Protein 4U6U (pdb70)

B-factor: mean 111.6, std 39.57, range [43.51, 270.12]

Solvent-accessible surface area: 36401 Å² total; per-residue (Å²): 116,12,14,92,19,0,48,62,2,20,71,105,122,20,77,15,57,45,26,0,40,125,49,28,49,70,113,18,57,98,68,26,91,118,32,17,89,98,5,55,69,38,6,72,56,0,59,63,0,39,27,2,2,72,108,12,24,111,31,19,90,117,58,75,144,185,124,158,118,108,71,113,25,101,102,52,7,86,58,0,100,52,0,27,58,31,1,120,92,0,16,52,10,1,91,12,5,28,101,0,31,89,28,4,25,92,0,108,128,38,106,36,93,74,71,39,59,88,95,62,7,18,53,37,0,55,142,4,15,52,29,2,34,83,7,71,104,20,61,72,76,33,88,70,0,40,89,0,136,30,11,106,39,8,67,88,82,22,4,40,60,30,70,121,55,1,14,126,2,0,24,43,0,0,28,95,3,0,79,58,42,114,70,5,115,104,66,49,176,44,0,34,53,1,0,104,15,0,43,88,9,12,60,90,48,0,6,64,6,1,44,148,1,12,62,42,9,28,118,78,1,8,83,40,0,22,128,15,10,100,32,8,146,60,3,63,101,6,0,71,69,0,30,103,13,19,70,7,1,70,26,6,26,83,22,0,37,65,1,78,41,164,86,103,54,26,2,24,127,38,0,28,79,110,57,198,36,78,34,0,6,51,34,0,1,32,95,0,8,75,35,1,70,150,42,2,35,129,7,48,115,129,52,18,118,44,3,135,32,0,74,90,37,19,105,58,0,88,72,7,2,44,156,27,4,46,108,56,99,128,96,54,153,50,50,28,41,2,54,50,0,44,118,0,0,52,35,22,172,37,12,17,104,24,0,70,42,0,19,71,120,122,19,81,16,56,48,46,0,33,131,50,11,56,46,131,36,58,83,58,24,94,101,35,15,91,82,3,54,75,33,5,75,72,0,62,66,2,39,27,4,2,72,116,7,25,104,25,11,94,112,77,69,147,88,156,125,146,132,97,97,32,103,100,32,6,85,55,0,96,59,0,32,55,24,2,123,91,0,18,50,10,1,92,21,5,31,103,1,14,88,41,2,18,93,2,84,132,51,102,35,96,125,111,43,25,79,101,67,19,14,60,30,0,67,137,2,0,43,19,4,27,100,6,85,112,31,42,76,82,34,88,81,2,36,91,1,114,19,6,106,40,7,65,101,71,23,3,41,66,34,57,113,76,1,32,141,23,2,20,78,8,0,29,125,0,1,79,61,34,122,71,2,108,112,50,39,169,37,0,29,37,2,0,93,3,0,51,51,5,9,51,92,36,0,2,66,7,0,44,146,1,6,67,41,7,23,112,76,3,13,86,42,1,26,148,8,12,104,50,9,174,66,4,69,103,9,1,77,74,0,30,95,15,26,60,4,1,56,28,2,26,75,23,0,44,64,2,79,32,170,62,140,31,23,1,28,132,36,0,28,83,106,60,200,33,87,27,0,10,51,35,0,0,32,112,0,6,85,34,1,72,145,37,0,40,96,19,56,108,166,51,28,109,57,3,131,34,0,76,83,22,19,93,71,1,61,79,14,3,40,164,28,4,26,125,66,99,127,87,57,166,37,50,52,22,4,68,51,1,40,126,0,0,47,37,10,117,163

Secondary structure (DSSP, 8-state):
---HHHHHHT-TT--HHHHHHHHH-S--TTTTTHHHHHHHHHHHHHHHHHHHHHHHHHHHHHHHS--/-TTHHHHHHHHHHHHHHHHHHHHHHHHHHHHHHHHHHHHHTT----TT---SSHHHHHHHHHHHHHHHHHHHHH-GGGTT-TTTHHHIIIIIHHHHHHHHHHHHHHHHHHHTTSHHHHH-HHHHHHHHHHHHHH-HHHHHHHHHHHHHHHHHHHHHHHHHTGGGGGGHHHHHHHHHHHHHHHHHHSTTTTTSB-SSS-BHHHHHHHSSS-S-HHHHHHHHHHHHHHHHHHHHHHS-SHHHHHHHHTHHHHHHHHHHHH--SSSS-S-TTHHHHHHHHS-TT-/---HHHHHHT-TT--HHHHHHHHH-S-STTTTTHHHHHHHHHHHHHHHHHHHHHHHHHHHHHHHS--/-TTHHHHHHHHHHHHHHHHHHHHHHHHHHHHHHHHHHHHHHTS---SS--SSTTHHHHHHHHHHHHHHHHHHHH-HHHHTSTTTHHHIIIIIHHHHHHHHHHHHHHHHHHHHSHHHHHH-HHHHHHHHHHHHHH-HHHHHHHHHHHHHHHHHHHHHHHHHTGGGGGGHHHHHHHHHHHHHHHHHHHHHHHTSEETTTEEHHHHHHHSSS-S-HHHHHHHHHHHHHHHHHHHHHHS-SHHHHHHHHTHHHHHHHHHHHH--SSS-SSTHHHHHHHHHHTGGG--

CATH classification: 6.10.250.2790

Radius of gyration: 58.88 Å; Cα contacts (8 Å, |Δi|>4): 651; chains: 4; bounding box: 89×188×69 Å

Organism: Kluyveromyces lactis (strain ATCC 8585 / CBS 2359 / DSM 70799 / NBRC 1267 / NRRL Y-1140 / WM37) (NCBI:txid284590)

Foldseek 3Di:
DDDCLLVLVVDPPNDPVVVVVVLCPVDDDPCNVVSVVVVVVVVVVVVVSVVVVVVVVVVVVVPVPDD/DVVVVVVVVVVVVVVVVVVVVVVVVLVVLVVVLVVLLVVLVVQDADAPDPPPVSVVSLLVSLVSLLVNVVSCVVPVVNPPDPVSVVCCVVRVVVSLVSSLNRLLVVLLVCLLVLCNLPVVLVVNLVSLLSNCSSPVVSSLVSVVVSLVVLLVVLLVLQLVCLLPCVCNLVSLVVNVSVLVSQVSVLVSQQVAADPPGGGRNVVSCVVDVDDGSLVVSLLSSLVSNLVSLVVLLVPVDPSVVVLLVCVVVNVVSLCVNQVDDDDDGPSHVSSVSNCVSSPVND/DDDPVLVLVVDPPDDPVVVVVVLLPPDDDPPVVVSPVVVVVVVVVVVVSVVVVVVVVVVVVVPVVPD/DVPPVVVVVVVVVVVVVVVVVVVVVLVVLLVVLVVLLVVLVVQDADQDDCDCVSLVSLLVNLLSVLCNVVSCVVPVVNVPDPPVVVSCPPRVVVVLVVSLCSLLVVLLVCLLPLVSLPPPLVSNLSSLLSNCSNPVVSSLVSVVVSLVVLLVVLLVLLLVCLQPVVCNLVSLVVNVSSLVSQVSVLVSQQVAPDPDGG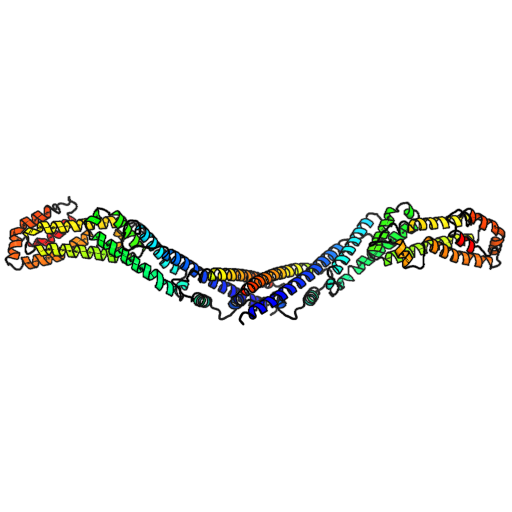TSNVVSCVPDVDDGSSVVSLQRSLVSLLVSNVVQLVPVDPSNVVLLVCVVVNVVSLCVRQNDDDPPGPSNVSSVSNCVSSVVNPD

Structure (mmCIF, N/CA/C/O backbone):
data_4U6U
#
_entry.id   4U6U
#
_cell.length_a   335.838
_cell.length_b   335.838
_cell.length_c   335.838
_cell.angle_alpha   90.000
_cell.angle_beta   90.000
_cell.angle_gamma   90.000
#
_symmetry.space_group_name_H-M   'F 4 3 2'
#
loop_
_entity.id
_entity.type
_entity.pdbx_description
1 polymer Cog7
2 polymer Cog5
#
loop_
_atom_site.group_PDB
_atom_site.id
_atom_site.type_symbol
_atom_site.label_atom_id
_atom_site.label_alt_id
_atom_site.label_comp_id
_atom_site.label_asym_id
_atom_site.label_entity_id
_atom_site.label_seq_id
_atom_site.pdbx_PDB_ins_code
_atom_site.Cartn_x
_atom_site.Cartn_y
_atom_site.Cartn_z
_atom_site.occupancy
_atom_site.B_iso_or_equiv
_atom_site.auth_seq_id
_atom_site.auth_comp_id
_atom_site.auth_asym_id
_atom_site.auth_atom_id
_atom_site.pdbx_PDB_model_num
ATOM 1 N N . ALA A 1 5 ? 39.668 35.355 68.070 1.00 152.49 8 ALA A N 1
ATOM 2 C CA . ALA A 1 5 ? 39.021 36.486 68.712 1.00 163.15 8 ALA A CA 1
ATOM 3 C C . ALA A 1 5 ? 38.859 37.683 67.751 1.00 195.17 8 ALA A C 1
ATOM 4 O O . ALA A 1 5 ? 37.902 38.447 67.891 1.00 205.25 8 ALA A O 1
ATOM 6 N N . ASN A 1 6 ? 39.790 37.842 66.798 1.00 194.27 9 ASN A N 1
ATOM 7 C CA . ASN A 1 6 ? 39.833 38.977 65.834 1.00 176.86 9 ASN A CA 1
ATOM 8 C C . ASN A 1 6 ? 40.197 40.327 66.449 1.00 177.89 9 ASN A C 1
ATOM 9 O O . ASN A 1 6 ? 40.263 40.460 67.672 1.00 198.23 9 ASN A O 1
ATOM 14 N N . ASP A 1 7 ? 40.430 41.333 65.604 1.00 138.50 10 ASP A N 1
ATOM 15 C CA . ASP A 1 7 ? 40.925 42.617 66.107 1.00 115.72 10 ASP A CA 1
ATOM 16 C C . ASP A 1 7 ? 39.764 43.412 66.651 1.00 103.30 10 ASP A C 1
ATOM 17 O O . ASP A 1 7 ? 38.720 43.494 66.003 1.00 111.28 10 ASP A O 1
ATOM 22 N N . PRO A 1 8 ? 39.944 44.002 67.846 1.00 90.02 11 PRO A N 1
ATOM 23 C CA . PRO A 1 8 ? 38.940 44.832 68.506 1.00 97.36 11 PRO A CA 1
ATOM 24 C C . PRO A 1 8 ? 38.311 45.804 67.531 1.00 94.75 11 PRO A C 1
ATOM 25 O O . PRO A 1 8 ? 37.090 45.864 67.431 1.00 94.37 11 PRO A O 1
ATOM 29 N N . LEU A 1 9 ? 39.156 46.500 66.776 1.00 91.86 12 LEU A N 1
ATOM 30 C CA . LEU A 1 9 ? 38.709 47.541 65.856 1.00 80.62 12 LEU A CA 1
ATOM 31 C C . LEU A 1 9 ? 37.669 47.006 64.911 1.00 72.96 12 LEU A C 1
ATOM 32 O O . LEU A 1 9 ? 36.629 47.625 64.740 1.00 79.27 12 LEU A O 1
ATOM 37 N N . LEU A 1 10 ? 37.912 45.837 64.333 1.00 66.83 13 LEU A N 1
ATOM 38 C CA . LEU A 1 10 ? 36.919 45.270 63.443 1.00 61.44 13 LEU A CA 1
ATOM 39 C C . LEU A 1 10 ? 35.727 44.744 64.238 1.00 69.38 13 LEU A C 1
ATOM 40 O O . LEU A 1 10 ? 34.584 44.926 63.819 1.00 67.56 13 LEU A O 1
ATOM 45 N N . ASP A 1 11 ? 35.975 44.078 65.360 1.00 63.17 14 ASP A N 1
ATOM 46 C CA . ASP A 1 11 ? 34.868 43.506 66.134 1.00 79.16 14 ASP A CA 1
ATOM 47 C C . ASP A 1 11 ? 33.930 44.558 66.687 1.00 78.04 14 ASP A C 1
ATOM 48 O O . ASP A 1 11 ? 32.735 44.328 66.850 1.00 76.72 14 ASP A O 1
ATOM 53 N N . MET A 1 12 ? 34.508 45.696 67.022 1.00 67.52 15 MET A N 1
ATOM 54 C CA . MET A 1 12 ? 33.762 46.823 67.511 1.00 69.72 15 MET A CA 1
ATOM 55 C C . MET A 1 12 ? 32.632 47.140 66.573 1.00 68.07 15 MET A C 1
ATOM 56 O O . MET A 1 12 ? 31.508 47.363 66.988 1.00 78.43 15 MET A O 1
ATOM 61 N N . PHE A 1 13 ? 32.933 47.115 65.287 1.00 76.21 16 PHE A N 1
ATOM 62 C CA . PHE A 1 13 ? 31.947 47.417 64.271 1.00 63.89 16 PHE A CA 1
ATOM 63 C C . PHE A 1 13 ? 30.840 46.377 64.152 1.00 62.29 16 PHE A C 1
ATOM 64 O O . PHE A 1 13 ? 29.775 46.664 63.631 1.00 69.42 16 PHE A O 1
ATOM 72 N N . PHE A 1 14 ? 31.095 45.158 64.604 1.00 67.53 17 PHE A N 1
ATOM 73 C CA . PHE A 1 14 ? 30.091 44.108 64.490 1.00 66.17 17 PHE A CA 1
ATOM 74 C C . PHE A 1 14 ? 29.075 44.168 65.605 1.00 70.65 17 PHE A C 1
ATOM 75 O O . PHE A 1 14 ? 28.136 43.395 65.619 1.00 80.20 17 PHE A O 1
ATOM 83 N N . ASP A 1 15 ? 29.288 45.091 66.535 1.00 67.76 18 ASP A N 1
ATOM 84 C CA . ASP A 1 15 ? 28.454 45.285 67.720 1.00 70.45 18 ASP A CA 1
ATOM 85 C C . ASP A 1 15 ? 27.221 46.104 67.345 1.00 71.56 18 ASP A C 1
ATOM 86 O O . ASP A 1 15 ? 27.329 47.154 66.713 1.00 78.99 18 ASP A O 1
ATOM 91 N N . ASP A 1 16 ? 26.049 45.574 67.682 1.00 75.78 19 ASP A N 1
ATOM 92 C CA . ASP A 1 16 ? 24.773 46.180 67.322 1.00 74.53 19 ASP A CA 1
ATOM 93 C C . ASP A 1 16 ? 24.641 47.557 67.914 1.00 81.70 19 ASP A C 1
ATOM 94 O O . ASP A 1 16 ? 24.198 48.494 67.246 1.00 97.00 19 ASP A O 1
ATOM 99 N N . ASP A 1 17 ? 25.045 47.676 69.171 1.00 81.70 20 ASP A N 1
ATOM 100 C CA . ASP A 1 17 ? 24.900 48.924 69.883 1.00 95.57 20 ASP A CA 1
ATOM 101 C C . ASP A 1 17 ? 26.044 49.885 69.551 1.00 98.98 20 ASP A C 1
ATOM 102 O O . ASP A 1 17 ? 26.101 50.991 70.078 1.00 115.24 20 ASP A O 1
ATOM 107 N N . PHE A 1 18 ? 26.942 49.478 68.658 1.00 80.63 21 PHE A N 1
ATOM 108 C CA . PHE A 1 18 ? 28.008 50.376 68.258 1.00 90.20 21 PHE A CA 1
ATOM 109 C C . PHE A 1 18 ? 27.385 51.555 67.556 1.00 89.63 21 PHE A C 1
ATOM 110 O O . PHE A 1 18 ? 26.698 51.403 66.548 1.00 92.15 21 PHE A O 1
ATOM 118 N N . VAL A 1 19 ? 27.625 52.743 68.077 1.00 88.44 22 VAL A N 1
ATOM 119 C CA . VAL A 1 19 ? 27.105 53.915 67.406 1.00 95.47 22 VAL A CA 1
ATOM 120 C C . VAL A 1 19 ? 28.261 54.825 66.960 1.00 90.32 22 VAL A C 1
ATOM 121 O O . VAL A 1 19 ? 29.077 55.243 67.779 1.00 92.22 22 VAL A O 1
ATOM 125 N N . PRO A 1 20 ? 28.367 55.085 65.643 1.00 84.99 23 PRO A N 1
ATOM 126 C CA . PRO A 1 20 ? 29.468 55.883 65.085 1.00 85.14 23 PRO A CA 1
ATOM 127 C C . PRO A 1 20 ? 29.609 57.267 65.711 1.00 89.95 23 PRO A C 1
ATOM 128 O O . PRO A 1 20 ? 30.731 57.620 66.077 1.00 91.05 23 PRO A O 1
ATOM 132 N N . GLN A 1 21 ? 28.520 58.019 65.859 1.00 93.73 24 GLN A N 1
ATOM 133 C CA . GLN A 1 21 ? 28.612 59.341 66.481 1.00 106.39 24 GLN A CA 1
ATOM 134 C C . GLN A 1 21 ? 29.287 59.268 67.858 1.00 104.64 24 GLN A C 1
ATOM 135 O O . GLN A 1 21 ? 30.021 60.167 68.259 1.00 102.36 24 GLN A O 1
ATOM 141 N N . ALA A 1 22 ? 29.029 58.182 68.577 1.00 112.62 25 ALA A N 1
ATOM 142 C CA . ALA A 1 22 ? 29.556 58.015 69.923 1.00 108.09 25 ALA A CA 1
ATOM 143 C C . ALA A 1 22 ? 31.038 57.739 69.910 1.00 106.11 25 ALA A C 1
ATOM 144 O O . ALA A 1 22 ? 31.781 58.324 70.694 1.00 110.44 25 ALA A O 1
ATOM 146 N N . PHE A 1 23 ? 31.463 56.857 69.008 1.00 103.76 26 PHE A N 1
ATOM 147 C CA . PHE A 1 23 ? 32.843 56.396 68.996 1.00 101.87 26 PHE A CA 1
ATOM 148 C C . PHE A 1 23 ? 33.847 57.502 68.742 1.00 100.69 26 PHE A C 1
ATOM 149 O O . PHE A 1 23 ? 34.863 57.606 69.438 1.00 101.00 26 PHE A O 1
ATOM 157 N N . VAL A 1 24 ? 33.568 58.300 67.718 1.00 97.23 27 VAL A N 1
ATOM 158 C CA . VAL A 1 24 ? 34.444 59.395 67.315 1.00 105.26 27 VAL A CA 1
ATOM 159 C C . VAL A 1 24 ? 34.512 60.417 68.450 1.00 115.70 27 VAL A C 1
ATOM 160 O O . VAL A 1 24 ? 35.553 61.038 68.695 1.00 114.55 27 VAL A O 1
ATOM 164 N N . ASP A 1 25 ? 33.381 60.596 69.125 1.00 101.57 28 ASP A N 1
ATOM 165 C CA . ASP A 1 25 ? 33.275 61.571 70.189 1.00 118.39 28 ASP A CA 1
ATOM 166 C C . ASP A 1 25 ? 34.242 61.240 71.327 1.00 115.64 28 ASP A C 1
ATOM 167 O O . ASP A 1 25 ? 34.953 62.121 71.815 1.00 131.27 28 ASP A O 1
ATOM 172 N N . ILE A 1 26 ? 34.278 59.976 71.742 1.00 105.94 29 ILE A N 1
ATOM 173 C CA . ILE A 1 26 ? 35.125 59.576 72.866 1.00 109.67 29 ILE A CA 1
ATOM 174 C C . ILE A 1 26 ? 36.581 59.662 72.406 1.00 113.87 29 ILE A C 1
ATOM 175 O O . ILE A 1 26 ? 37.472 60.002 73.176 1.00 122.06 29 ILE A O 1
ATOM 180 N N . LEU A 1 27 ? 36.811 59.370 71.133 1.00 106.39 30 LEU A N 1
ATOM 181 C CA . LEU A 1 27 ? 38.161 59.288 70.601 1.00 112.83 30 LEU A CA 1
ATOM 182 C C . LEU A 1 27 ? 38.882 60.628 70.606 1.00 124.65 30 LEU A C 1
ATOM 183 O O . LEU A 1 27 ? 39.913 60.792 71.267 1.00 138.02 30 LEU A O 1
ATOM 188 N N . LEU A 1 28 ? 38.299 61.593 69.905 1.00 122.07 31 LEU A N 1
ATOM 189 C CA . LEU A 1 28 ? 38.886 62.914 69.746 1.00 115.43 31 LEU A CA 1
ATOM 190 C C . LEU A 1 28 ? 39.194 63.589 71.085 1.00 128.78 31 LEU A C 1
ATOM 191 O O . LEU A 1 28 ? 40.127 64.394 71.183 1.00 136.83 31 LEU A O 1
ATOM 196 N N . SER A 1 29 ? 38.400 63.268 72.104 1.00 111.28 32 SER A N 1
ATOM 197 C CA . SER A 1 29 ? 38.644 63.735 73.460 1.00 126.04 32 SER A CA 1
ATOM 198 C C . SER A 1 29 ? 39.898 63.104 74.053 1.00 140.32 32 SER A C 1
ATOM 199 O O . SER A 1 29 ? 39.813 62.087 74.735 1.00 139.03 32 SER A O 1
ATOM 202 N N . SER A 1 30 ? 41.055 63.714 73.801 1.00 159.71 33 SER A N 1
ATOM 203 C CA . SER A 1 30 ? 42.313 63.242 74.386 1.00 167.83 33 SER A CA 1
ATOM 204 C C . SER A 1 30 ? 43.578 64.147 74.352 1.00 205.99 33 SER A C 1
ATOM 205 O O . SER A 1 30 ? 44.679 63.589 74.265 1.00 202.60 33 SER A O 1
ATOM 208 N N . PHE A 1 31 ? 43.508 65.487 74.399 1.00 213.35 34 PHE A N 1
ATOM 209 C CA . PHE A 1 31 ? 42.356 66.366 74.170 1.00 218.65 34 PHE A CA 1
ATOM 210 C C . PHE A 1 31 ? 42.893 67.395 73.181 1.00 223.78 34 PHE A C 1
ATOM 211 O O . PHE A 1 31 ? 43.854 67.106 72.470 1.00 220.94 34 PHE A O 1
ATOM 219 N N . GLN A 1 32 ? 42.293 68.583 73.117 1.00 232.96 35 GLN A N 1
ATOM 220 C CA . GLN A 1 32 ? 42.608 69.523 72.036 1.00 240.52 35 GLN A CA 1
ATOM 221 C C . GLN A 1 32 ? 43.806 70.403 72.384 1.00 231.13 35 GLN A C 1
ATOM 222 O O . GLN A 1 32 ? 44.672 69.966 73.138 1.00 239.28 35 GLN A O 1
ATOM 228 N N . THR A 1 33 ? 43.809 71.649 71.902 1.00 188.05 36 THR A N 1
ATOM 229 C CA . THR A 1 33 ? 44.899 72.606 72.132 1.00 178.84 36 THR A CA 1
ATOM 230 C C . THR A 1 33 ? 46.316 72.082 71.861 1.00 180.78 36 THR A C 1
ATOM 231 O O . THR A 1 33 ? 46.765 71.111 72.463 1.00 155.80 36 THR A O 1
ATOM 235 N N . SER A 1 34 ? 47.030 72.769 70.971 1.00 231.70 37 SER A N 1
ATOM 236 C CA . SER A 1 34 ? 48.424 72.452 70.622 1.00 244.86 37 SER A CA 1
ATOM 237 C C . SER A 1 34 ? 48.633 70.975 70.276 1.00 240.56 37 SER A C 1
ATOM 238 O O . SER 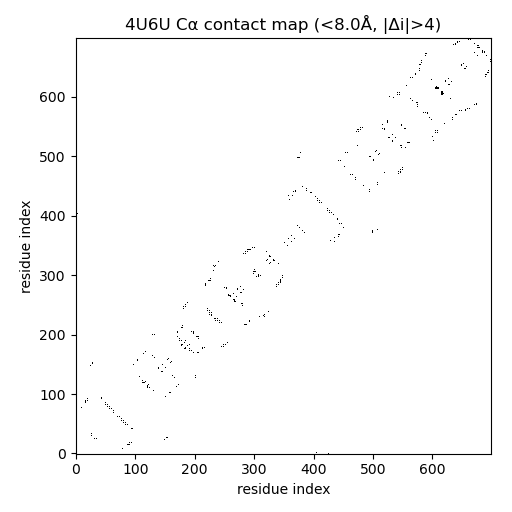A 1 34 ? 49.117 70.655 69.187 1.00 245.46 37 SER A O 1
ATOM 241 N N . GLN A 1 35 ? 48.267 70.082 71.198 1.00 230.55 38 GLN A N 1
ATOM 242 C CA . GLN A 1 35 ? 48.464 68.647 71.012 1.00 206.08 38 GLN A CA 1
ATOM 243 C C . GLN A 1 35 ? 47.340 68.070 70.145 1.00 177.90 38 GLN A C 1
ATOM 244 O O . GLN A 1 35 ? 46.999 66.897 70.248 1.00 167.97 38 GLN A O 1
ATOM 250 N N . LEU A 1 36 ? 46.774 68.926 69.294 1.00 162.91 39 LEU A N 1
ATOM 251 C CA . LEU A 1 36 ? 45.819 68.530 68.267 1.00 136.51 39 LEU A CA 1
ATOM 252 C C . LEU A 1 36 ? 46.534 68.179 66.948 1.00 137.98 39 LEU A C 1
ATOM 253 O O . LEU A 1 36 ? 45.890 67.875 65.949 1.00 137.44 39 LEU A O 1
ATOM 258 N N . GLU A 1 37 ? 47.861 68.270 66.943 1.00 146.40 40 GLU A N 1
ATOM 259 C CA . GLU A 1 37 ? 48.682 67.801 65.825 1.00 146.35 40 GLU A CA 1
ATOM 260 C C . GLU A 1 37 ? 49.007 66.342 66.102 1.00 148.36 40 GLU A C 1
ATOM 261 O O . GLU A 1 37 ? 49.099 65.508 65.198 1.00 127.36 40 GLU A O 1
ATOM 267 N N . GLU A 1 38 ? 49.157 66.070 67.395 1.00 167.31 41 GLU A N 1
ATOM 268 C CA . GLU A 1 38 ? 49.407 64.747 67.940 1.00 167.68 41 GLU A CA 1
ATOM 269 C C . GLU A 1 38 ? 48.255 63.834 67.550 1.00 151.22 41 GLU A C 1
ATOM 270 O O . GLU A 1 38 ? 48.442 62.839 66.849 1.00 149.20 41 GLU A O 1
ATOM 276 N N . LEU A 1 39 ? 47.061 64.187 68.020 1.00 134.28 42 LEU A N 1
ATOM 277 C CA . LEU A 1 39 ? 45.858 63.432 67.707 1.00 127.92 42 LEU A CA 1
ATOM 278 C C . LEU A 1 39 ? 45.500 63.535 66.219 1.00 133.66 42 LEU A C 1
ATOM 279 O O . LEU A 1 39 ? 44.686 62.764 65.724 1.00 136.69 42 LEU A O 1
ATOM 284 N N . LYS A 1 40 ? 46.101 64.470 65.492 1.00 135.76 43 LYS A N 1
ATOM 285 C CA . LYS A 1 40 ? 45.786 64.585 64.069 1.00 129.05 43 LYS A CA 1
ATOM 286 C C . LYS A 1 40 ? 46.485 63.480 63.282 1.00 117.57 43 LYS A C 1
ATOM 287 O O . LYS A 1 40 ? 45.921 62.940 62.338 1.00 110.41 43 LYS A O 1
ATOM 293 N N . THR A 1 41 ? 47.699 63.121 63.689 1.00 117.94 44 THR A N 1
ATOM 294 C CA . THR A 1 41 ? 48.411 62.023 63.041 1.00 111.04 44 THR A CA 1
ATOM 295 C C . THR A 1 41 ? 47.907 60.667 63.519 1.00 110.69 44 THR A C 1
ATOM 296 O O . THR A 1 41 ? 48.096 59.655 62.846 1.00 98.96 44 THR A O 1
ATOM 300 N N . ASN A 1 42 ? 47.299 60.635 64.697 1.00 124.61 45 ASN A N 1
ATOM 301 C CA . ASN A 1 42 ? 46.768 59.380 65.201 1.00 128.87 45 ASN A CA 1
ATOM 302 C C . ASN A 1 42 ? 45.539 58.993 64.403 1.00 113.22 45 ASN A C 1
ATOM 303 O O . ASN A 1 42 ? 45.383 57.841 64.004 1.00 117.26 45 ASN A O 1
ATOM 308 N N . CYS A 1 43 ? 44.667 59.962 64.170 1.00 103.20 46 CYS A N 1
ATOM 309 C CA . CYS A 1 43 ? 43.470 59.718 63.375 1.00 99.06 46 CYS A CA 1
ATOM 310 C C . CYS A 1 43 ? 43.742 59.365 61.920 1.00 101.40 46 CYS A C 1
ATOM 311 O O . CYS A 1 43 ? 42.962 58.636 61.312 1.00 100.04 46 CYS A O 1
ATOM 314 N N . SER A 1 44 ? 44.819 59.891 61.349 1.00 97.95 47 SER A N 1
ATOM 315 C CA . SER A 1 44 ? 45.161 59.525 59.983 1.00 95.82 47 SER A CA 1
ATOM 316 C C . SER A 1 44 ? 45.335 58.022 59.841 1.00 94.71 47 SER A C 1
ATOM 317 O O . SER A 1 44 ? 44.753 57.417 58.946 1.00 92.12 47 SER A O 1
ATOM 320 N N . SER A 1 45 ? 46.150 57.437 60.714 1.00 94.76 48 SER A N 1
ATOM 321 C CA . SER A 1 45 ? 46.451 56.008 60.672 1.00 91.90 48 SER A CA 1
ATOM 322 C C . SER A 1 45 ? 45.218 55.168 60.987 1.00 81.66 48 SER A C 1
ATOM 323 O O . SER A 1 45 ? 44.913 54.179 60.306 1.00 73.91 48 SER A O 1
ATOM 326 N N . LEU A 1 46 ? 44.534 55.552 62.052 1.00 80.72 49 LEU A N 1
ATOM 327 C CA . LEU A 1 46 ? 43.308 54.900 62.455 1.00 71.36 49 LEU A CA 1
ATOM 328 C C . LEU A 1 46 ? 42.334 54.873 61.265 1.00 67.17 49 LEU A C 1
ATOM 329 O O . LEU A 1 46 ? 41.686 53.873 61.011 1.00 70.84 49 LEU A O 1
ATOM 334 N N . LEU A 1 47 ? 42.235 55.978 60.535 1.00 74.89 50 LEU A N 1
ATOM 335 C CA . LEU A 1 47 ? 41.459 56.027 59.289 1.00 68.89 50 LEU A CA 1
ATOM 336 C C . LEU A 1 47 ? 41.919 54.986 58.226 1.00 75.08 50 LEU A C 1
ATOM 337 O O . LEU A 1 47 ? 41.113 54.400 57.521 1.00 67.22 50 LEU A O 1
ATOM 342 N N . SER A 1 48 ? 43.218 54.758 58.112 1.00 64.62 51 SER A N 1
ATOM 343 C CA . SER A 1 48 ? 43.714 53.871 57.088 1.00 57.67 51 SER A CA 1
ATOM 344 C C . SER A 1 48 ? 43.264 52.444 57.335 1.00 66.24 51 SER A C 1
ATOM 345 O O . SER A 1 48 ? 43.123 51.641 56.420 1.00 78.35 51 SER A O 1
ATOM 348 N N . LYS A 1 49 ? 42.945 52.159 58.576 1.00 53.55 52 LYS A N 1
ATOM 349 C CA . LYS A 1 49 ? 42.857 50.796 59.026 1.00 57.41 52 LYS A CA 1
ATOM 350 C C . LYS A 1 49 ? 41.379 50.544 58.867 1.00 62.23 52 LYS A C 1
ATOM 351 O O . LYS A 1 49 ? 40.948 49.515 58.356 1.00 69.84 52 LYS A O 1
ATOM 357 N N . MET A 1 50 ? 40.601 51.534 59.273 1.00 53.71 53 MET A N 1
ATOM 358 C CA . MET A 1 50 ? 39.189 51.539 58.990 1.00 58.85 53 MET A CA 1
ATOM 359 C C . MET A 1 50 ? 38.963 51.426 57.497 1.00 61.85 53 MET A C 1
ATOM 360 O O . MET A 1 50 ? 38.066 50.708 57.039 1.00 58.28 53 MET A O 1
ATOM 365 N N . ASP A 1 51 ? 39.786 52.118 56.730 1.00 52.64 54 ASP A N 1
ATOM 366 C CA . ASP A 1 51 ? 39.657 51.989 55.298 1.00 61.35 54 ASP A CA 1
ATOM 367 C C . ASP A 1 51 ? 39.867 50.551 54.831 1.00 61.21 54 ASP A C 1
ATOM 368 O O . ASP A 1 51 ? 39.059 50.050 54.051 1.00 57.60 54 ASP A O 1
ATOM 373 N N . TYR A 1 52 ? 40.908 49.883 55.331 1.00 61.88 55 TYR A N 1
ATOM 374 C CA . TYR A 1 52 ? 41.163 48.491 54.965 1.00 52.43 55 TYR A CA 1
ATOM 375 C C . TYR A 1 52 ? 39.937 47.626 55.297 1.00 47.94 55 TYR A C 1
ATOM 376 O O . TYR A 1 52 ? 39.455 46.855 54.477 1.00 57.60 55 TYR A O 1
ATOM 385 N N . TYR A 1 53 ? 39.448 47.772 56.517 1.00 44.63 56 TYR A N 1
ATOM 386 C CA . TYR A 1 53 ? 38.302 47.029 56.989 1.00 53.17 56 TYR A CA 1
ATOM 387 C C . TYR A 1 53 ? 37.086 47.294 56.122 1.00 54.14 56 TYR A C 1
ATOM 388 O O . TYR A 1 53 ? 36.324 46.385 55.783 1.00 54.08 56 TYR A O 1
ATOM 397 N N . SER A 1 54 ? 36.911 48.541 55.735 1.00 49.72 57 SER A N 1
ATOM 398 C CA . SER A 1 54 ? 35.792 48.854 54.877 1.00 57.51 57 SER A CA 1
ATOM 399 C C . SER A 1 54 ? 35.754 47.991 53.591 1.00 65.63 57 SER A C 1
ATOM 400 O O . SER A 1 54 ? 34.703 47.441 53.212 1.00 71.16 57 SER A O 1
ATOM 403 N N . GLY A 1 55 ? 36.913 47.831 52.963 1.00 48.17 58 GLY A N 1
ATOM 404 C CA . GLY A 1 55 ? 37.019 47.080 51.730 1.00 50.75 58 GLY A CA 1
ATOM 405 C C . GLY A 1 55 ? 36.975 45.588 51.930 1.00 65.47 58 GLY A C 1
ATOM 406 O O . GLY A 1 55 ? 36.562 44.835 51.040 1.00 55.05 58 GLY A O 1
ATOM 407 N N . HIS A 1 56 ? 37.459 45.169 53.092 1.00 70.10 59 HIS A N 1
ATOM 408 C CA . HIS A 1 56 ? 37.411 43.790 53.508 1.00 50.82 59 HIS A CA 1
ATOM 409 C C . HIS A 1 56 ? 35.954 43.433 53.657 1.00 53.55 59 HIS A C 1
ATOM 410 O O . HIS A 1 56 ? 35.500 42.406 53.142 1.00 55.62 59 HIS A O 1
ATOM 417 N N . ILE A 1 57 ? 35.212 44.261 54.380 1.00 50.12 60 ILE A N 1
ATOM 418 C CA . ILE A 1 57 ? 33.829 43.931 54.638 1.00 46.66 60 ILE A CA 1
ATOM 419 C C . ILE A 1 57 ? 33.075 43.900 53.303 1.00 53.48 60 ILE A C 1
ATOM 420 O O . ILE A 1 57 ? 32.244 43.011 53.073 1.00 47.64 60 ILE A O 1
ATOM 425 N N . THR A 1 58 ? 33.382 44.843 52.413 1.00 56.18 61 THR A N 1
ATOM 426 C CA . THR A 1 58 ? 32.733 44.883 51.103 1.00 48.79 61 THR A CA 1
ATOM 427 C C . THR A 1 58 ? 33.024 43.612 50.340 1.00 53.02 61 THR A C 1
ATOM 428 O O . THR A 1 58 ? 32.126 43.000 49.771 1.00 54.26 61 THR A O 1
ATOM 432 N N . LYS A 1 59 ? 34.268 43.168 50.363 1.00 72.08 62 LYS A N 1
ATOM 433 C CA . LYS A 1 59 ? 34.584 41.910 49.724 1.00 60.34 62 LYS A CA 1
ATOM 434 C C . LYS A 1 59 ? 33.811 40.752 50.356 1.00 59.04 62 LYS A C 1
ATOM 435 O O . LYS A 1 59 ? 33.297 39.888 49.644 1.00 61.97 62 LYS A O 1
ATOM 441 N N . GLU A 1 60 ? 33.705 40.734 51.687 1.00 55.08 63 GLU A N 1
ATOM 442 C CA . GLU A 1 60 ? 32.991 39.637 52.360 1.00 54.49 63 GLU A CA 1
ATOM 443 C C . GLU A 1 60 ? 31.533 39.670 51.951 1.00 64.02 63 GLU A C 1
ATOM 444 O O . GLU A 1 60 ? 30.939 38.618 51.652 1.00 62.40 63 GLU A O 1
ATOM 450 N N . LEU A 1 61 ? 30.987 40.889 51.874 1.00 51.15 64 LEU A N 1
ATOM 451 C CA . LEU A 1 61 ? 29.606 41.114 51.434 1.00 57.27 64 LEU A CA 1
ATOM 452 C C . LEU A 1 61 ? 29.360 40.548 50.039 1.00 61.95 64 LEU A C 1
ATOM 453 O O . LEU A 1 61 ? 28.457 39.744 49.832 1.00 69.02 64 LEU A O 1
ATOM 458 N N . GLU A 1 62 ? 30.173 40.977 49.085 1.00 56.36 65 GLU A N 1
ATOM 459 C CA . GLU A 1 62 ? 30.071 40.480 47.724 1.00 61.22 65 GLU A CA 1
ATOM 460 C C . GLU A 1 62 ? 30.031 38.958 47.707 1.00 63.77 65 GLU A C 1
ATOM 461 O O . GLU A 1 62 ? 29.161 38.373 47.077 1.00 74.49 65 GLU A O 1
ATOM 467 N N . SER A 1 63 ? 30.966 38.332 48.424 1.00 80.52 66 SER A N 1
ATOM 468 C CA . SER A 1 63 ? 31.125 36.879 48.428 1.00 78.16 66 SER A CA 1
ATOM 469 C C . SER A 1 63 ? 29.889 36.220 49.043 1.00 72.39 66 SER A C 1
ATOM 470 O O . SER A 1 63 ? 29.439 35.176 48.588 1.00 68.58 66 SER A O 1
ATOM 473 N N . THR A 1 64 ? 29.331 36.852 50.071 1.00 60.37 67 THR A N 1
ATOM 474 C CA . THR A 1 64 ? 28.166 36.301 50.754 1.00 72.93 67 THR A CA 1
ATOM 475 C C . THR A 1 64 ? 26.905 36.303 49.877 1.00 75.42 67 THR A C 1
ATOM 476 O O . THR A 1 64 ? 26.206 35.298 49.738 1.00 78.70 67 THR A O 1
ATOM 480 N N . ILE A 1 65 ? 26.644 37.442 49.262 1.00 64.68 68 ILE A N 1
ATOM 481 C CA . ILE A 1 65 ? 25.511 37.595 48.382 1.00 57.78 68 ILE A CA 1
ATOM 482 C C . ILE A 1 65 ? 25.558 36.594 47.213 1.00 75.66 68 ILE A C 1
ATOM 483 O O . ILE A 1 65 ? 24.515 36.115 46.792 1.00 79.84 68 ILE A O 1
ATOM 488 N N . GLN A 1 66 ? 26.748 36.243 46.710 1.00 66.61 69 GLN A N 1
ATOM 489 C CA . GLN A 1 66 ? 26.846 35.233 45.646 1.00 82.30 69 GLN A CA 1
ATOM 490 C C . GLN A 1 66 ? 26.285 33.872 46.049 1.00 92.25 69 GLN A C 1
ATOM 491 O O . GLN A 1 66 ? 25.771 33.144 45.212 1.00 100.48 69 GLN A O 1
ATOM 497 N N . VAL A 1 67 ? 26.397 33.518 47.323 1.00 98.14 70 VAL A N 1
ATOM 498 C CA . VAL A 1 67 ? 25.943 32.207 47.772 1.00 104.40 70 VAL A CA 1
ATOM 499 C C . VAL A 1 67 ? 24.418 32.163 47.864 1.00 104.55 70 VAL A C 1
ATOM 500 O O . VAL A 1 67 ? 23.800 31.089 47.824 1.00 106.55 70 VAL A O 1
ATOM 504 N N . LEU A 1 68 ? 23.815 33.339 47.981 1.00 87.69 71 LEU A N 1
ATOM 505 C CA . LEU A 1 68 ? 22.371 33.446 47.953 1.00 76.26 71 LEU A CA 1
ATOM 506 C C . LEU A 1 68 ? 21.808 32.921 46.636 1.00 91.74 71 LEU A C 1
ATOM 507 O O . LEU A 1 68 ? 20.686 32.411 46.583 1.00 103.10 71 LEU A O 1
ATOM 512 N N . GLN A 1 69 ? 22.615 33.024 45.582 1.00 96.79 72 GLN A N 1
ATOM 513 C CA . GLN A 1 69 ? 22.295 32.432 44.296 1.00 110.50 72 GLN A CA 1
ATOM 514 C C . GLN A 1 69 ? 22.365 30.904 44.367 1.00 133.44 72 GLN A C 1
ATOM 515 O O . GLN A 1 69 ? 23.449 30.332 44.504 1.00 127.47 72 GLN A O 1
ATOM 521 N N . LYS A 1 70 ? 21.182 30.283 44.275 1.00 163.07 73 LYS A N 1
ATOM 522 C CA . LYS A 1 70 ? 20.923 28.837 44.423 1.00 181.14 73 LYS A CA 1
ATOM 523 C C . LYS A 1 70 ? 22.116 27.938 44.781 1.00 204.44 73 LYS A C 1
ATOM 524 O O . LYS A 1 70 ? 22.907 27.571 43.906 1.00 205.21 73 LYS A O 1
ATOM 530 N N . PRO A 1 71 ? 22.241 27.582 46.078 1.00 214.22 74 PRO A N 1
ATOM 531 C CA . PRO A 1 71 ? 23.294 26.691 46.583 1.00 215.43 74 PRO A CA 1
ATOM 532 C C . PRO A 1 71 ? 22.850 25.224 46.650 1.00 209.04 74 PRO A C 1
ATOM 533 O O . PRO A 1 71 ? 23.456 24.426 47.368 1.00 201.44 74 PRO A O 1
ATOM 537 N N . GLN B 2 8 ? 16.709 25.528 56.593 1.00 138.42 105 GLN B N 1
ATOM 538 C CA . GLN B 2 8 ? 17.123 26.851 56.130 1.00 140.32 105 GLN B CA 1
ATOM 539 C C . GLN B 2 8 ? 18.591 27.115 56.385 1.00 151.66 105 GLN B C 1
ATOM 540 O O . GLN B 2 8 ? 18.958 27.780 57.361 1.00 146.01 105 GLN B O 1
ATOM 546 N N . ASP B 2 9 ? 19.431 26.554 55.529 1.00 165.65 106 ASP B N 1
ATOM 547 C CA . ASP B 2 9 ? 20.825 26.952 55.456 1.00 157.19 106 ASP B CA 1
ATOM 548 C C . ASP B 2 9 ? 20.890 27.953 54.322 1.00 147.46 106 ASP B C 1
ATOM 549 O O . ASP B 2 9 ? 21.900 28.079 53.637 1.00 141.29 106 ASP B O 1
ATOM 554 N N . ILE B 2 10 ? 19.744 28.600 54.107 1.00 157.62 107 ILE B N 1
ATOM 555 C CA . ILE B 2 10 ? 19.559 29.668 53.134 1.00 159.48 107 ILE B CA 1
ATOM 556 C C . ILE B 2 10 ? 19.175 30.950 53.883 1.00 154.08 107 ILE B C 1
ATOM 557 O O . ILE B 2 10 ? 19.282 32.047 53.335 1.00 159.97 107 ILE B O 1
ATOM 562 N N . LEU B 2 11 ? 18.730 30.809 55.135 1.00 145.30 108 LEU B N 1
ATOM 563 C CA . LEU B 2 11 ? 18.475 31.972 55.994 1.00 120.45 108 LEU B CA 1
ATOM 564 C C . LEU B 2 11 ? 19.772 32.511 56.576 1.00 99.87 108 LEU B C 1
ATOM 565 O O . LEU B 2 11 ? 19.937 33.724 56.676 1.00 98.09 108 LEU B O 1
ATOM 570 N N . GLU B 2 12 ? 20.676 31.632 57.000 1.00 84.65 109 GLU B N 1
ATOM 571 C CA . GLU B 2 12 ? 21.958 32.105 57.536 1.00 91.42 109 GLU B CA 1
ATOM 572 C C . GLU B 2 12 ? 22.706 33.036 56.557 1.00 100.68 109 GLU B C 1
ATOM 573 O O . GLU B 2 12 ? 23.125 34.129 56.946 1.00 100.03 109 GLU B O 1
ATOM 579 N N . PRO B 2 13 ? 22.822 32.652 55.273 1.00 94.85 110 PRO B N 1
ATOM 580 C CA . PRO B 2 13 ? 23.506 33.591 54.385 1.00 79.15 110 PRO B CA 1
ATOM 581 C C . PRO B 2 13 ? 22.715 34.873 54.220 1.00 82.39 110 PRO B C 1
ATOM 582 O O . PRO B 2 13 ? 23.300 35.951 54.126 1.00 84.08 110 PRO B O 1
ATOM 586 N N . PHE B 2 14 ? 21.396 34.763 54.168 1.00 81.88 111 PHE B N 1
ATOM 587 C CA . PHE B 2 14 ? 20.595 35.969 54.103 1.00 75.81 111 PHE B CA 1
ATOM 588 C C . PHE B 2 14 ? 20.839 36.810 55.377 1.00 73.41 111 PHE B C 1
ATOM 589 O O . PHE B 2 14 ? 21.024 38.021 55.282 1.00 67.75 111 PHE B O 1
ATOM 597 N N . GLU B 2 15 ? 20.876 36.188 56.557 1.00 77.92 112 GLU B N 1
ATOM 598 C CA . GLU B 2 15 ? 21.190 36.928 57.796 1.00 72.86 112 GLU B CA 1
ATOM 599 C C . GLU B 2 15 ? 22.616 37.522 57.774 1.00 71.97 112 GLU B C 1
ATOM 600 O O . GLU B 2 15 ? 22.805 38.697 58.096 1.00 66.62 112 GLU B O 1
ATOM 606 N N . ARG B 2 16 ? 23.609 36.730 57.359 1.00 73.48 113 ARG B N 1
ATOM 607 C CA . ARG B 2 16 ? 25.000 37.188 57.383 1.00 66.92 113 ARG B CA 1
ATOM 608 C C . ARG B 2 16 ? 25.159 38.410 56.495 1.00 70.04 113 ARG B C 1
ATOM 609 O O . ARG B 2 16 ? 25.847 39.379 56.846 1.00 72.76 113 ARG B O 1
ATOM 617 N N . ALA B 2 17 ? 24.466 38.379 55.368 1.00 67.13 114 ALA B N 1
ATOM 618 C CA . ALA B 2 17 ? 24.524 39.464 54.406 1.00 51.11 114 ALA B CA 1
ATOM 619 C C . ALA B 2 17 ? 23.956 40.750 54.970 1.00 57.01 114 ALA B C 1
ATOM 620 O O . ALA B 2 17 ? 24.505 41.842 54.784 1.00 65.87 114 ALA B O 1
ATOM 622 N N . LEU B 2 18 ? 22.832 40.615 55.655 1.00 61.39 115 LEU B N 1
ATOM 623 C CA . LEU B 2 18 ? 22.167 41.757 56.233 1.00 61.33 115 LEU B CA 1
ATOM 624 C C . LEU B 2 18 ? 23.066 42.430 57.238 1.00 64.86 115 LEU B C 1
ATOM 625 O O . LEU B 2 18 ? 23.115 43.657 57.337 1.00 58.98 115 LEU B O 1
ATOM 630 N N . LYS B 2 19 ? 23.750 41.587 58.003 1.00 68.21 116 LYS B N 1
ATOM 631 C CA . LYS B 2 19 ? 24.618 42.030 59.068 1.00 61.21 116 LYS B CA 1
ATOM 632 C C . LYS B 2 19 ? 25.776 42.812 58.499 1.00 63.92 116 LYS B C 1
ATOM 633 O O . LYS B 2 19 ? 26.100 43.909 58.966 1.00 61.39 116 LYS B O 1
ATOM 639 N N . LEU B 2 20 ? 26.384 42.229 57.470 1.00 63.53 117 LEU B N 1
ATOM 640 C CA . LEU B 2 20 ? 27.502 42.829 56.773 1.00 53.40 117 LEU B CA 1
ATOM 641 C C . LEU B 2 20 ? 27.120 44.214 56.229 1.00 61.19 117 LEU B C 1
ATOM 642 O O . LEU B 2 20 ? 27.912 45.159 56.328 1.00 61.67 117 LEU B O 1
ATOM 647 N N . GLN B 2 21 ? 25.910 44.348 55.676 1.00 50.34 118 GLN B N 1
ATOM 648 C CA . GLN B 2 21 ? 25.450 45.660 55.240 1.00 56.27 118 GLN B CA 1
ATOM 649 C C . GLN B 2 21 ? 25.521 46.706 56.375 1.00 53.42 118 GLN B C 1
ATOM 650 O O . GLN B 2 21 ? 25.920 47.859 56.169 1.00 60.47 118 GLN B O 1
ATOM 656 N N . THR B 2 22 ? 25.149 46.278 57.571 1.00 63.19 119 THR B N 1
ATOM 657 C CA . THR B 2 22 ? 25.133 47.129 58.746 1.00 67.22 119 THR B CA 1
ATOM 658 C C . THR B 2 22 ? 26.543 47.524 59.132 1.00 68.34 119 THR B C 1
ATOM 659 O O . THR B 2 22 ? 26.820 48.710 59.423 1.00 57.48 119 THR B O 1
ATOM 663 N N . VAL B 2 23 ? 27.425 46.524 59.151 1.00 53.56 120 VAL B N 1
ATOM 664 C CA . VAL B 2 23 ? 28.808 46.781 59.456 1.00 50.16 120 VAL B CA 1
ATOM 665 C C . VAL B 2 23 ? 29.384 47.753 58.412 1.00 59.08 120 VAL B C 1
ATOM 666 O O . VAL B 2 23 ? 30.042 48.737 58.750 1.00 58.70 120 VAL B O 1
ATOM 670 N N . SER B 2 24 ? 29.066 47.532 57.145 1.00 52.80 121 SER B N 1
ATOM 671 C CA . SER B 2 24 ? 29.580 48.421 56.127 1.00 51.77 121 SER B CA 1
ATOM 672 C C . SER B 2 24 ? 29.116 49.846 56.399 1.00 50.12 121 SER B C 1
ATOM 673 O O . SER B 2 24 ? 29.937 50.784 56.417 1.00 48.86 121 SER B O 1
ATOM 676 N N . SER B 2 25 ? 27.816 50.012 56.630 1.00 59.11 122 SER B N 1
ATOM 677 C CA . SER B 2 25 ? 27.281 51.345 56.904 1.00 61.14 122 SER B CA 1
ATOM 678 C C . SER B 2 25 ? 27.887 51.973 58.138 1.00 61.47 122 SER B C 1
ATOM 679 O O . SER B 2 25 ? 28.250 53.130 58.109 1.00 62.34 122 SER B O 1
ATOM 682 N N . LYS B 2 26 ? 28.043 51.211 59.210 1.00 65.21 123 LYS B N 1
ATOM 683 C CA . LYS B 2 26 ? 28.689 51.764 60.397 1.00 54.79 123 LYS B CA 1
ATOM 684 C C . LYS B 2 26 ? 30.138 52.194 60.096 1.00 57.36 123 LYS B C 1
ATOM 685 O O . LYS B 2 26 ? 30.542 53.282 60.521 1.00 60.07 123 LYS B O 1
ATOM 691 N N . ILE B 2 27 ? 30.902 51.411 59.320 1.00 48.94 124 ILE B N 1
ATOM 692 C CA . ILE B 2 27 ? 32.284 51.825 59.048 1.00 49.65 124 ILE B CA 1
ATOM 693 C C . ILE B 2 27 ? 32.290 53.119 58.237 1.00 60.22 124 ILE B C 1
ATOM 694 O O . ILE B 2 27 ? 33.053 54.049 58.526 1.00 58.12 124 ILE B O 1
ATOM 699 N N . HIS B 2 28 ? 31.412 53.188 57.243 1.00 65.95 125 HIS B N 1
ATOM 700 C CA . HIS B 2 28 ? 31.313 54.387 56.423 1.00 60.65 125 HIS B CA 1
ATOM 701 C C . HIS B 2 28 ? 30.968 55.655 57.210 1.00 62.49 125 HIS B C 1
ATOM 702 O O . HIS B 2 28 ? 31.458 56.743 56.900 1.00 65.48 125 HIS B O 1
ATOM 709 N N . GLN B 2 29 ? 30.095 55.520 58.200 1.00 63.20 126 GLN B N 1
ATOM 710 C CA . GLN B 2 29 ? 29.663 56.669 58.986 1.00 64.89 126 GLN B CA 1
ATOM 711 C C . GLN B 2 29 ? 30.811 57.108 59.863 1.00 71.71 126 GLN B C 1
ATOM 712 O O . GLN B 2 29 ? 31.077 58.311 60.004 1.00 74.28 126 GLN B O 1
ATOM 718 N N . THR B 2 30 ? 31.490 56.123 60.447 1.00 58.92 127 THR B N 1
ATOM 719 C CA . THR B 2 30 ? 32.615 56.402 61.317 1.00 55.98 127 THR B CA 1
ATOM 720 C C . THR B 2 30 ? 33.692 57.066 60.492 1.00 57.76 127 THR B C 1
ATOM 721 O O . THR B 2 30 ? 34.294 58.059 60.885 1.00 67.12 127 THR B O 1
ATOM 725 N N . THR B 2 31 ? 33.904 56.533 59.308 1.00 62.38 128 THR B N 1
ATOM 726 C CA . THR B 2 31 ? 34.925 57.082 58.458 1.00 56.83 128 THR B CA 1
ATOM 727 C C . THR B 2 31 ? 34.595 58.517 58.068 1.00 71.79 128 THR B C 1
ATOM 728 O O . THR B 2 31 ? 35.435 59.406 58.240 1.00 74.45 128 THR B O 1
ATOM 732 N N . THR B 2 32 ? 33.356 58.755 57.636 1.00 59.75 129 THR B N 1
ATOM 733 C CA . THR B 2 32 ? 32.996 60.057 57.128 1.00 55.92 129 THR B CA 1
ATOM 734 C C . THR B 2 32 ? 33.120 61.101 58.221 1.00 78.15 129 THR B C 1
ATOM 735 O O . THR B 2 32 ? 33.713 62.164 58.020 1.00 92.87 129 THR B O 1
ATOM 739 N N . LEU B 2 33 ? 32.533 60.794 59.371 1.00 79.27 130 LEU B N 1
ATOM 740 C CA . LEU B 2 33 ? 32.544 61.700 60.492 1.00 75.96 130 LEU B CA 1
ATOM 741 C C . LEU B 2 33 ? 33.986 62.036 60.887 1.00 73.68 130 LEU B C 1
ATOM 742 O O . LEU B 2 33 ? 34.367 63.214 61.029 1.00 77.94 130 LEU B O 1
ATOM 747 N N . LEU B 2 34 ? 34.796 61.000 61.015 1.00 70.04 131 LEU B N 1
ATOM 748 C CA . LEU B 2 34 ? 36.189 61.174 61.394 1.00 83.10 131 LEU B CA 1
ATOM 749 C C . LEU B 2 34 ? 36.941 62.071 60.395 1.00 84.38 131 LEU B C 1
ATOM 750 O O . LEU B 2 34 ? 37.750 62.913 60.781 1.00 87.44 131 LEU B O 1
ATOM 755 N N . ARG B 2 35 ? 36.660 61.906 59.112 1.00 74.11 132 ARG B N 1
ATOM 756 C CA . ARG B 2 35 ? 37.303 62.745 58.124 1.00 78.06 132 ARG B CA 1
ATOM 757 C C . ARG B 2 35 ? 36.778 64.179 58.179 1.00 88.41 132 ARG B C 1
ATOM 758 O O . ARG B 2 35 ? 37.571 65.108 58.033 1.00 94.37 132 ARG B O 1
ATOM 766 N N . SER B 2 36 ? 35.464 64.363 58.361 1.00 75.12 133 SER B N 1
ATOM 767 C CA . SER B 2 36 ? 34.913 65.709 58.571 1.00 91.30 133 SER B CA 1
ATOM 768 C C . SER B 2 36 ? 35.699 66.403 59.677 1.00 90.36 133 SER B C 1
ATOM 769 O O . SER B 2 36 ? 36.139 67.551 59.524 1.00 87.19 133 SER B O 1
ATOM 772 N N . SER B 2 37 ? 35.918 65.676 60.769 1.00 80.91 134 SER B N 1
ATOM 773 C CA . SER B 2 37 ? 36.673 66.208 61.898 1.00 87.85 134 SER B CA 1
ATOM 774 C C . SER B 2 37 ? 38.099 66.566 61.489 1.00 85.36 134 SER B C 1
ATOM 775 O O . SER B 2 37 ? 38.624 67.631 61.835 1.00 90.50 134 SER B O 1
ATOM 778 N N . LEU B 2 38 ? 38.709 65.660 60.737 1.00 81.07 135 LEU B N 1
ATOM 779 C CA . LEU B 2 38 ? 40.087 65.812 60.330 1.00 87.37 135 LEU B CA 1
ATOM 780 C C . LEU B 2 38 ? 40.261 67.094 59.518 1.00 91.94 135 LEU B C 1
ATOM 781 O O . LEU B 2 38 ? 41.047 67.967 59.881 1.00 86.27 135 LEU B O 1
ATOM 786 N N . ILE B 2 39 ? 39.478 67.218 58.452 1.00 87.37 136 ILE B N 1
ATOM 787 C CA . ILE B 2 39 ? 39.478 68.413 57.630 1.00 83.56 136 ILE B CA 1
ATOM 788 C C . ILE B 2 39 ? 39.264 69.674 58.483 1.00 101.32 136 ILE B C 1
ATOM 789 O O . ILE B 2 39 ? 39.953 70.679 58.294 1.00 116.42 136 ILE B O 1
ATOM 794 N N . TYR B 2 40 ? 38.331 69.613 59.434 1.00 107.26 137 TYR B N 1
ATOM 795 C CA . TYR B 2 40 ? 38.053 70.752 60.321 1.00 109.86 137 TYR B CA 1
ATOM 796 C C . TYR B 2 40 ? 39.321 71.193 61.041 1.00 104.49 137 TYR B C 1
ATOM 797 O O . TYR B 2 40 ? 39.729 72.350 60.945 1.00 113.73 137 TYR B O 1
ATOM 806 N N . VAL B 2 41 ? 39.944 70.254 61.746 1.00 89.66 138 VAL B N 1
ATOM 807 C CA . VAL B 2 41 ? 41.204 70.495 62.443 1.00 94.28 138 VAL B CA 1
ATOM 808 C C . VAL B 2 41 ? 42.322 71.082 61.559 1.00 92.66 138 VAL B C 1
ATOM 809 O O . VAL B 2 41 ? 43.011 72.033 61.954 1.00 99.86 138 VAL B O 1
ATOM 813 N N . HIS B 2 42 ? 42.506 70.518 60.372 1.00 76.58 139 HIS B N 1
ATOM 814 C CA . HIS B 2 42 ? 43.515 71.022 59.443 1.00 93.99 139 HIS B CA 1
ATOM 815 C C . HIS B 2 42 ? 43.270 72.485 59.155 1.00 111.33 139 HIS B C 1
ATOM 816 O O . HIS B 2 42 ? 44.200 73.247 58.883 1.00 126.16 139 HIS B O 1
ATOM 823 N N . MET B 2 43 ? 41.995 72.852 59.184 1.00 104.05 140 MET B N 1
ATOM 824 C CA . MET B 2 43 ? 41.582 74.219 58.939 1.00 103.85 140 MET B CA 1
ATOM 825 C C . MET B 2 43 ? 41.865 75.108 60.128 1.00 104.14 140 MET B C 1
ATOM 826 O O . MET B 2 43 ? 42.375 76.212 59.978 1.00 118.13 140 MET B O 1
ATOM 831 N N . ILE B 2 44 ? 41.552 74.616 61.312 1.00 115.46 141 ILE B N 1
ATOM 832 C CA . ILE B 2 44 ? 41.921 75.314 62.522 1.00 109.42 141 ILE B CA 1
ATOM 833 C C . ILE B 2 44 ? 43.432 75.495 62.621 1.00 114.36 141 ILE B C 1
ATOM 834 O O . ILE B 2 44 ? 43.924 76.545 63.028 1.00 110.40 141 ILE B O 1
ATOM 839 N N . SER B 2 45 ? 44.174 74.475 62.224 1.00 116.56 142 SER B N 1
ATOM 840 C CA . SER B 2 45 ? 45.614 74.617 62.159 1.00 118.03 142 SER B CA 1
ATOM 841 C C . SER B 2 45 ? 45.969 75.766 61.223 1.00 121.37 142 SER B C 1
ATOM 842 O O . SER B 2 45 ? 46.714 76.669 61.599 1.00 128.13 142 SER B O 1
ATOM 845 N N . GLN B 2 46 ? 45.387 75.742 60.024 1.00 121.28 143 GLN B N 1
ATOM 846 C CA . GLN B 2 46 ? 45.614 76.759 58.992 1.00 124.57 143 GLN B CA 1
ATOM 847 C C . GLN B 2 46 ? 45.136 78.139 59.432 1.00 133.48 143 GLN B C 1
ATOM 848 O O . GLN B 2 46 ? 45.628 79.160 58.953 1.00 129.53 143 GLN B O 1
ATOM 854 N N . LEU B 2 47 ? 44.166 78.153 60.342 1.00 141.60 144 LEU B N 1
ATOM 855 C CA . LEU B 2 47 ? 43.614 79.388 60.903 1.00 135.99 144 LEU B CA 1
ATOM 856 C C . LEU B 2 47 ? 44.632 80.053 61.807 1.00 134.36 144 LEU B C 1
ATOM 857 O O . LEU B 2 47 ? 44.945 81.228 61.642 1.00 137.51 144 LEU B O 1
ATOM 862 N N . GLN B 2 48 ? 45.123 79.296 62.783 1.00 131.79 145 GLN B N 1
ATOM 863 C CA . GLN B 2 48 ? 46.104 79.804 63.730 1.00 131.26 145 GLN B CA 1
ATOM 864 C C . GLN B 2 48 ? 47.440 80.129 63.078 1.00 132.34 145 GLN B C 1
ATOM 865 O O . GLN B 2 48 ? 48.334 80.671 63.729 1.00 126.69 145 GLN B O 1
ATOM 871 N N . MET B 2 49 ? 47.559 79.849 61.785 1.00 139.71 146 MET B N 1
ATOM 872 C CA . MET B 2 49 ? 48.801 80.095 61.065 1.00 137.50 146 MET B CA 1
ATOM 873 C C . MET B 2 49 ? 48.733 81.423 60.311 1.00 130.22 146 MET B C 1
ATOM 874 O O . MET B 2 49 ? 49.680 81.810 59.624 1.00 123.86 146 MET B O 1
ATOM 879 N N . MET B 2 50 ? 47.603 82.111 60.462 1.00 134.06 147 MET B N 1
ATOM 880 C CA . MET B 2 50 ? 47.395 83.439 59.889 1.00 140.24 147 MET B CA 1
ATOM 881 C C . MET B 2 50 ? 47.190 84.471 60.987 1.00 157.78 147 MET B C 1
ATOM 882 O O . MET B 2 50 ? 46.083 84.613 61.520 1.00 155.53 147 MET B O 1
ATOM 887 N N . PRO B 2 51 ? 48.264 85.201 61.325 1.00 164.72 148 PRO B N 1
ATOM 888 C CA . PRO B 2 51 ? 48.214 86.256 62.335 1.00 166.95 148 PRO B CA 1
ATOM 889 C C . PRO B 2 51 ? 47.653 87.494 61.671 1.00 160.81 148 PRO B C 1
ATOM 890 O O . PRO B 2 51 ? 47.399 87.472 60.463 1.00 155.68 148 PRO B O 1
ATOM 894 N N . LEU B 2 52 ? 47.448 88.564 62.417 1.00 159.27 149 LEU B N 1
ATOM 895 C CA . LEU B 2 52 ? 46.938 89.736 61.750 1.00 155.60 149 LEU B CA 1
ATOM 896 C C . LEU B 2 52 ? 47.876 90.936 61.905 1.00 163.54 149 LEU B C 1
ATOM 897 O O . LEU B 2 52 ? 49.093 90.814 62.068 1.00 163.79 149 LEU B O 1
ATOM 902 N N . GLU B 2 53 ? 47.269 92.100 61.816 1.00 170.33 150 GLU B N 1
ATOM 903 C CA . GLU B 2 53 ? 47.870 93.367 62.120 1.00 176.21 150 GLU B CA 1
ATOM 904 C C . GLU B 2 53 ? 46.603 94.133 62.490 1.00 179.46 150 GLU B C 1
ATOM 905 O O . GLU B 2 53 ? 45.798 94.461 61.619 1.00 182.17 150 GLU B O 1
ATOM 911 N N . THR B 2 54 ? 46.396 94.376 63.783 1.00 186.84 151 THR B N 1
ATOM 912 C CA . THR B 2 54 ? 45.133 94.958 64.248 1.00 191.68 151 THR B CA 1
ATOM 913 C C . THR B 2 54 ? 45.124 96.490 64.273 1.00 207.28 151 THR B C 1
ATOM 914 O O . THR B 2 54 ? 46.066 97.125 64.753 1.00 201.29 151 THR B O 1
ATOM 918 N N . ASP B 2 55 ? 44.034 97.056 63.752 1.00 232.75 152 ASP B N 1
ATOM 919 C CA . ASP B 2 55 ? 43.767 98.499 63.746 1.00 250.15 152 ASP B CA 1
ATOM 920 C C . ASP B 2 55 ? 44.932 99.303 63.179 1.00 249.21 152 ASP B C 1
ATOM 921 O O . ASP B 2 55 ? 45.299 100.365 63.685 1.00 256.21 152 ASP B O 1
ATOM 926 N N . SER B 2 56 ? 45.480 98.764 62.100 1.00 232.71 153 SER B N 1
ATOM 927 C CA . SER B 2 56 ? 46.630 99.302 61.400 1.00 216.97 153 SER B CA 1
ATOM 928 C C . SER B 2 56 ? 46.376 98.908 59.955 1.00 209.61 153 SER B C 1
ATOM 929 O O . SER B 2 56 ? 46.721 97.810 59.502 1.00 188.79 153 SER B O 1
ATOM 932 N N . THR B 2 57 ? 45.735 99.840 59.260 1.00 224.92 154 THR B N 1
ATOM 933 C CA . THR B 2 57 ? 45.219 99.676 57.910 1.00 225.87 154 THR B CA 1
ATOM 934 C C . THR B 2 57 ? 46.271 99.902 56.834 1.00 219.17 154 THR B C 1
ATOM 935 O O . THR B 2 57 ? 46.110 100.778 55.985 1.00 220.98 154 THR B O 1
ATOM 939 N N . ASP B 2 58 ? 47.347 99.116 56.863 1.00 203.19 155 ASP B N 1
ATOM 940 C CA . ASP B 2 58 ? 48.491 99.434 56.022 1.00 191.08 155 ASP B CA 1
ATOM 941 C C . ASP B 2 58 ? 48.407 98.671 54.701 1.00 179.33 155 ASP B C 1
ATOM 942 O O . ASP B 2 58 ? 49.385 98.664 53.948 1.00 177.22 155 ASP B O 1
ATOM 947 N N . ASP B 2 59 ? 47.266 97.987 54.494 1.00 173.48 156 ASP B N 1
ATOM 948 C CA . ASP B 2 59 ? 46.526 97.882 53.201 1.00 175.73 156 ASP B CA 1
ATOM 949 C C . ASP B 2 59 ? 46.068 96.532 52.547 1.00 175.73 156 ASP B C 1
ATOM 950 O O . ASP B 2 59 ? 44.875 96.449 52.271 1.00 187.29 156 ASP B O 1
ATOM 955 N N . ALA B 2 60 ? 46.863 95.489 52.245 1.00 156.61 157 ALA B N 1
ATOM 956 C CA . ALA B 2 60 ? 48.027 94.880 52.918 1.00 158.04 157 ALA B CA 1
ATOM 957 C C . ALA B 2 60 ? 47.555 94.180 54.190 1.00 152.75 157 ALA B C 1
ATOM 958 O O . ALA B 2 60 ? 47.272 92.984 54.157 1.00 151.31 157 ALA B O 1
ATOM 960 N N . ALA B 2 61 ? 47.453 94.897 55.303 1.00 158.07 158 ALA B N 1
ATOM 961 C CA . ALA B 2 61 ? 46.968 94.275 56.533 1.00 163.31 158 ALA B CA 1
ATOM 962 C C . ALA B 2 61 ? 45.507 93.844 56.377 1.00 143.15 158 ALA B C 1
ATOM 963 O O . ALA B 2 61 ? 45.023 92.966 57.095 1.00 121.88 158 ALA B O 1
ATOM 965 N N . LEU B 2 62 ? 44.830 94.465 55.412 1.00 145.36 159 LEU B N 1
ATOM 966 C CA . LEU B 2 62 ? 43.444 94.163 55.056 1.00 135.96 159 LEU B CA 1
ATOM 967 C C . LEU B 2 62 ? 43.381 92.943 54.162 1.00 132.57 159 LEU B C 1
ATOM 968 O O . LEU B 2 62 ? 42.467 92.128 54.277 1.00 128.01 159 LEU B O 1
ATOM 973 N N . ALA B 2 63 ? 44.321 92.840 53.232 1.00 139.54 160 ALA B N 1
ATOM 974 C CA . ALA B 2 63 ? 44.400 91.642 52.409 1.00 136.79 160 ALA B CA 1
ATOM 975 C C . ALA B 2 63 ? 44.537 90.391 53.281 1.00 136.20 160 ALA B C 1
ATOM 976 O O . ALA B 2 63 ? 43.967 89.348 52.965 1.00 130.33 160 ALA B O 1
ATOM 978 N N . CYS B 2 64 ? 45.260 90.500 54.395 1.00 141.59 161 CYS B N 1
ATOM 979 C CA . CYS B 2 64 ? 45.380 89.374 55.316 1.00 140.17 161 CYS B CA 1
ATOM 980 C C . CYS B 2 64 ? 44.050 89.088 55.991 1.00 134.71 161 CYS B C 1
ATOM 981 O O . CYS B 2 64 ? 43.689 87.940 56.220 1.00 135.52 161 CYS B O 1
ATOM 984 N N . GLY B 2 65 ? 43.331 90.146 56.332 1.00 137.56 162 GLY B N 1
ATOM 985 C CA . GLY B 2 65 ? 42.055 90.001 57.003 1.00 135.13 162 GLY B CA 1
ATOM 986 C C . GLY B 2 65 ? 41.009 89.302 56.158 1.00 120.71 162 GLY B C 1
ATOM 987 O O . GLY B 2 65 ? 40.193 88.545 56.671 1.00 119.58 162 GLY B O 1
ATOM 988 N N . LEU B 2 66 ? 41.042 89.534 54.854 1.00 117.75 163 LEU B N 1
ATOM 989 C CA . LEU B 2 66 ? 40.089 88.887 53.960 1.00 120.83 163 LEU B CA 1
ATOM 990 C C . LEU B 2 66 ? 40.303 87.370 53.896 1.00 126.81 163 LEU B C 1
ATOM 991 O O . LEU B 2 66 ? 39.345 86.598 53.784 1.00 119.79 163 LEU B O 1
ATOM 996 N N . LYS B 2 67 ? 41.563 86.952 53.955 1.00 128.48 164 LYS B N 1
ATOM 997 C CA . LYS B 2 67 ? 41.881 85.538 53.930 1.00 129.73 164 LYS B CA 1
ATOM 998 C C . LYS B 2 67 ? 41.356 84.879 55.211 1.00 131.31 164 LYS B C 1
ATOM 999 O O . LYS B 2 67 ? 40.763 83.801 55.147 1.00 142.57 164 LYS B O 1
ATOM 1005 N N . ILE B 2 68 ? 41.567 85.507 56.368 1.00 114.61 165 ILE B N 1
ATOM 1006 C CA . ILE B 2 68 ? 41.033 84.956 57.616 1.00 119.29 165 ILE B CA 1
ATOM 1007 C C . ILE B 2 68 ? 39.504 84.858 57.561 1.00 122.83 165 ILE B C 1
ATOM 1008 O O . ILE B 2 68 ? 38.915 83.897 58.065 1.00 119.46 165 ILE B O 1
ATOM 1013 N N . ALA B 2 69 ? 38.862 85.854 56.957 1.00 127.10 166 ALA B N 1
ATOM 1014 C CA . ALA B 2 69 ? 37.405 85.849 56.834 1.00 130.19 166 ALA B CA 1
ATOM 1015 C C . ALA B 2 69 ? 36.933 84.673 55.996 1.00 128.89 166 ALA B C 1
ATOM 1016 O O . ALA B 2 69 ? 35.995 83.974 56.378 1.00 127.57 166 ALA B O 1
ATOM 1018 N N . ALA B 2 70 ? 37.596 84.467 54.859 1.00 108.64 167 ALA B N 1
ATOM 1019 C CA . ALA B 2 70 ? 37.286 83.367 53.950 1.00 113.29 167 ALA B CA 1
ATOM 1020 C C . ALA B 2 70 ? 37.417 82.007 54.648 1.00 119.85 167 ALA B C 1
ATOM 1021 O O . ALA B 2 70 ? 36.621 81.089 54.412 1.00 118.06 167 ALA B O 1
ATOM 1023 N N . LEU B 2 71 ? 38.443 81.883 55.485 1.00 114.58 168 LEU B N 1
ATOM 1024 C CA . LEU B 2 71 ? 38.646 80.694 56.297 1.00 109.14 168 LEU B CA 1
ATOM 1025 C C . LEU B 2 71 ? 37.429 80.472 57.191 1.00 108.79 168 LEU B C 1
ATOM 1026 O O . LEU B 2 71 ? 36.984 79.353 57.383 1.00 112.19 168 LEU B O 1
ATOM 1031 N N . HIS B 2 72 ? 36.890 81.542 57.752 1.00 116.13 169 HIS B N 1
ATOM 1032 C CA . HIS B 2 72 ? 35.702 81.399 58.582 1.00 129.61 169 HIS B CA 1
ATOM 1033 C C . HIS B 2 72 ? 34.501 80.952 57.771 1.00 124.73 169 HIS B C 1
ATOM 1034 O O . HIS B 2 72 ? 33.624 80.262 58.282 1.00 125.33 169 HIS B O 1
ATOM 1041 N N . SER B 2 73 ? 34.472 81.334 56.503 1.00 109.93 170 SER B N 1
ATOM 1042 C CA . SER B 2 73 ? 33.396 80.909 55.635 1.00 114.48 170 SER B CA 1
ATOM 1043 C C . SER B 2 73 ? 33.466 79.409 55.464 1.00 127.07 170 SER B C 1
ATOM 1044 O O . SER B 2 73 ? 32.456 78.712 55.553 1.00 126.74 170 SER B O 1
ATOM 1047 N N . GLN B 2 74 ? 34.678 78.919 55.244 1.00 129.86 171 GLN B N 1
ATOM 1048 C CA . GLN B 2 74 ? 34.917 77.493 55.044 1.00 129.41 171 GLN B CA 1
ATOM 1049 C C . GLN B 2 74 ? 34.503 76.711 56.280 1.00 121.08 171 GLN B C 1
ATOM 1050 O O . GLN B 2 74 ? 33.848 75.678 56.182 1.00 125.84 171 GLN B O 1
ATOM 1056 N N . LEU B 2 75 ? 34.905 77.208 57.441 1.00 118.49 172 LEU B N 1
ATOM 1057 C CA . LEU B 2 75 ? 34.547 76.597 58.704 1.00 118.49 172 LEU B CA 1
ATOM 1058 C C . LEU B 2 75 ? 33.028 76.392 58.792 1.00 119.86 172 LEU B C 1
ATOM 1059 O O . LEU B 2 75 ? 32.563 75.288 59.073 1.00 111.47 172 LEU B O 1
ATOM 1064 N N . LYS B 2 76 ? 32.263 77.456 58.554 1.00 116.04 173 LYS B N 1
ATOM 1065 C CA . LYS B 2 76 ? 30.805 77.368 58.580 1.00 119.62 173 LYS B CA 1
ATOM 1066 C C . LYS B 2 76 ? 30.301 76.370 57.542 1.00 122.72 173 LYS B C 1
ATOM 1067 O O . LYS B 2 76 ? 29.301 75.699 57.765 1.00 139.13 173 LYS B O 1
ATOM 1073 N N . ILE B 2 77 ? 30.977 76.264 56.407 1.00 116.18 174 ILE B N 1
ATOM 1074 C CA . ILE B 2 77 ? 30.536 75.304 55.395 1.00 117.85 174 ILE B CA 1
ATOM 1075 C C . ILE B 2 77 ? 30.756 73.877 55.865 1.00 114.74 174 ILE B C 1
ATOM 1076 O O . ILE B 2 77 ? 29.854 73.047 55.792 1.00 132.43 174 ILE B O 1
ATOM 1081 N N . ASN B 2 78 ? 31.974 73.581 56.300 1.00 113.17 175 ASN B N 1
ATOM 1082 C CA . ASN B 2 78 ? 32.286 72.249 56.791 1.00 113.40 175 ASN B CA 1
ATOM 1083 C C . ASN B 2 78 ? 31.334 71.791 57.907 1.00 117.10 175 ASN B C 1
ATOM 1084 O O . ASN B 2 78 ? 30.914 70.637 57.898 1.00 123.14 175 ASN B O 1
ATOM 1089 N N . ILE B 2 79 ? 30.986 72.673 58.853 1.00 121.89 176 ILE B N 1
ATOM 1090 C CA . ILE B 2 79 ? 30.063 72.291 59.935 1.00 117.02 176 ILE B CA 1
ATOM 1091 C C . ILE B 2 79 ? 28.627 72.064 59.442 1.00 125.72 176 ILE B C 1
ATOM 1092 O O . ILE B 2 79 ? 27.864 71.300 60.047 1.00 120.44 176 ILE B O 1
ATOM 1097 N N . ALA B 2 80 ? 28.250 72.716 58.348 1.00 127.02 177 ALA B N 1
ATOM 1098 C CA . ALA B 2 80 ? 26.878 72.601 57.882 1.00 144.26 177 ALA B CA 1
ATOM 1099 C C . ALA B 2 80 ? 26.743 71.407 56.952 1.00 142.85 177 ALA B C 1
ATOM 1100 O O . ALA B 2 80 ? 25.687 70.782 56.883 1.00 139.02 177 ALA B O 1
ATOM 1102 N N . ALA B 2 81 ? 27.838 71.074 56.273 1.00 146.23 178 ALA B N 1
ATOM 1103 C CA . ALA B 2 81 ? 27.908 69.911 55.398 1.00 159.20 178 ALA B CA 1
ATOM 1104 C C . ALA B 2 81 ? 27.724 68.597 56.173 1.00 150.14 178 ALA B C 1
ATOM 1105 O O . ALA B 2 81 ? 26.980 67.713 55.748 1.00 155.59 178 ALA B O 1
ATOM 1107 N N . ASN B 2 82 ? 28.408 68.475 57.307 1.00 134.48 179 ASN B N 1
ATOM 1108 C CA . ASN B 2 82 ? 28.081 67.457 58.301 1.00 127.47 179 ASN B CA 1
ATOM 1109 C C . ASN B 2 82 ? 27.640 68.110 59.581 1.00 134.71 179 ASN B C 1
ATOM 1110 O O . ASN B 2 82 ? 28.468 68.449 60.409 1.00 137.44 179 ASN B O 1
ATOM 1115 N N . PRO B 2 83 ? 26.319 68.265 59.752 1.00 141.06 180 PRO B N 1
ATOM 1116 C CA . PRO B 2 83 ? 25.704 68.763 60.983 1.00 130.41 180 PRO B CA 1
ATOM 1117 C C . PRO B 2 83 ? 26.087 67.903 62.183 1.00 127.30 180 PRO B C 1
ATOM 1118 O O . PRO B 2 83 ? 26.141 68.381 63.315 1.00 123.19 180 PRO B O 1
ATOM 1122 N N . ASN B 2 84 ? 26.358 66.634 61.919 1.00 124.38 181 ASN B N 1
ATOM 1123 C CA . ASN B 2 84 ? 26.843 65.722 62.933 1.00 127.45 181 ASN B CA 1
ATOM 1124 C C . ASN B 2 84 ? 28.113 66.231 63.628 1.00 122.40 181 ASN B C 1
ATOM 1125 O O . ASN B 2 84 ? 28.374 65.908 64.790 1.00 122.67 181 ASN B O 1
ATOM 1130 N N . LEU B 2 85 ? 28.877 67.052 62.909 1.00 121.44 182 LEU B N 1
ATOM 1131 C CA . LEU B 2 85 ? 30.129 67.638 63.406 1.00 122.76 182 LEU B CA 1
ATOM 1132 C C . LEU B 2 85 ? 29.960 68.490 64.663 1.00 122.74 182 LEU B C 1
ATOM 1133 O O . LEU B 2 85 ? 30.853 68.542 65.507 1.00 121.30 182 LEU B O 1
ATOM 1138 N N . ALA B 2 86 ? 28.831 69.183 64.766 1.00 119.47 183 ALA B N 1
ATOM 1139 C CA . ALA B 2 86 ? 28.643 70.201 65.792 1.00 124.31 183 ALA B CA 1
ATOM 1140 C C . ALA B 2 86 ? 28.554 69.619 67.200 1.00 134.18 183 ALA B C 1
ATOM 1141 O O . ALA B 2 86 ? 29.076 70.194 68.148 1.00 133.83 183 ALA B O 1
ATOM 1143 N N . THR B 2 87 ? 27.917 68.462 67.321 1.00 133.43 184 THR B N 1
ATOM 1144 C CA . THR B 2 87 ? 27.649 67.855 68.617 1.00 128.78 184 THR B CA 1
ATOM 1145 C C . THR B 2 87 ? 28.818 67.000 69.139 1.00 131.67 184 THR B C 1
ATOM 1146 O O . THR B 2 87 ? 28.600 65.939 69.724 1.00 142.09 184 THR B O 1
ATOM 1150 N N . LEU B 2 88 ? 30.053 67.432 68.897 1.00 122.29 185 LEU B N 1
ATOM 1151 C CA . LEU B 2 88 ? 31.210 66.711 69.421 1.00 122.51 185 LEU B CA 1
ATOM 1152 C C . LEU B 2 88 ? 31.916 67.569 70.458 1.00 134.24 185 LEU B C 1
ATOM 1153 O O . LEU B 2 88 ? 32.465 68.606 70.109 1.00 121.32 185 LEU B O 1
ATOM 1158 N N . GLN B 2 89 ? 31.948 67.122 71.716 1.00 157.33 186 GLN B N 1
ATOM 1159 C CA . GLN B 2 89 ? 32.589 67.892 72.807 1.00 178.31 186 GLN B CA 1
ATOM 1160 C C . GLN B 2 89 ? 34.089 68.181 72.739 1.00 182.79 186 GLN B C 1
ATOM 1161 O O . GLN B 2 89 ? 34.696 68.510 73.760 1.00 188.29 186 GLN B O 1
ATOM 1167 N N . LEU B 2 90 ? 34.676 68.079 71.556 1.00 178.84 187 LEU B N 1
ATOM 1168 C CA . LEU B 2 90 ? 36.084 68.397 71.367 1.00 173.87 187 LEU B CA 1
ATOM 1169 C C . LEU B 2 90 ? 36.184 69.253 70.122 1.00 148.63 187 LEU B C 1
ATOM 1170 O O . LEU B 2 90 ? 37.222 69.823 69.821 1.00 149.04 187 LEU B O 1
ATOM 1175 N N . ILE B 2 91 ? 35.094 69.289 69.371 1.00 138.58 188 ILE B N 1
ATOM 1176 C CA . ILE B 2 91 ? 34.963 70.235 68.283 1.00 117.30 188 ILE B CA 1
ATOM 1177 C C . ILE B 2 91 ? 34.367 71.531 68.805 1.00 121.69 188 ILE B C 1
ATOM 1178 O O . ILE B 2 91 ? 34.740 72.616 68.370 1.00 123.15 188 ILE B O 1
ATOM 1183 N N . LYS B 2 92 ? 33.449 71.418 69.757 1.00 133.36 189 LYS B N 1
ATOM 1184 C CA . LYS B 2 92 ? 32.931 72.590 70.439 1.00 126.60 189 LYS B CA 1
ATOM 1185 C C . LYS B 2 92 ? 34.045 73.238 71.251 1.00 131.40 189 LYS B C 1
ATOM 1186 O O . LYS B 2 92 ? 34.204 74.455 71.221 1.00 139.27 189 LYS B O 1
ATOM 1192 N N . SER B 2 93 ? 34.845 72.425 71.936 1.00 136.40 190 SER B N 1
ATOM 1193 C CA . SER B 2 93 ? 35.898 72.952 72.799 1.00 150.93 190 SER B CA 1
ATOM 1194 C C . SER B 2 93 ? 36.962 73.755 72.061 1.00 152.02 190 SER B C 1
ATOM 1195 O O . SER B 2 93 ? 37.691 74.525 72.678 1.00 162.06 190 SER B O 1
ATOM 1198 N N . CYS B 2 94 ? 37.077 73.577 70.754 1.00 141.83 191 CYS B N 1
ATOM 1199 C CA . CYS B 2 94 ? 37.967 74.446 69.999 1.00 136.15 191 CYS B CA 1
ATOM 1200 C C . CYS B 2 94 ? 37.112 75.513 69.293 1.00 132.85 191 CYS B C 1
ATOM 1201 O O . CYS B 2 94 ? 37.626 76.556 68.890 1.00 134.44 191 CYS B O 1
ATOM 1204 N N . GLU B 2 95 ? 35.819 75.233 69.115 1.00 132.00 192 GLU B N 1
ATOM 1205 C CA . GLU B 2 95 ? 34.906 76.185 68.474 1.00 139.94 192 GLU B CA 1
ATOM 1206 C C . GLU B 2 95 ? 34.832 77.504 69.245 1.00 138.01 192 GLU B C 1
ATOM 1207 O O . GLU B 2 95 ? 34.631 78.569 68.650 1.00 141.24 192 GLU B O 1
ATOM 1213 N N . ASN B 2 96 ? 34.989 77.438 70.565 1.00 138.94 193 ASN B N 1
ATOM 1214 C CA . ASN B 2 96 ? 34.967 78.655 71.377 1.00 141.19 193 ASN B CA 1
ATOM 1215 C C . ASN B 2 96 ? 36.348 79.020 71.935 1.00 136.06 193 ASN B C 1
ATOM 1216 O O . ASN B 2 96 ? 36.532 80.112 72.463 1.00 145.28 193 ASN B O 1
ATOM 1221 N N . ASN B 2 97 ? 37.317 78.117 71.809 1.00 125.53 194 ASN B N 1
ATOM 1222 C CA . ASN B 2 97 ? 38.659 78.371 72.331 1.00 124.76 194 ASN B CA 1
ATOM 1223 C C . ASN B 2 97 ? 39.613 78.897 71.280 1.00 134.67 194 ASN B C 1
ATOM 1224 O O . ASN B 2 97 ? 40.618 79.522 71.605 1.00 144.58 194 ASN B O 1
ATOM 1229 N N . VAL B 2 98 ? 39.310 78.635 70.018 1.00 133.89 195 VAL B N 1
ATOM 1230 C CA . VAL B 2 98 ? 40.176 79.086 68.946 1.00 126.30 195 VAL B CA 1
ATOM 1231 C C . VAL B 2 98 ? 39.386 79.922 67.941 1.00 127.27 195 VAL B C 1
ATOM 1232 O O . VAL B 2 98 ? 39.800 81.037 67.616 1.00 131.97 195 VAL B O 1
ATOM 1236 N N . VAL B 2 99 ? 38.239 79.424 67.477 1.00 118.40 196 VAL B N 1
ATOM 1237 C CA . VAL B 2 99 ? 37.565 80.098 66.366 1.00 125.62 196 VAL B CA 1
ATOM 1238 C C . VAL B 2 99 ? 36.675 81.231 66.846 1.00 127.36 196 VAL B C 1
ATOM 1239 O O . VAL B 2 99 ? 36.687 82.290 66.244 1.00 134.29 196 VAL B O 1
ATOM 1243 N N . SER B 2 100 ? 35.912 81.034 67.913 1.00 127.86 197 SER B N 1
ATOM 1244 C CA . SER B 2 100 ? 35.094 82.131 68.429 1.00 131.55 197 SER B CA 1
ATOM 1245 C C . SER B 2 100 ? 35.927 83.357 68.909 1.00 132.64 197 SER B C 1
ATOM 1246 O O . SER B 2 100 ? 35.464 84.494 68.811 1.00 130.69 197 SER B O 1
ATOM 1249 N N . PRO B 2 101 ? 37.153 83.137 69.427 1.00 130.18 198 PRO B N 1
ATOM 1250 C CA . PRO B 2 101 ? 38.028 84.294 69.638 1.00 105.93 198 PRO B CA 1
ATOM 1251 C C . PRO B 2 101 ? 38.625 84.880 68.358 1.00 109.98 198 PRO B C 1
ATOM 1252 O O . PRO B 2 101 ? 38.518 86.087 68.150 1.00 119.76 198 PRO B O 1
ATOM 1256 N N . ASN B 2 102 ? 39.253 84.051 67.529 1.00 115.25 199 ASN B N 1
ATOM 1257 C CA . ASN B 2 102 ? 39.783 84.499 66.237 1.00 120.77 199 ASN B CA 1
ATOM 1258 C C . ASN B 2 102 ? 38.734 85.269 65.439 1.00 130.58 199 ASN B C 1
ATOM 1259 O O . ASN B 2 102 ? 39.042 86.241 64.750 1.00 137.54 199 ASN B O 1
ATOM 1264 N N . ARG B 2 103 ? 37.494 84.808 65.562 1.00 133.67 200 ARG B N 1
ATOM 1265 C CA . ARG B 2 103 ? 36.322 85.393 64.929 1.00 129.83 200 ARG B CA 1
ATOM 1266 C C . ARG B 2 103 ? 36.158 86.789 65.478 1.00 136.91 200 ARG B C 1
ATOM 1267 O O . ARG B 2 103 ? 36.183 87.764 64.739 1.00 150.01 200 ARG B O 1
ATOM 1275 N N . GLN B 2 104 ? 36.027 86.875 66.795 1.00 128.06 201 GLN B N 1
ATOM 1276 C CA . GLN B 2 104 ? 35.820 88.148 67.466 1.00 118.52 201 GLN B CA 1
ATOM 1277 C C . GLN B 2 104 ? 36.953 89.161 67.300 1.00 108.70 201 GLN B C 1
ATOM 1278 O O . GLN B 2 104 ? 36.698 90.355 67.198 1.00 111.49 201 GLN B O 1
ATOM 1284 N N . GLU B 2 105 ? 38.195 88.705 67.258 1.00 106.42 202 GLU B N 1
ATOM 1285 C CA . GLU B 2 105 ? 39.288 89.618 66.946 1.00 121.25 202 GLU B CA 1
ATOM 1286 C C . GLU B 2 105 ? 39.155 90.180 65.513 1.00 120.92 202 GLU B C 1
ATOM 1287 O O . GLU B 2 105 ? 39.451 91.356 65.256 1.00 115.01 202 GLU B O 1
ATOM 1293 N N . LEU B 2 106 ? 38.716 89.327 64.588 1.00 120.39 203 LEU B N 1
ATOM 1294 C CA . LEU B 2 106 ? 38.521 89.711 63.189 1.00 113.81 203 LEU B CA 1
ATOM 1295 C C . LEU B 2 106 ? 37.388 90.720 63.066 1.00 110.86 203 LEU B C 1
ATOM 1296 O O . LEU B 2 106 ? 37.477 91.680 62.297 1.00 112.11 203 LEU B O 1
ATOM 1301 N N . LEU B 2 107 ? 36.311 90.455 63.802 1.00 104.65 204 LEU B N 1
ATOM 1302 C CA . LEU B 2 107 ? 35.142 91.326 63.866 1.00 106.52 204 LEU B CA 1
ATOM 1303 C C . LEU B 2 107 ? 35.532 92.725 64.335 1.00 113.83 204 LEU B C 1
ATOM 1304 O O . LEU B 2 107 ? 35.131 93.746 63.756 1.00 105.41 204 LEU B O 1
ATOM 1309 N N . ARG B 2 108 ? 36.334 92.748 65.394 1.00 120.22 205 ARG B N 1
ATOM 1310 C CA . ARG B 2 108 ? 36.829 93.986 65.955 1.00 116.76 205 ARG B CA 1
ATOM 1311 C C . ARG B 2 108 ? 37.574 94.684 64.822 1.00 120.22 205 ARG B C 1
ATOM 1312 O O . ARG B 2 108 ? 37.268 95.825 64.490 1.00 112.43 205 ARG B O 1
ATOM 1320 N N . TYR B 2 109 ? 38.492 93.959 64.179 1.00 126.56 206 TYR B N 1
ATOM 1321 C CA . TYR B 2 109 ? 39.288 94.530 63.101 1.00 126.79 206 TYR B CA 1
ATOM 1322 C C . TYR B 2 109 ? 38.434 95.147 61.999 1.00 123.94 206 TYR B C 1
ATOM 1323 O O . TYR B 2 109 ? 38.744 96.236 61.509 1.00 129.33 206 TYR B O 1
ATOM 1332 N N . LEU B 2 110 ? 37.368 94.454 61.606 1.00 109.24 207 LEU B N 1
ATOM 1333 C CA . LEU B 2 110 ? 36.566 94.907 60.475 1.00 105.44 207 LEU B CA 1
ATOM 1334 C C . LEU B 2 110 ? 35.719 96.114 60.831 1.00 119.13 207 LEU B C 1
ATOM 1335 O O . LEU B 2 110 ? 35.701 97.099 60.092 1.00 121.71 207 LEU B O 1
ATOM 1340 N N . SER B 2 111 ? 35.003 96.026 61.949 1.00 124.10 208 SER B N 1
ATOM 1341 C CA . SER B 2 111 ? 34.062 97.073 62.344 1.00 120.61 208 SER B CA 1
ATOM 1342 C C . SER B 2 111 ? 34.774 98.379 62.690 1.00 116.43 208 SER B C 1
ATOM 1343 O O . SER B 2 111 ? 34.289 99.460 62.360 1.00 123.89 208 SER B O 1
ATOM 1346 N N . THR B 2 112 ? 35.925 98.289 63.347 1.00 107.31 209 THR B N 1
ATOM 1347 C CA . THR B 2 112 ? 36.654 99.500 63.690 1.00 106.79 209 THR B CA 1
ATOM 1348 C C . THR B 2 112 ? 37.301 100.089 62.441 1.00 105.05 209 THR B C 1
ATOM 1349 O O . THR B 2 112 ? 37.453 101.294 62.335 1.00 108.20 209 THR B O 1
ATOM 1353 N N . ASN B 2 113 ? 37.691 99.252 61.491 1.00 112.57 210 ASN B N 1
ATOM 1354 C CA . ASN B 2 113 ? 38.257 99.782 60.252 1.00 125.08 210 ASN B CA 1
ATOM 1355 C C . ASN B 2 113 ? 37.184 100.392 59.344 1.00 127.59 210 ASN B C 1
ATOM 1356 O O . ASN B 2 113 ? 37.449 101.332 58.600 1.00 129.51 210 ASN B O 1
ATOM 1361 N N . LEU B 2 114 ? 35.979 99.837 59.390 1.00 121.24 211 LEU B N 1
ATOM 1362 C CA . LEU B 2 114 ? 34.867 100.356 58.603 1.00 110.90 211 LEU B CA 1
ATOM 1363 C C . LEU B 2 114 ? 34.313 101.643 59.222 1.00 116.89 211 LEU B C 1
ATOM 1364 O O . LEU B 2 114 ? 33.976 102.596 58.513 1.00 115.57 211 LEU B O 1
ATOM 1369 N N . THR B 2 115 ? 34.180 101.657 60.547 1.00 120.84 212 THR B N 1
ATOM 1370 C CA . THR B 2 115 ? 33.662 102.843 61.220 1.00 129.95 212 THR B CA 1
ATOM 1371 C C . THR B 2 115 ? 34.590 104.030 60.938 1.00 129.12 212 THR B C 1
ATOM 1372 O O . THR B 2 115 ? 34.147 105.088 60.495 1.00 122.78 212 THR B O 1
ATOM 1376 N N . ARG B 2 116 ? 35.885 103.807 61.138 1.00 128.56 213 ARG B N 1
ATOM 1377 C CA . ARG B 2 116 ? 36.920 104.810 60.917 1.00 113.81 213 ARG B CA 1
ATOM 1378 C C . ARG B 2 116 ? 36.945 105.301 59.485 1.00 113.48 213 ARG B C 1
ATOM 1379 O O . ARG B 2 116 ? 37.121 106.495 59.234 1.00 117.33 213 ARG B O 1
ATOM 1387 N N . ASP B 2 117 ? 36.755 104.385 58.544 1.00 119.43 214 ASP B N 1
ATOM 1388 C CA . ASP B 2 117 ? 36.799 104.751 57.138 1.00 127.02 214 ASP B CA 1
ATOM 1389 C C . ASP B 2 117 ? 35.513 105.491 56.726 1.00 128.52 214 ASP B C 1
ATOM 1390 O O . ASP B 2 117 ? 35.464 106.139 55.693 1.00 138.42 214 ASP B O 1
ATOM 1395 N N . CYS B 2 118 ? 34.475 105.421 57.544 1.00 130.86 215 CYS B N 1
ATOM 1396 C CA . CYS B 2 118 ? 33.228 106.098 57.200 1.00 131.34 215 CYS B CA 1
ATOM 1397 C C . CYS B 2 118 ? 33.107 107.491 57.820 1.00 133.68 215 CYS B C 1
ATOM 1398 O O . CYS B 2 118 ? 32.505 108.395 57.243 1.00 129.08 215 CYS B O 1
ATOM 1401 N N . LEU B 2 119 ? 33.679 107.658 59.004 1.00 133.04 216 LEU B N 1
ATOM 1402 C CA . LEU B 2 119 ? 33.568 108.918 59.726 1.00 130.35 216 LEU B CA 1
ATOM 1403 C C . LEU B 2 119 ? 34.585 109.927 59.206 1.00 141.09 216 LEU B C 1
ATOM 1404 O O . LEU B 2 119 ? 34.604 111.080 59.651 1.00 133.21 216 LEU B O 1
ATOM 1409 N N . ASN B 2 120 ? 35.434 109.495 58.274 1.00 156.99 217 ASN B N 1
ATOM 1410 C CA . ASN B 2 120 ? 36.434 110.396 57.718 1.00 172.98 217 ASN B CA 1
ATOM 1411 C C . ASN B 2 120 ? 35.891 111.252 56.570 1.00 179.89 217 ASN B C 1
ATOM 1412 O O . ASN B 2 120 ? 36.597 112.123 56.057 1.00 193.44 217 ASN B O 1
ATOM 1417 N N . ASN B 2 121 ? 34.639 111.016 56.174 1.00 169.27 218 ASN B N 1
ATOM 1418 C CA . ASN B 2 121 ? 33.989 111.758 55.079 1.00 154.75 218 ASN B CA 1
ATOM 1419 C C . ASN B 2 121 ? 34.762 111.823 53.766 1.00 151.91 218 ASN B C 1
ATOM 1420 O O . ASN B 2 121 ? 34.149 111.832 52.700 1.00 143.40 218 ASN B O 1
ATOM 1425 N N . LEU B 2 122 ? 36.093 111.875 53.852 1.00 167.51 219 LEU B N 1
ATOM 1426 C CA . LEU B 2 122 ? 36.980 111.876 52.687 1.00 178.71 219 LEU B CA 1
ATOM 1427 C C . LEU B 2 122 ? 37.001 110.512 52.034 1.00 174.03 219 LEU B C 1
ATOM 1428 O O . LEU B 2 122 ? 36.660 110.370 50.859 1.00 172.47 219 LEU B O 1
ATOM 1433 N N . LYS B 2 123 ? 37.423 109.518 52.814 1.00 165.79 220 LYS B N 1
ATOM 1434 C CA . LYS B 2 123 ? 37.474 108.132 52.374 1.00 163.59 220 LYS B CA 1
ATOM 1435 C C . LYS B 2 123 ? 36.115 107.710 51.841 1.00 159.66 220 LYS B C 1
ATOM 1436 O O . LYS B 2 123 ? 36.019 106.857 50.960 1.00 169.35 220 LYS B O 1
ATOM 1442 N N . MET B 2 124 ? 35.070 108.292 52.420 1.00 152.43 221 MET B N 1
ATOM 1443 C CA . MET B 2 124 ? 33.700 108.080 51.972 1.00 155.27 221 MET B CA 1
ATOM 1444 C C . MET B 2 124 ? 33.525 108.305 50.475 1.00 156.30 221 MET B C 1
ATOM 1445 O O . MET B 2 124 ? 32.753 107.598 49.837 1.00 153.79 221 MET B O 1
ATOM 1450 N N . GLU B 2 125 ? 34.159 109.343 49.934 1.00 165.05 222 GLU B N 1
ATOM 1451 C CA . GLU B 2 125 ? 34.122 109.578 48.486 1.00 174.05 222 GLU B CA 1
ATOM 1452 C C . GLU B 2 125 ? 35.378 109.040 47.767 1.00 173.32 222 GLU B C 1
ATOM 1453 O O . GLU B 2 125 ? 35.293 108.581 46.631 1.00 168.57 222 GLU B O 1
ATOM 1459 N N . ASN B 2 126 ? 36.533 109.099 48.437 1.00 179.58 223 ASN B N 1
ATOM 1460 C CA . ASN B 2 126 ? 37.838 108.751 47.846 1.00 177.45 223 ASN B CA 1
ATOM 1461 C C . ASN B 2 126 ? 38.025 107.254 47.626 1.00 168.64 223 ASN B C 1
ATOM 1462 O O . ASN B 2 126 ? 38.563 106.838 46.605 1.00 175.62 223 ASN B O 1
ATOM 1467 N N . ASN B 2 127 ? 37.619 106.457 48.610 1.00 161.97 224 ASN B N 1
ATOM 1468 C CA . ASN B 2 127 ? 37.701 105.004 48.519 1.00 165.10 224 ASN B CA 1
ATOM 1469 C C . ASN B 2 127 ? 36.339 104.329 48.634 1.00 163.97 224 ASN B C 1
ATOM 1470 O O . ASN B 2 127 ? 36.069 103.662 49.627 1.00 161.76 224 ASN B O 1
ATOM 1475 N N . PRO B 2 128 ? 35.483 104.469 47.610 1.00 170.52 225 PRO B N 1
ATOM 1476 C CA . PRO B 2 128 ? 34.190 103.797 47.734 1.00 169.48 225 PRO B CA 1
ATOM 1477 C C . PRO B 2 128 ? 34.386 102.306 47.579 1.00 181.05 225 PRO B C 1
ATOM 1478 O O . PRO B 2 128 ? 33.679 101.517 48.201 1.00 183.35 225 PRO B O 1
ATOM 1482 N N . LYS B 2 129 ? 35.357 101.933 46.752 1.00 185.55 226 LYS B N 1
ATOM 1483 C CA . LYS B 2 129 ? 35.637 100.528 46.493 1.00 183.83 226 LYS B CA 1
ATOM 1484 C C . LYS B 2 129 ? 36.180 99.825 47.751 1.00 180.57 226 LYS B C 1
ATOM 1485 O O . LYS B 2 129 ? 35.863 98.660 48.002 1.00 177.71 226 LYS B O 1
ATOM 1491 N N . ARG B 2 130 ? 36.963 100.543 48.557 1.00 170.30 227 ARG B N 1
ATOM 1492 C CA . ARG B 2 130 ? 37.478 99.983 49.806 1.00 151.95 227 ARG B CA 1
ATOM 1493 C C . ARG B 2 130 ? 36.357 99.679 50.794 1.00 148.25 227 ARG B C 1
ATOM 1494 O O . ARG B 2 130 ? 36.283 98.587 51.346 1.00 143.46 227 ARG B O 1
ATOM 1502 N N . ILE B 2 131 ? 35.476 100.654 50.987 1.00 153.35 228 ILE B N 1
ATOM 1503 C CA . ILE B 2 131 ? 34.355 100.552 51.924 1.00 146.10 228 ILE B CA 1
ATOM 1504 C C . ILE B 2 131 ? 33.346 99.482 51.531 1.00 141.57 228 ILE B C 1
ATOM 1505 O O . ILE B 2 131 ? 32.839 98.766 52.397 1.00 135.53 228 ILE B O 1
ATOM 1510 N N . VAL B 2 132 ? 33.057 99.372 50.236 1.00 141.47 229 VAL B N 1
ATOM 1511 C CA . VAL B 2 132 ? 32.176 98.314 49.749 1.00 143.70 229 VAL B CA 1
ATOM 1512 C C . VAL B 2 132 ? 32.722 96.951 50.162 1.00 140.88 229 VAL B C 1
ATOM 1513 O O . VAL B 2 132 ? 31.963 96.075 50.588 1.00 127.38 229 VAL B O 1
ATOM 1517 N N . THR B 2 133 ? 34.042 96.793 50.080 1.00 149.56 230 THR B N 1
ATOM 1518 C CA . THR B 2 133 ? 34.673 95.526 50.445 1.00 154.75 230 THR B CA 1
ATOM 1519 C C . THR B 2 133 ? 34.449 95.244 51.933 1.00 143.66 230 THR B C 1
ATOM 1520 O O . THR B 2 133 ? 34.121 94.118 52.313 1.00 144.88 230 THR B O 1
ATOM 1524 N N . LEU B 2 134 ? 34.607 96.273 52.764 1.00 131.52 231 LEU B N 1
ATOM 1525 C CA . LEU B 2 134 ? 34.356 96.152 54.197 1.00 115.45 231 LEU B CA 1
ATOM 1526 C C . LEU B 2 134 ? 32.908 95.749 54.499 1.00 119.02 231 LEU B C 1
ATOM 1527 O O . LEU B 2 134 ? 32.664 94.873 55.332 1.00 99.34 231 LEU B O 1
ATOM 1532 N N . ILE B 2 135 ? 31.950 96.377 53.817 1.00 130.30 232 ILE B N 1
ATOM 1533 C CA . ILE B 2 135 ? 30.534 96.054 54.024 1.00 135.73 232 ILE B CA 1
ATOM 1534 C C . ILE B 2 135 ? 30.238 94.594 53.718 1.00 136.81 232 ILE B C 1
ATOM 1535 O O . ILE B 2 135 ? 29.704 93.879 54.572 1.00 132.12 232 ILE B O 1
ATOM 1540 N N . LYS B 2 136 ? 30.607 94.155 52.513 1.00 140.09 233 LYS B N 1
ATOM 1541 C CA . LYS B 2 136 ? 30.341 92.787 52.070 1.00 136.74 233 LYS B CA 1
ATOM 1542 C C . LYS B 2 136 ? 30.999 91.808 53.042 1.00 126.50 233 LYS B C 1
ATOM 1543 O O . LYS B 2 136 ? 30.371 90.846 53.512 1.00 118.19 233 LYS B O 1
ATOM 1549 N N . ALA B 2 137 ? 32.253 92.099 53.375 1.00 114.09 234 ALA B N 1
ATOM 1550 C CA . ALA B 2 137 ? 33.040 91.235 54.239 1.00 111.42 234 ALA B CA 1
ATOM 1551 C C . ALA B 2 137 ? 32.367 91.020 55.588 1.00 122.51 234 ALA B C 1
ATOM 1552 O O . ALA B 2 137 ? 32.067 89.879 55.972 1.00 118.72 234 ALA B O 1
ATOM 1554 N N . LEU B 2 138 ? 32.076 92.129 56.264 1.00 124.91 235 LEU B N 1
ATOM 1555 C CA . LEU B 2 138 ? 31.504 92.103 57.600 1.00 122.59 235 LEU B CA 1
ATOM 1556 C C . LEU B 2 138 ? 30.136 91.415 57.631 1.00 122.77 235 LEU B C 1
ATOM 1557 O O . LEU B 2 138 ? 29.845 90.662 58.562 1.00 124.60 235 LEU B O 1
ATOM 1562 N N . TYR B 2 139 ? 29.307 91.662 56.613 1.00 120.01 236 TYR B N 1
ATOM 1563 C CA . TYR B 2 139 ? 27.995 91.012 56.511 1.00 123.82 236 TYR B CA 1
ATOM 1564 C C . TYR B 2 139 ? 28.114 89.500 56.438 1.00 129.66 236 TYR B C 1
ATOM 1565 O O . TYR B 2 139 ? 27.362 88.777 57.096 1.00 131.66 236 TYR B O 1
ATOM 1574 N N . THR B 2 140 ? 29.048 89.030 55.619 1.00 122.58 237 THR B N 1
ATOM 1575 C CA . THR B 2 140 ? 29.254 87.603 55.452 1.00 127.85 237 THR B CA 1
ATOM 1576 C C . THR B 2 140 ? 29.643 86.910 56.762 1.00 130.23 237 THR B C 1
ATOM 1577 O O . THR B 2 140 ? 29.100 85.843 57.096 1.00 129.75 237 THR B O 1
ATOM 1581 N N . LEU B 2 141 ? 30.565 87.531 57.501 1.00 125.83 238 LEU B N 1
ATOM 1582 C CA . LEU B 2 141 ? 31.060 86.985 58.767 1.00 124.97 238 LEU B CA 1
ATOM 1583 C C . LEU B 2 141 ? 29.968 86.902 59.822 1.00 132.32 238 LEU B C 1
ATOM 1584 O O . LEU B 2 141 ? 29.780 85.863 60.465 1.00 134.85 238 LEU B O 1
ATOM 1589 N N . SER B 2 142 ? 29.251 88.006 59.984 1.00 138.54 239 SER B N 1
ATOM 1590 C CA . SER B 2 142 ? 28.259 88.149 61.038 1.00 145.67 239 SER B CA 1
ATOM 1591 C C . SER B 2 142 ? 27.435 89.392 60.767 1.00 138.34 239 SER B C 1
ATOM 1592 O O . SER B 2 142 ? 27.766 90.472 61.249 1.00 138.43 239 SER B O 1
ATOM 1595 N N . PRO B 2 143 ? 26.338 89.229 60.014 1.00 135.36 240 PRO B N 1
ATOM 1596 C CA . PRO B 2 143 ? 25.472 90.303 59.519 1.00 133.61 240 PRO B CA 1
ATOM 1597 C C . PRO B 2 143 ? 25.007 91.267 60.613 1.00 129.37 240 PRO B C 1
ATOM 1598 O O . PRO B 2 143 ? 24.924 92.478 60.384 1.00 130.74 240 PRO B O 1
ATOM 1602 N N . VAL B 2 144 ? 24.719 90.734 61.792 1.00 124.06 241 VAL B N 1
ATOM 1603 C CA . VAL B 2 144 ? 24.235 91.561 62.892 1.00 124.86 241 VAL B CA 1
ATOM 1604 C C . VAL B 2 144 ? 25.291 92.576 63.330 1.00 123.49 241 VAL B C 1
ATOM 1605 O O . VAL B 2 144 ? 24.963 93.654 63.811 1.00 124.46 241 VAL B O 1
ATOM 1609 N N . ASP B 2 145 ? 26.559 92.227 63.142 1.00 121.13 242 ASP B N 1
ATOM 1610 C CA . ASP B 2 145 ? 27.663 93.097 63.505 1.00 110.93 242 ASP B CA 1
ATOM 1611 C C . ASP B 2 145 ? 27.835 94.221 62.491 1.00 111.14 242 ASP B C 1
ATOM 1612 O O . ASP B 2 145 ? 28.265 95.317 62.841 1.00 120.85 242 ASP B O 1
ATOM 1617 N N . LEU B 2 146 ? 27.515 93.948 61.231 1.00 112.18 243 LEU B N 1
ATOM 1618 C CA . LEU B 2 146 ? 27.529 94.997 60.223 1.00 111.79 243 LEU B CA 1
ATOM 1619 C C . LEU B 2 146 ? 26.522 96.082 60.581 1.00 123.03 243 LEU B C 1
ATOM 1620 O O . LEU B 2 146 ? 26.783 97.275 60.407 1.00 128.38 243 LEU B O 1
ATOM 1625 N N . PHE B 2 147 ? 25.378 95.665 61.109 1.00 120.40 244 PHE B N 1
ATOM 1626 C CA . PHE B 2 147 ? 24.328 96.610 61.463 1.00 127.36 244 PHE B CA 1
ATOM 1627 C C . PHE B 2 147 ? 24.679 97.396 62.727 1.00 132.89 244 PHE B C 1
ATOM 1628 O O . PHE B 2 147 ? 24.559 98.621 62.761 1.00 125.70 244 PHE B O 1
ATOM 1636 N N . ASP B 2 148 ? 25.155 96.680 63.743 1.00 142.82 245 ASP B N 1
ATOM 1637 C CA . ASP B 2 148 ? 25.611 97.276 64.994 1.00 145.27 245 ASP B CA 1
ATOM 1638 C C . ASP B 2 148 ? 26.825 98.143 64.763 1.00 138.02 245 ASP B C 1
ATOM 1639 O O . ASP B 2 148 ? 27.252 98.867 65.652 1.00 147.75 245 ASP B O 1
ATOM 1644 N N . THR B 2 149 ? 27.409 98.021 63.579 1.00 120.84 246 THR B N 1
ATOM 1645 C CA . THR B 2 149 ? 28.488 98.899 63.172 1.00 111.06 246 THR B CA 1
ATOM 1646 C C . THR B 2 149 ? 27.888 100.084 62.434 1.00 118.40 246 THR B C 1
ATOM 1647 O O . THR B 2 149 ? 28.242 101.230 62.708 1.00 128.34 246 THR B O 1
ATOM 1651 N N . ILE B 2 150 ? 26.962 99.818 61.516 1.00 110.92 247 ILE B N 1
ATOM 1652 C CA . ILE B 2 150 ? 26.297 100.911 60.808 1.00 112.00 247 ILE B CA 1
ATOM 1653 C C . ILE B 2 150 ? 25.500 101.726 61.818 1.00 107.32 247 ILE B C 1
ATOM 1654 O O . ILE B 2 150 ? 25.507 102.958 61.761 1.00 100.43 247 ILE B O 1
ATOM 1659 N N . ASP B 2 151 ? 24.854 101.039 62.759 1.00 100.85 248 ASP B N 1
ATOM 1660 C CA . ASP B 2 151 ? 24.210 101.711 63.883 1.00 95.21 248 ASP B CA 1
ATOM 1661 C C . ASP B 2 151 ? 25.138 102.734 64.501 1.00 102.68 248 ASP B C 1
ATOM 1662 O O . ASP B 2 151 ? 24.805 103.920 64.602 1.00 102.48 248 ASP B O 1
ATOM 1667 N N . LYS B 2 152 ? 26.306 102.249 64.912 1.00 107.86 249 LYS B N 1
ATOM 1668 C CA . LYS B 2 152 ? 27.276 103.065 65.620 1.00 108.03 249 LYS B CA 1
ATOM 1669 C C . LYS B 2 152 ? 27.782 104.223 64.769 1.00 98.99 249 LYS B C 1
ATOM 1670 O O . LYS B 2 152 ? 27.925 105.334 65.270 1.00 105.25 249 LYS B O 1
ATOM 1676 N N . VAL B 2 153 ? 28.020 103.975 63.487 1.00 101.10 250 VAL B N 1
ATOM 1677 C CA . VAL B 2 153 ? 28.465 105.029 62.574 1.00 106.82 250 VAL B CA 1
ATOM 1678 C C . VAL B 2 153 ? 27.416 106.118 62.399 1.00 109.68 250 VAL B C 1
ATOM 1679 O O . VAL B 2 153 ? 27.715 107.310 62.518 1.00 104.89 250 VAL B O 1
ATOM 1683 N N . LEU B 2 154 ? 26.187 105.698 62.117 1.00 110.30 251 LEU B N 1
ATOM 1684 C CA . LEU B 2 154 ? 25.095 106.631 61.905 1.00 105.65 251 LEU B CA 1
ATOM 1685 C C . LEU B 2 154 ? 24.916 107.505 63.141 1.00 112.02 251 LEU B C 1
ATOM 1686 O O . LEU B 2 154 ? 24.855 108.735 63.049 1.00 109.08 251 LEU B O 1
ATOM 1691 N N . SER B 2 155 ? 24.861 106.853 64.298 1.00 113.50 252 SER B N 1
ATOM 1692 C CA . SER B 2 155 ? 24.688 107.535 65.569 1.00 105.70 252 SER B CA 1
ATOM 1693 C C . SER B 2 155 ? 25.819 108.543 65.825 1.00 110.41 252 SER B C 1
ATOM 1694 O O . SER B 2 155 ? 25.640 109.540 66.523 1.00 118.86 252 SER B O 1
ATOM 1697 N N . SER B 2 156 ? 26.983 108.287 65.246 1.00 105.90 253 SER B N 1
ATOM 1698 C CA . SER B 2 156 ? 28.133 109.156 65.449 1.00 99.26 253 SER B CA 1
ATOM 1699 C C . SER B 2 156 ? 28.000 110.410 64.601 1.00 105.88 253 SER B C 1
ATOM 1700 O O . SER B 2 156 ? 28.324 111.510 65.050 1.00 107.93 253 SER B O 1
ATOM 1703 N N . LYS B 2 157 ? 27.534 110.248 63.368 1.00 115.52 254 LYS B N 1
ATOM 1704 C CA . LYS B 2 157 ? 27.378 111.402 62.496 1.00 115.47 254 LYS B CA 1
ATOM 1705 C C . LYS B 2 157 ? 26.272 112.332 63.013 1.00 110.68 254 LYS B C 1
ATOM 1706 O O . LYS B 2 157 ? 26.466 113.547 63.058 1.00 107.06 254 LYS B O 1
ATOM 1712 N N . ILE B 2 158 ? 25.138 111.769 63.436 1.00 102.27 255 ILE B N 1
ATOM 1713 C CA . ILE B 2 158 ? 24.063 112.585 64.008 1.00 107.00 255 ILE B CA 1
ATOM 1714 C C . ILE B 2 158 ? 24.615 113.367 65.206 1.00 103.15 255 ILE B C 1
ATOM 1715 O O . ILE B 2 158 ? 24.359 114.560 65.329 1.00 102.01 255 ILE B O 1
ATOM 1720 N N . GLN B 2 159 ? 25.402 112.709 66.055 1.00 94.90 256 GLN B N 1
ATOM 1721 C CA . GLN B 2 159 ? 25.952 113.349 67.241 1.00 91.80 256 GLN B CA 1
ATOM 1722 C C . GLN B 2 159 ? 26.873 114.520 66.889 1.00 106.32 256 GLN B C 1
ATOM 1723 O O . GLN B 2 159 ? 26.755 115.588 67.475 1.00 100.78 256 GLN B O 1
ATOM 1729 N N . THR B 2 160 ? 27.788 114.325 65.940 1.00 116.48 257 THR B N 1
ATOM 1730 C CA . THR B 2 160 ? 28.741 115.381 65.570 1.00 111.30 257 THR B CA 1
ATOM 1731 C C . THR B 2 160 ? 28.060 116.594 64.922 1.00 105.65 257 THR B C 1
ATOM 1732 O O . THR B 2 160 ? 28.396 117.744 65.232 1.00 99.10 257 THR B O 1
ATOM 1736 N N . THR B 2 161 ? 27.121 116.342 64.014 1.00 101.06 258 THR B N 1
ATOM 1737 C CA . THR B 2 161 ? 26.420 117.431 63.339 1.00 109.99 258 THR B CA 1
ATOM 1738 C C . THR B 2 161 ? 25.439 118.165 64.257 1.00 109.26 258 THR B C 1
ATOM 1739 O O . THR B 2 161 ? 25.411 119.400 64.287 1.00 99.99 258 THR B O 1
ATOM 1743 N N . ALA B 2 162 ? 24.667 117.408 65.029 1.00 108.95 259 ALA B N 1
ATOM 1744 C CA . ALA B 2 162 ? 23.744 117.996 65.993 1.00 101.69 259 ALA B CA 1
ATOM 1745 C C . ALA B 2 162 ? 24.490 118.918 66.952 1.00 91.34 259 ALA B C 1
ATOM 1746 O O . ALA B 2 162 ? 23.993 119.982 67.338 1.00 92.04 259 ALA B O 1
ATOM 1748 N N . GLN B 2 163 ? 25.678 118.484 67.343 1.00 83.30 260 GLN B N 1
ATOM 1749 C CA . GLN B 2 163 ? 26.561 119.276 68.184 1.00 99.36 260 GLN B CA 1
ATOM 1750 C C . GLN B 2 163 ? 27.061 120.559 67.489 1.00 107.57 260 GLN B C 1
ATOM 1751 O O . GLN B 2 163 ? 27.104 121.619 68.113 1.00 113.16 260 GLN B O 1
ATOM 1757 N N . VAL B 2 164 ? 27.440 120.468 66.213 1.00 108.24 261 VAL B N 1
ATOM 1758 C CA . VAL B 2 164 ? 27.989 121.628 65.507 1.00 112.14 261 VAL B CA 1
ATOM 1759 C C . VAL B 2 164 ? 26.920 122.699 65.247 1.00 116.78 261 VAL B C 1
ATOM 1760 O O . VAL B 2 164 ? 27.238 123.887 65.202 1.00 127.44 261 VAL B O 1
ATOM 1764 N N . LEU B 2 165 ? 25.667 122.285 65.062 1.00 108.26 262 LEU B N 1
ATOM 1765 C CA . LEU B 2 165 ? 24.560 123.233 64.908 1.00 103.08 262 LEU B CA 1
ATOM 1766 C C . LEU B 2 165 ? 24.268 123.973 66.213 1.00 103.97 262 LEU B C 1
ATOM 1767 O O . LEU B 2 165 ? 24.152 125.197 66.226 1.00 108.15 262 LEU B O 1
ATOM 1772 N N . SER B 2 166 ? 24.141 123.231 67.310 1.00 96.55 263 SER B N 1
ATOM 1773 C CA . SER B 2 166 ? 23.857 123.854 68.598 1.00 99.62 263 SER B CA 1
ATOM 1774 C C . SER B 2 166 ? 24.940 124.819 69.032 1.00 102.30 263 SER B C 1
ATOM 1775 O O . SER B 2 166 ? 24.646 125.783 69.738 1.00 111.10 263 SER B O 1
ATOM 1778 N N . LYS B 2 167 ? 26.184 124.575 68.630 1.00 94.08 264 LYS B N 1
ATOM 1779 C CA . LYS B 2 167 ? 27.256 125.483 69.025 1.00 103.99 264 LYS B CA 1
ATOM 1780 C C . LYS B 2 167 ? 27.075 126.904 68.490 1.00 109.76 264 LYS B C 1
ATOM 1781 O O . LYS B 2 167 ? 27.541 127.863 69.120 1.00 108.96 264 LYS B O 1
ATOM 1787 N N . THR B 2 168 ? 26.375 127.058 67.367 1.00 100.96 265 THR B N 1
ATOM 1788 C CA . THR B 2 168 ? 26.138 128.406 66.842 1.00 111.59 265 THR B CA 1
ATOM 1789 C C . THR B 2 168 ? 24.897 129.108 67.409 1.00 118.95 265 THR B C 1
ATOM 1790 O O . THR B 2 168 ? 24.613 130.235 67.034 1.00 127.58 265 THR B O 1
ATOM 1794 N N . ILE B 2 169 ? 24.136 128.446 68.272 1.00 106.94 266 ILE B N 1
ATOM 1795 C CA . ILE B 2 169 ? 22.969 129.086 68.878 1.00 94.98 266 ILE B CA 1
ATOM 1796 C C . ILE B 2 169 ? 23.402 130.341 69.651 1.00 99.02 266 ILE B C 1
ATOM 1797 O O . ILE B 2 169 ? 22.724 131.376 69.641 1.00 108.86 266 ILE B O 1
ATOM 1802 N N . THR B 2 170 ? 24.564 130.250 70.287 1.00 94.67 267 THR B N 1
ATOM 1803 C CA . THR B 2 170 ? 25.138 131.376 71.001 1.00 98.71 267 THR B CA 1
ATOM 1804 C C . THR B 2 170 ? 25.931 132.291 70.064 1.00 117.64 267 THR B C 1
ATOM 1805 O O . THR B 2 170 ? 26.669 133.176 70.513 1.00 128.97 267 THR B O 1
ATOM 1809 N N . SER B 2 171 ? 25.760 132.076 68.763 1.00 114.68 268 SER B N 1
ATOM 1810 C CA . SER B 2 171 ? 26.376 132.908 67.731 1.00 110.88 268 SER B CA 1
ATOM 1811 C C . SER B 2 171 ? 25.729 132.634 66.377 1.00 111.21 268 SER B C 1
ATOM 1812 O O . SER B 2 171 ? 26.390 132.129 65.478 1.00 110.12 268 SER B O 1
ATOM 1815 N N . ILE B 2 172 ? 24.425 132.914 66.260 1.00 116.39 269 ILE B N 1
ATOM 1816 C CA . ILE B 2 172 ? 23.615 132.562 65.076 1.00 115.94 269 ILE B CA 1
ATOM 1817 C C . ILE B 2 172 ? 24.043 133.302 63.817 1.00 125.24 269 ILE B C 1
ATOM 1818 O O . ILE B 2 172 ? 23.519 133.060 62.725 1.00 121.18 269 ILE B O 1
ATOM 1823 N N . ARG B 2 173 ? 24.965 134.237 63.975 1.00 133.56 270 ARG B N 1
ATOM 1824 C CA . ARG B 2 173 ? 25.484 134.939 62.829 1.00 140.62 270 ARG B CA 1
ATOM 1825 C C . ARG B 2 173 ? 26.175 133.927 61.921 1.00 138.40 270 ARG B C 1
ATOM 1826 O O . ARG B 2 173 ? 26.122 134.020 60.699 1.00 148.86 270 ARG B O 1
ATOM 1834 N N . ASN B 2 174 ? 26.766 132.915 62.546 1.00 129.40 271 ASN B N 1
ATOM 1835 C CA . ASN B 2 174 ? 27.500 131.873 61.840 1.00 127.21 271 ASN B CA 1
ATOM 1836 C C . ASN B 2 174 ? 26.649 130.648 61.461 1.00 118.36 271 ASN B C 1
ATOM 1837 O O . ASN B 2 174 ? 27.185 129.593 61.112 1.00 113.21 271 ASN B O 1
ATOM 1842 N N . PHE B 2 175 ? 25.330 130.781 61.556 1.00 112.56 272 PHE B N 1
ATOM 1843 C CA . PHE B 2 175 ? 24.423 129.655 61.338 1.00 104.90 272 PHE B CA 1
ATOM 1844 C C . PHE B 2 175 ? 24.504 129.047 59.935 1.00 135.05 272 PHE B C 1
ATOM 1845 O O . PHE B 2 175 ? 24.275 127.853 59.776 1.00 146.62 272 PHE B O 1
ATOM 1853 N N . ASN B 2 176 ? 24.756 129.865 58.914 1.00 149.63 273 ASN B N 1
ATOM 1854 C CA . ASN B 2 176 ? 24.903 129.350 57.550 1.00 154.90 273 ASN B CA 1
ATOM 1855 C C . ASN B 2 176 ? 26.061 128.351 57.446 1.00 148.82 273 ASN B C 1
ATOM 1856 O O . ASN B 2 176 ? 25.975 127.365 56.724 1.00 148.62 273 ASN B O 1
ATOM 1861 N N . LEU B 2 177 ? 27.145 128.618 58.166 1.00 145.92 274 LEU B N 1
ATOM 1862 C CA . LEU B 2 177 ? 28.324 127.750 58.163 1.00 139.43 274 LEU B CA 1
ATOM 1863 C C . LEU B 2 177 ? 28.060 126.392 58.807 1.00 132.24 274 LEU B C 1
ATOM 1864 O O . LEU B 2 177 ? 28.479 125.359 58.294 1.00 130.17 274 LEU B O 1
ATOM 1869 N N . SER B 2 178 ? 27.397 126.406 59.955 1.00 131.89 275 SER B N 1
ATOM 1870 C CA . SER B 2 178 ? 27.001 125.176 60.629 1.00 135.25 275 SER B CA 1
ATOM 1871 C C . SER B 2 178 ? 26.023 124.371 59.775 1.00 137.63 275 SER B C 1
ATOM 1872 O O . SER B 2 178 ? 26.141 123.153 59.644 1.00 140.42 275 SER B O 1
ATOM 1875 N N . LEU B 2 179 ? 25.060 125.079 59.197 1.00 136.65 276 LEU B N 1
ATOM 1876 C CA . LEU B 2 179 ? 24.023 124.494 58.352 1.00 135.88 276 LEU B CA 1
ATOM 1877 C C . LEU B 2 179 ? 24.630 123.842 57.095 1.00 142.83 276 LEU B C 1
ATOM 1878 O O . LEU B 2 179 ? 24.005 122.993 56.450 1.00 132.29 276 LEU B O 1
ATOM 1883 N N . ASP B 2 180 ? 25.823 124.298 56.720 1.00 148.70 277 ASP B N 1
ATOM 1884 C CA . ASP B 2 180 ? 26.600 123.682 55.644 1.00 143.26 277 ASP B CA 1
ATOM 1885 C C . ASP B 2 180 ? 27.261 122.371 56.100 1.00 138.57 277 ASP B C 1
ATOM 1886 O O . ASP B 2 180 ? 27.155 121.351 55.421 1.00 142.57 277 ASP B O 1
ATOM 1891 N N . ASP B 2 181 ? 27.933 122.407 57.254 1.00 129.60 278 ASP B N 1
ATOM 1892 C CA . ASP B 2 181 ? 28.551 121.218 57.855 1.00 123.10 278 ASP B CA 1
ATOM 1893 C C . ASP B 2 181 ? 27.559 120.095 58.085 1.00 132.47 278 ASP B C 1
ATOM 1894 O O . ASP B 2 181 ? 27.946 118.936 58.135 1.00 140.83 278 ASP B O 1
ATOM 1899 N N . ALA B 2 182 ? 26.297 120.439 58.308 1.00 131.86 279 ALA B N 1
ATOM 1900 C CA . ALA B 2 182 ? 25.251 119.431 58.443 1.00 127.55 279 ALA B CA 1
ATOM 1901 C C . ALA B 2 182 ? 24.984 118.737 57.096 1.00 135.54 279 ALA B C 1
ATOM 1902 O O . ALA B 2 182 ? 24.739 117.529 57.036 1.00 140.10 279 ALA B O 1
ATOM 1904 N N . MET B 2 183 ? 25.014 119.510 56.018 1.00 133.79 280 MET B N 1
ATOM 1905 C CA . MET B 2 183 ? 24.825 118.961 54.682 1.00 139.79 280 MET B CA 1
ATOM 1906 C C . MET B 2 183 ? 26.018 118.113 54.246 1.00 143.18 280 MET B C 1
ATOM 1907 O O . MET B 2 183 ? 25.864 117.178 53.454 1.00 140.42 280 MET B O 1
ATOM 1912 N N . GLU B 2 184 ? 27.202 118.452 54.758 1.00 146.68 281 GLU B N 1
ATOM 1913 C CA . GLU B 2 184 ? 28.421 117.670 54.517 1.00 154.64 281 GLU B CA 1
ATOM 1914 C C . GLU B 2 184 ? 28.232 116.203 54.884 1.00 152.71 281 GLU B C 1
ATOM 1915 O O . GLU B 2 184 ? 28.531 115.307 54.091 1.00 154.77 281 GLU B O 1
ATOM 1921 N N . ASN B 2 185 ? 27.735 115.984 56.100 1.00 146.55 282 ASN B N 1
ATOM 1922 C CA . ASN B 2 185 ? 27.451 114.654 56.624 1.00 143.61 282 ASN B CA 1
ATOM 1923 C C . ASN B 2 185 ? 26.247 114.040 55.918 1.00 135.30 282 ASN B C 1
ATOM 1924 O O . ASN B 2 185 ? 26.260 112.854 55.578 1.00 139.10 282 ASN B O 1
ATOM 1929 N N . ARG B 2 186 ? 25.211 114.859 55.721 1.00 125.00 283 ARG B N 1
ATOM 1930 C CA . ARG B 2 186 ? 23.987 114.465 55.012 1.00 130.74 283 ARG B CA 1
ATOM 1931 C C . ARG B 2 186 ? 24.318 113.813 53.681 1.00 134.13 283 ARG B C 1
ATOM 1932 O O . ARG B 2 186 ? 23.717 112.801 53.305 1.00 132.82 283 ARG B O 1
ATOM 1940 N N . ASN B 2 187 ? 25.263 114.424 52.969 1.00 135.62 284 ASN B N 1
ATOM 1941 C CA . ASN B 2 187 ? 25.777 113.892 51.712 1.00 136.51 284 ASN B CA 1
ATOM 1942 C C . ASN B 2 187 ? 26.550 112.586 51.896 1.00 132.60 284 ASN B C 1
ATOM 1943 O O . ASN B 2 187 ? 26.397 111.655 51.102 1.00 128.82 284 ASN B O 1
ATOM 1948 N N . SER B 2 188 ? 27.371 112.521 52.947 1.00 135.25 285 SER B N 1
ATOM 1949 C CA . SER B 2 188 ? 28.151 111.320 53.250 1.00 131.62 285 SER B CA 1
ATOM 1950 C C . SER B 2 188 ? 27.223 110.148 53.499 1.00 130.21 285 SER B C 1
ATOM 1951 O O . SER B 2 188 ? 27.544 109.009 53.181 1.00 130.30 285 SER B O 1
ATOM 1954 N N . ILE B 2 189 ? 26.066 110.447 54.074 1.00 126.67 286 ILE B N 1
ATOM 1955 C CA . ILE B 2 189 ? 25.045 109.448 54.346 1.00 127.02 286 ILE B CA 1
ATOM 1956 C C . ILE B 2 189 ? 24.302 109.082 53.065 1.00 136.04 286 ILE B C 1
ATOM 1957 O O . ILE B 2 189 ? 23.906 107.926 52.869 1.00 140.19 286 ILE B O 1
ATOM 1962 N N . LEU B 2 190 ? 24.140 110.069 52.186 1.00 145.77 287 LEU B N 1
ATOM 1963 C CA . LEU B 2 190 ? 23.494 109.851 50.895 1.00 152.11 287 LEU B CA 1
ATOM 1964 C C . LEU B 2 190 ? 24.314 108.832 50.121 1.00 156.07 287 LEU B C 1
ATOM 1965 O O . LEU B 2 190 ? 23.770 107.888 49.539 1.00 152.42 287 LEU B O 1
ATOM 1970 N N . THR B 2 191 ? 25.631 109.019 50.143 1.00 158.75 288 THR B N 1
ATOM 1971 C CA . THR B 2 191 ? 26.534 108.137 49.421 1.00 159.52 288 THR B CA 1
ATOM 1972 C C . THR B 2 191 ? 26.822 106.821 50.157 1.00 150.74 288 THR B C 1
ATOM 1973 O O . THR B 2 191 ? 27.298 105.890 49.536 1.00 146.24 288 THR B O 1
ATOM 1977 N N . LEU B 2 192 ? 26.550 106.737 51.460 1.00 143.04 289 LEU B N 1
ATOM 1978 C CA . LEU B 2 192 ? 26.732 105.471 52.191 1.00 133.73 289 LEU B CA 1
ATOM 1979 C C . LEU B 2 192 ? 25.619 104.474 51.909 1.00 142.27 289 LEU B C 1
ATOM 1980 O O . LEU B 2 192 ? 25.840 103.262 51.842 1.00 151.40 289 LEU B O 1
ATOM 1985 N N . GLN B 2 193 ? 24.411 104.987 51.759 1.00 140.74 290 GLN B N 1
ATOM 1986 C CA . GLN B 2 193 ? 23.257 104.134 51.556 1.00 144.68 290 GLN B CA 1
ATOM 1987 C C . GLN B 2 193 ? 23.179 103.621 50.122 1.00 157.04 290 GLN B C 1
ATOM 1988 O O . GLN B 2 193 ? 22.267 102.871 49.784 1.00 164.70 290 GLN B O 1
ATOM 1994 N N . ASN B 2 194 ? 24.143 104.012 49.287 1.00 155.65 291 ASN B N 1
ATOM 1995 C CA . ASN B 2 194 ? 24.084 103.688 47.857 1.00 149.49 291 ASN B CA 1
ATOM 1996 C C . ASN B 2 194 ? 24.511 102.328 47.236 1.00 183.45 291 ASN B C 1
ATOM 1997 O O . ASN B 2 194 ? 23.643 101.761 46.576 1.00 199.45 291 ASN B O 1
ATOM 2002 N N . LEU B 2 195 ? 25.705 101.717 47.360 1.00 165.38 292 LEU B N 1
ATOM 2003 C CA . LEU B 2 195 ? 26.791 101.674 48.362 1.00 141.73 292 LEU B CA 1
ATOM 2004 C C . LEU B 2 195 ? 26.403 100.586 49.349 1.00 141.44 292 LEU B C 1
ATOM 2005 O O . LEU B 2 195 ? 27.030 99.530 49.358 1.00 148.74 292 LEU B O 1
ATOM 2010 N N . MET B 2 196 ? 25.397 100.813 50.185 1.00 135.84 293 MET B N 1
ATOM 2011 C CA . MET B 2 196 ? 24.894 99.697 50.973 1.00 133.48 293 MET B CA 1
ATOM 2012 C C . MET B 2 196 ? 24.005 98.839 50.086 1.00 154.18 293 MET B C 1
ATOM 2013 O O . MET B 2 196 ? 24.081 97.608 50.119 1.00 167.09 293 MET B O 1
ATOM 2018 N N . ALA B 2 197 ? 23.173 99.493 49.281 1.00 154.91 294 ALA B N 1
ATOM 2019 C CA . ALA B 2 197 ? 22.301 98.787 48.345 1.00 167.26 294 ALA B CA 1
ATOM 2020 C C . ALA B 2 197 ? 23.101 98.107 47.227 1.00 160.33 294 ALA B C 1
ATOM 2021 O O . ALA B 2 197 ? 22.651 97.119 46.655 1.00 147.59 294 ALA B O 1
ATOM 2023 N N . ALA B 2 198 ? 24.294 98.627 46.942 1.00 166.51 295 ALA B N 1
ATOM 2024 C CA . ALA B 2 198 ? 25.129 98.108 45.864 1.00 177.31 295 ALA B CA 1
ATOM 2025 C C . ALA B 2 198 ? 25.651 96.727 46.229 1.00 174.38 295 ALA B C 1
ATOM 2026 O O . ALA B 2 198 ? 26.084 95.957 45.366 1.00 182.88 295 ALA B O 1
ATOM 2028 N N . CYS B 2 199 ? 25.609 96.427 47.520 1.00 161.68 296 CYS B N 1
ATOM 2029 C CA . CYS B 2 199 ? 26.010 95.127 48.031 1.00 155.62 296 CYS B CA 1
ATOM 2030 C C . CYS B 2 199 ? 24.821 94.171 48.100 1.00 157.11 296 CYS B C 1
ATOM 2031 O O . CYS B 2 199 ? 23.945 94.321 48.958 1.00 150.89 296 CYS B O 1
ATOM 2034 N N . ALA B 2 200 ? 24.794 93.207 47.179 1.00 157.73 297 ALA B N 1
ATOM 2035 C CA . ALA B 2 200 ? 23.659 92.304 47.020 1.00 169.95 297 ALA B CA 1
ATOM 2036 C C . ALA B 2 200 ? 23.728 91.136 48.001 1.00 162.99 297 ALA B C 1
ATOM 2037 O O . ALA B 2 200 ? 24.783 90.867 48.581 1.00 151.05 297 ALA B O 1
ATOM 2039 N N . ILE B 2 201 ? 22.588 90.464 48.186 1.00 169.50 298 ILE B N 1
ATOM 2040 C CA . ILE B 2 201 ? 22.464 89.307 49.081 1.00 172.72 298 ILE B CA 1
ATOM 2041 C C . ILE B 2 201 ? 21.837 88.123 48.340 1.00 174.51 298 ILE B C 1
ATOM 2042 O O . ILE B 2 201 ? 21.616 88.190 47.129 1.00 175.85 298 ILE B O 1
ATOM 2047 N N . GLU B 2 202 ? 21.600 87.033 49.068 1.00 184.40 299 GLU B N 1
ATOM 2048 C CA . GLU B 2 202 ? 20.973 85.828 48.540 1.00 195.23 299 GLU B CA 1
ATOM 2049 C C . GLU B 2 202 ? 19.726 86.106 47.712 1.00 209.95 299 GLU B C 1
ATOM 2050 O O . GLU B 2 202 ? 18.805 86.786 48.177 1.00 204.33 299 GLU B O 1
ATOM 2056 N N . GLY B 2 203 ? 19.700 85.569 46.491 1.00 222.04 300 GLY B N 1
ATOM 2057 C CA . GLY B 2 203 ? 18.507 85.601 45.665 1.00 227.18 300 GLY B CA 1
ATOM 2058 C C . GLY B 2 203 ? 18.100 86.994 45.219 1.00 223.49 300 GLY B C 1
ATOM 2059 O O . GLY B 2 203 ? 18.188 87.342 44.041 1.00 232.00 300 GLY B O 1
ATOM 2060 N N . ASN B 2 204 ? 17.651 87.790 46.188 1.00 199.02 301 ASN B N 1
ATOM 2061 C CA . ASN B 2 204 ? 17.212 89.153 45.946 1.00 182.93 301 ASN B CA 1
ATOM 2062 C C . ASN B 2 204 ? 17.744 90.154 46.970 1.00 197.85 301 ASN B C 1
ATOM 2063 O O . ASN B 2 204 ? 18.666 89.853 47.727 1.00 207.70 301 ASN B O 1
ATOM 2068 N N . THR B 2 205 ? 17.139 91.342 46.970 1.00 203.64 302 THR B N 1
ATOM 2069 C CA . THR B 2 205 ? 17.341 92.418 47.949 1.00 196.46 302 THR B CA 1
ATOM 2070 C C . THR B 2 205 ? 18.766 92.944 47.975 1.00 187.11 302 THR B C 1
ATOM 2071 O O . THR B 2 205 ? 19.546 92.739 47.045 1.00 191.03 302 THR B O 1
ATOM 2075 N N . ASN B 2 206 ? 19.078 93.639 49.062 1.00 177.99 303 ASN B N 1
ATOM 2076 C CA . ASN B 2 206 ? 20.391 94.223 49.284 1.00 173.38 303 ASN B CA 1
ATOM 2077 C C . ASN B 2 206 ? 20.615 94.478 50.772 1.00 168.33 303 ASN B C 1
ATOM 2078 O O . ASN B 2 206 ? 19.725 94.226 51.584 1.00 170.66 303 ASN B O 1
ATOM 2083 N N . THR B 2 207 ? 21.794 94.975 51.134 1.00 156.54 304 THR B N 1
ATOM 2084 C CA . THR B 2 207 ? 22.106 95.188 52.546 1.00 150.05 304 THR B CA 1
ATOM 2085 C C . THR B 2 207 ? 21.366 96.393 53.113 1.00 145.47 304 THR B C 1
ATOM 2086 O O . THR B 2 207 ? 21.073 96.440 54.307 1.00 146.06 304 THR B O 1
ATOM 2090 N N . LEU B 2 208 ? 21.074 97.373 52.266 1.00 143.61 305 LEU B N 1
ATOM 2091 C CA . LEU B 2 208 ? 20.382 98.565 52.735 1.00 144.21 305 LEU B CA 1
ATOM 2092 C C . LEU B 2 208 ? 18.957 98.211 53.124 1.00 148.54 305 LEU B C 1
ATOM 2093 O O . LEU B 2 208 ? 18.522 98.506 54.238 1.00 148.68 305 LEU B O 1
ATOM 2098 N N . ARG B 2 209 ? 18.236 97.588 52.199 1.00 148.08 306 ARG B N 1
ATOM 2099 C CA . ARG B 2 209 ? 16.843 97.214 52.428 1.00 161.08 306 ARG B CA 1
ATOM 2100 C C . ARG B 2 209 ? 16.707 96.344 53.683 1.00 160.72 306 ARG B C 1
ATOM 2101 O O . ARG B 2 209 ? 15.745 96.475 54.448 1.00 153.80 306 ARG B O 1
ATOM 2109 N N . ASN B 2 210 ? 17.683 95.458 53.873 1.00 163.28 307 ASN B N 1
ATOM 2110 C CA . ASN B 2 210 ? 17.700 94.502 54.978 1.00 165.21 307 ASN B CA 1
ATOM 2111 C C . ASN B 2 210 ? 17.971 95.184 56.323 1.00 155.35 307 ASN B C 1
ATOM 2112 O O . ASN B 2 210 ? 17.431 94.794 57.359 1.00 152.87 307 ASN B O 1
ATOM 2117 N N . TYR B 2 211 ? 18.856 96.173 56.306 1.00 147.78 308 TYR B N 1
ATOM 2118 C CA . TYR B 2 211 ? 19.094 96.992 57.482 1.00 139.30 308 TYR B CA 1
ATOM 2119 C C . TYR B 2 211 ? 17.834 97.776 57.811 1.00 144.27 308 TYR B C 1
ATOM 2120 O O . TYR B 2 211 ? 17.329 97.718 58.928 1.00 152.30 308 TYR B O 1
ATOM 2129 N N . LEU B 2 212 ? 17.316 98.486 56.815 1.00 143.46 309 LEU B N 1
ATOM 2130 C CA . LEU B 2 212 ? 16.111 99.297 56.970 1.00 146.32 309 LEU B CA 1
ATOM 2131 C C . LEU B 2 212 ? 14.865 98.505 57.376 1.00 156.63 309 LEU B C 1
ATOM 2132 O O . LEU B 2 212 ? 13.929 99.070 57.949 1.00 154.46 309 LEU B O 1
ATOM 2137 N N . SER B 2 213 ? 14.851 97.208 57.066 1.00 162.70 310 SER B N 1
ATOM 2138 C CA . SER B 2 213 ? 13.748 96.328 57.461 1.00 167.85 310 SER B CA 1
ATOM 2139 C C . SER B 2 213 ? 13.803 95.972 58.949 1.00 163.73 310 SER B C 1
ATOM 2140 O O . SER B 2 213 ? 12.768 95.905 59.606 1.00 172.32 310 SER B O 1
ATOM 2143 N N . GLN B 2 214 ? 14.999 95.722 59.478 1.00 155.26 311 GLN B N 1
ATOM 2144 C CA . GLN B 2 214 ? 15.142 95.342 60.887 1.00 148.64 311 GLN B CA 1
ATOM 2145 C C . GLN B 2 214 ? 15.292 96.573 61.780 1.00 145.98 311 GLN B C 1
ATOM 2146 O O . GLN B 2 214 ? 15.644 96.468 62.957 1.00 143.96 311 GLN B O 1
ATOM 2152 N N . ARG B 2 215 ? 15.020 97.738 61.198 1.00 150.41 312 ARG B N 1
ATOM 2153 C CA . ARG B 2 215 ? 15.023 99.005 61.919 1.00 147.29 312 ARG B CA 1
ATOM 2154 C C . ARG B 2 215 ? 13.734 99.771 61.653 1.00 150.07 312 ARG B C 1
ATOM 2155 O O . ARG B 2 215 ? 13.033 99.506 60.682 1.00 154.87 312 ARG B O 1
ATOM 2163 N N . LYS B 2 216 ? 13.438 100.739 62.508 1.00 157.21 313 LYS B N 1
ATOM 2164 C CA . LYS B 2 216 ? 12.299 101.617 62.288 1.00 173.64 313 LYS B CA 1
ATOM 2165 C C . LYS B 2 216 ? 12.468 102.284 60.925 1.00 175.69 313 LYS B C 1
ATOM 2166 O O . LYS B 2 216 ? 11.529 102.412 60.137 1.00 170.80 313 LYS B O 1
ATOM 2172 N N . PHE B 2 217 ? 13.720 102.643 60.665 1.00 175.19 314 PHE B N 1
ATOM 2173 C CA . PHE B 2 217 ? 14.118 103.650 59.693 1.00 163.86 314 PHE B CA 1
ATOM 2174 C C . PHE B 2 217 ? 13.609 103.326 58.299 1.00 146.47 314 PHE B C 1
ATOM 2175 O O . PHE B 2 217 ? 13.368 102.164 57.970 1.00 135.62 314 PHE B O 1
ATOM 2183 N N . SER B 2 218 ? 13.446 104.374 57.494 1.00 142.51 315 SER B N 1
ATOM 2184 C CA . SER B 2 218 ? 13.003 104.242 56.110 1.00 146.22 315 SER B CA 1
ATOM 2185 C C . SER B 2 218 ? 14.168 104.498 55.163 1.00 150.45 315 SER B C 1
ATOM 2186 O O . SER B 2 218 ? 14.333 103.809 54.162 1.00 156.54 315 SER B O 1
ATOM 2189 N N . SER B 2 219 ? 14.962 105.513 55.479 1.00 150.21 316 SER B N 1
ATOM 2190 C CA . SER B 2 219 ? 16.220 105.757 54.787 1.00 147.81 316 SER B CA 1
ATOM 2191 C C . SER B 2 219 ? 17.227 106.156 55.853 1.00 141.50 316 SER B C 1
ATOM 2192 O O . SER B 2 219 ? 16.839 106.481 56.976 1.00 145.35 316 SER B O 1
ATOM 2195 N N . LEU B 2 220 ? 18.512 106.106 55.526 1.00 130.10 317 LEU B N 1
ATOM 2196 C CA . LEU B 2 220 ? 19.519 106.561 56.469 1.00 119.76 317 LEU B CA 1
ATOM 2197 C C . LEU B 2 220 ? 19.398 108.063 56.670 1.00 136.57 317 LEU B C 1
ATOM 2198 O O . LEU B 2 220 ? 19.529 108.556 57.794 1.00 146.49 317 LEU B O 1
ATOM 2203 N N . ILE B 2 221 ? 19.143 108.792 55.589 1.00 135.93 318 ILE B N 1
ATOM 2204 C CA . ILE B 2 221 ? 18.904 110.226 55.710 1.00 129.27 318 ILE B CA 1
ATOM 2205 C C . ILE B 2 221 ? 17.737 110.521 56.651 1.00 131.90 318 ILE B C 1
ATOM 2206 O O . ILE B 2 221 ? 17.869 111.350 57.552 1.00 138.76 318 ILE B O 1
ATOM 2211 N N . ASP B 2 222 ? 16.621 109.818 56.481 1.00 129.85 319 ASP B N 1
ATOM 2212 C CA . ASP B 2 222 ? 15.432 110.110 57.277 1.00 137.45 319 ASP B CA 1
ATOM 2213 C C . ASP B 2 222 ? 15.678 109.989 58.780 1.00 133.89 319 ASP B C 1
ATOM 2214 O O . ASP B 2 222 ? 15.242 110.841 59.553 1.00 133.52 319 ASP B O 1
ATOM 2219 N N . GLN B 2 223 ? 16.383 108.947 59.201 1.00 127.14 320 GLN B N 1
ATOM 2220 C CA . GLN B 2 223 ? 16.661 108.822 60.616 1.00 121.02 320 GLN B CA 1
ATOM 2221 C C . GLN B 2 223 ? 17.749 109.792 61.019 1.00 135.48 320 GLN B C 1
ATOM 2222 O O . GLN B 2 223 ? 17.751 110.283 62.146 1.00 147.37 320 GLN B O 1
ATOM 2228 N N . PHE B 2 224 ? 18.654 110.100 60.096 1.00 128.63 321 PHE B N 1
ATOM 2229 C CA . PHE B 2 224 ? 19.682 111.096 60.380 1.00 115.52 321 PHE B CA 1
ATOM 2230 C C . PHE B 2 224 ? 19.088 112.469 60.734 1.00 114.29 321 PHE B C 1
ATOM 2231 O O . PHE B 2 224 ? 19.277 112.962 61.844 1.00 103.91 321 PHE B O 1
ATOM 2239 N N . TRP B 2 225 ? 18.351 113.073 59.809 1.00 118.30 322 TRP B N 1
ATOM 2240 C CA . TRP B 2 225 ? 17.755 114.375 60.072 1.00 119.11 322 TRP B CA 1
ATOM 2241 C C . TRP B 2 225 ? 16.849 114.340 61.279 1.00 119.81 322 TRP B C 1
ATOM 2242 O O . TRP B 2 225 ? 16.965 115.185 62.155 1.00 114.21 322 TRP B O 1
ATOM 2253 N N . SER B 2 226 ? 15.963 113.350 61.328 1.00 127.22 323 SER B N 1
ATOM 2254 C CA . SER B 2 226 ? 15.020 113.239 62.428 1.00 128.75 323 SER B CA 1
ATOM 2255 C C . SER B 2 226 ? 15.730 113.338 63.765 1.00 132.05 323 SER B C 1
ATOM 2256 O O . SER B 2 226 ? 15.302 114.081 64.641 1.00 140.58 323 SER B O 1
ATOM 2259 N N . LYS B 2 227 ? 16.804 112.577 63.930 1.00 125.54 324 LYS B N 1
ATOM 2260 C CA . LYS B 2 227 ? 17.542 112.601 65.185 1.00 120.44 324 LYS B CA 1
ATOM 2261 C C . LYS B 2 227 ? 18.313 113.913 65.422 1.00 114.32 324 LYS B C 1
ATOM 2262 O O . LYS B 2 227 ? 18.280 114.421 66.550 1.00 117.39 324 LYS B O 1
ATOM 2268 N N . VAL B 2 228 ? 19.004 114.473 64.417 1.00 99.93 325 VAL B N 1
ATOM 2269 C CA . VAL B 2 228 ? 19.751 115.711 64.699 1.00 110.78 325 VAL B CA 1
ATOM 2270 C C . VAL B 2 228 ? 18.758 116.840 64.912 1.00 111.05 325 VAL B C 1
ATOM 2271 O O . VAL B 2 228 ? 19.002 117.748 65.706 1.00 113.04 325 VAL B O 1
ATOM 2275 N N . THR B 2 229 ? 17.622 116.752 64.228 1.00 110.59 326 THR B N 1
ATOM 2276 C CA . THR B 2 229 ? 16.584 117.757 64.351 1.00 110.85 326 THR B CA 1
ATOM 2277 C C . THR B 2 229 ? 16.076 117.820 65.784 1.00 114.39 326 THR B C 1
ATOM 2278 O O . THR B 2 229 ? 15.780 118.895 66.280 1.00 113.18 326 THR B O 1
ATOM 2282 N N . ASN B 2 230 ? 15.999 116.680 66.458 1.00 110.76 327 ASN B N 1
ATOM 2283 C CA . ASN B 2 230 ? 15.531 116.694 67.827 1.00 116.52 327 ASN B CA 1
ATOM 2284 C C . ASN B 2 230 ? 16.539 117.360 68.743 1.00 112.48 327 ASN B C 1
ATOM 2285 O O . ASN B 2 230 ? 16.241 118.390 69.337 1.00 114.16 327 ASN B O 1
ATOM 2290 N N . SER B 2 231 ? 17.760 116.837 68.795 1.00 111.99 328 SER B N 1
ATOM 2291 C CA . SER B 2 231 ? 18.718 117.329 69.787 1.00 117.67 328 SER B CA 1
ATOM 2292 C C . SER B 2 231 ? 19.218 118.727 69.428 1.00 122.45 328 SER B C 1
ATOM 2293 O O . SER B 2 231 ? 20.064 119.298 70.118 1.00 123.56 328 SER B O 1
ATOM 2296 N N . PHE B 2 232 ? 18.697 119.270 68.336 1.00 124.94 329 PHE B N 1
ATOM 2297 C CA . PHE B 2 232 ? 18.985 120.645 67.987 1.00 119.26 329 PHE B CA 1
ATOM 2298 C C . PHE B 2 232 ? 17.756 121.485 68.271 1.00 116.84 329 PHE B C 1
ATOM 2299 O O . PHE B 2 232 ? 17.862 122.615 68.727 1.00 116.77 329 PHE B O 1
ATOM 2307 N N . LYS B 2 233 ? 16.588 120.924 67.976 1.00 110.49 330 LYS B N 1
ATOM 2308 C CA . LYS B 2 233 ? 15.323 121.531 68.363 1.00 102.89 330 LYS B CA 1
ATOM 2309 C C . LYS B 2 233 ? 15.274 121.762 69.864 1.00 97.32 330 LYS B C 1
ATOM 2310 O O . LYS B 2 233 ? 14.950 122.858 70.332 1.00 93.55 330 LYS B O 1
ATOM 2316 N N . ARG B 2 234 ? 15.637 120.730 70.614 1.00 93.14 331 ARG B N 1
ATOM 2317 C CA . ARG B 2 234 ? 15.564 120.788 72.062 1.00 88.67 331 ARG B CA 1
ATOM 2318 C C . ARG B 2 234 ? 16.433 121.931 72.564 1.00 92.49 331 ARG B C 1
ATOM 2319 O O . ARG B 2 234 ? 15.999 122.719 73.414 1.00 88.89 331 ARG B O 1
ATOM 2327 N N . ASP B 2 235 ? 17.625 122.053 71.988 1.00 92.81 332 ASP B N 1
ATOM 2328 C CA . ASP B 2 235 ? 18.589 123.069 72.395 1.00 95.67 332 ASP B CA 1
ATOM 2329 C C . ASP B 2 235 ? 18.124 124.470 72.027 1.00 92.32 332 ASP B C 1
ATOM 2330 O O . ASP B 2 235 ? 18.253 125.425 72.802 1.00 92.47 332 ASP B O 1
ATOM 2335 N N . PHE B 2 236 ? 17.644 124.592 70.803 1.00 86.91 333 PHE B N 1
ATOM 2336 C CA . PHE B 2 236 ? 17.173 125.861 70.301 1.00 93.03 333 PHE B CA 1
ATOM 2337 C C . PHE B 2 236 ? 16.060 126.382 71.189 1.00 94.21 333 PHE B C 1
ATOM 2338 O O . PHE B 2 236 ? 16.134 127.492 71.715 1.00 90.38 333 PHE B O 1
ATOM 2346 N N . GLU B 2 237 ? 15.054 125.545 71.399 1.00 93.62 334 GLU B N 1
ATOM 2347 C CA . GLU B 2 237 ? 13.861 125.979 72.104 1.00 88.98 334 GLU B CA 1
ATOM 2348 C C . GLU B 2 237 ? 14.173 126.224 73.560 1.00 84.00 334 GLU B C 1
ATOM 2349 O O . GLU B 2 237 ? 13.638 127.153 74.150 1.00 89.02 334 GLU B O 1
ATOM 2355 N N . MET B 2 238 ? 15.055 125.413 74.135 1.00 80.89 335 MET B N 1
ATOM 2356 C CA . MET B 2 238 ? 15.438 125.618 75.528 1.00 85.53 335 MET B CA 1
ATOM 2357 C C . MET B 2 238 ? 16.039 126.993 75.697 1.00 84.92 335 MET B C 1
ATOM 2358 O O . MET B 2 238 ? 15.819 127.667 76.704 1.00 85.23 335 MET B O 1
ATOM 2363 N N . SER B 2 239 ? 16.768 127.403 74.670 1.00 83.83 336 SER B N 1
ATOM 2364 C CA . SER B 2 239 ? 17.507 128.645 74.677 1.00 75.87 336 SER B CA 1
ATOM 2365 C C . SER B 2 239 ? 16.582 129.821 74.435 1.00 81.14 336 SER B C 1
ATOM 2366 O O . SER B 2 239 ? 16.745 130.876 75.059 1.00 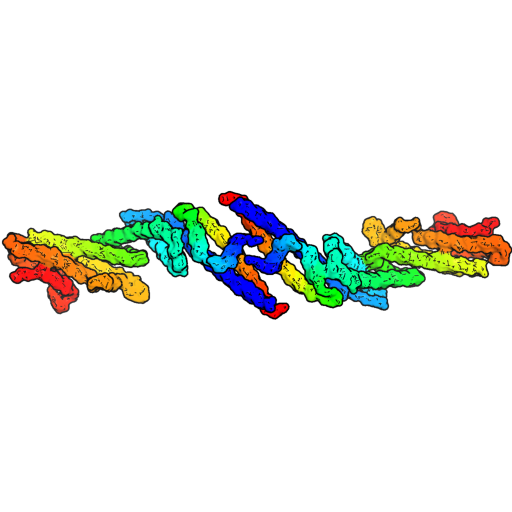92.45 336 SER B O 1
ATOM 2369 N N . TYR B 2 240 ? 15.625 129.626 73.523 1.00 85.68 337 TYR B N 1
ATOM 2370 C CA . TYR B 2 240 ? 14.598 130.619 73.173 1.00 87.66 337 TYR B CA 1
ATOM 2371 C C . TYR B 2 240 ? 13.621 130.888 74.330 1.00 92.78 337 TYR B C 1
ATOM 2372 O O . TYR B 2 240 ? 13.271 132.041 74.606 1.00 105.99 337 TYR B O 1
ATOM 2381 N N . ASN B 2 241 ? 13.199 129.816 75.002 1.00 90.36 338 ASN B N 1
ATOM 2382 C CA . ASN B 2 241 ? 12.241 129.885 76.108 1.00 91.70 338 ASN B CA 1
ATOM 2383 C C . ASN B 2 241 ? 12.848 130.556 77.326 1.00 100.09 338 ASN B C 1
ATOM 2384 O O . ASN B 2 241 ? 12.187 131.309 78.036 1.00 108.86 338 ASN B O 1
ATOM 2389 N N . ARG B 2 242 ? 14.119 130.261 77.560 1.00 105.63 339 ARG B N 1
ATOM 2390 C CA . ARG B 2 242 ? 14.901 131.015 78.518 1.00 98.91 339 ARG B CA 1
ATOM 2391 C C . ARG B 2 242 ? 14.990 132.416 77.949 1.00 108.94 339 ARG B C 1
ATOM 2392 O O . ARG B 2 242 ? 15.466 132.623 76.833 1.00 127.55 339 ARG B O 1
ATOM 2400 N N . GLY B 2 243 ? 14.508 133.387 78.696 1.00 94.17 340 GLY B N 1
ATOM 2401 C CA . GLY B 2 243 ? 14.403 134.729 78.158 1.00 100.92 340 GLY B CA 1
ATOM 2402 C C . GLY B 2 243 ? 15.715 135.476 78.011 1.00 94.07 340 GLY B C 1
ATOM 2403 O O . GLY B 2 243 ? 15.731 136.707 77.960 1.00 100.95 340 GLY B O 1
ATOM 2404 N N . GLY B 2 244 ? 16.819 134.741 78.029 1.00 88.24 341 GLY B N 1
ATOM 2405 C CA . GLY B 2 244 ? 18.139 135.337 78.024 1.00 84.30 341 GLY B CA 1
ATOM 2406 C C . GLY B 2 244 ? 18.464 136.042 76.721 1.00 91.94 341 GLY B C 1
ATOM 2407 O O . GLY B 2 244 ? 17.691 135.972 75.752 1.00 87.62 341 GLY B O 1
ATOM 2408 N N . PRO B 2 245 ? 19.600 136.762 76.705 1.00 82.95 342 PRO B N 1
ATOM 2409 C CA . PRO B 2 245 ? 20.104 137.470 75.527 1.00 76.35 342 PRO B CA 1
ATOM 2410 C C . PRO B 2 245 ? 20.243 136.608 74.258 1.00 93.94 342 PRO B C 1
ATOM 2411 O O . PRO B 2 245 ? 19.823 137.081 73.191 1.00 100.90 342 PRO B O 1
ATOM 2415 N N . VAL B 2 246 ? 20.812 135.400 74.353 1.00 90.15 343 VAL B N 1
ATOM 2416 C CA . VAL B 2 246 ? 20.916 134.552 73.166 1.00 104.11 343 VAL B CA 1
ATOM 2417 C C . VAL B 2 246 ? 19.500 134.174 72.722 1.00 104.34 343 VAL B C 1
ATOM 2418 O O . VAL B 2 246 ? 19.207 134.161 71.521 1.00 105.56 343 VAL B O 1
ATOM 2422 N N . GLY B 2 247 ? 18.625 133.889 73.684 1.00 102.44 344 GLY B N 1
ATOM 2423 C CA . GLY B 2 247 ? 17.241 133.575 73.378 1.00 103.09 344 GLY B CA 1
ATOM 2424 C C . GLY B 2 247 ? 16.578 134.734 72.655 1.00 96.89 344 GLY B C 1
ATOM 2425 O O . GLY B 2 247 ? 15.678 134.541 71.852 1.00 95.31 344 GLY B O 1
ATOM 2426 N N . LYS B 2 248 ? 16.947 135.954 73.022 1.00 104.56 345 LYS B N 1
ATOM 2427 C CA . LYS B 2 248 ? 16.439 137.126 72.320 1.00 106.40 345 LYS B CA 1
ATOM 2428 C C . LYS B 2 248 ? 17.160 137.374 70.999 1.00 112.14 345 LYS B C 1
ATOM 2429 O O . LYS B 2 248 ? 16.551 137.894 70.065 1.00 120.99 345 LYS B O 1
ATOM 2435 N N . SER B 2 249 ? 18.438 137.002 70.910 1.00 111.30 346 SER B N 1
ATOM 2436 C CA . SER B 2 249 ? 19.178 137.153 69.648 1.00 103.26 346 SER B CA 1
ATOM 2437 C C . SER B 2 249 ? 18.633 136.132 68.663 1.00 101.19 346 SER B C 1
ATOM 2438 O O . SER B 2 249 ? 18.697 136.318 67.448 1.00 97.64 346 SER B O 1
ATOM 2441 N N . LEU B 2 250 ? 18.112 135.036 69.203 1.00 103.26 347 LEU B N 1
ATOM 2442 C CA . LEU B 2 250 ? 17.415 134.056 68.389 1.00 103.97 347 LEU B CA 1
ATOM 2443 C C . LEU B 2 250 ? 16.258 134.715 67.664 1.00 103.40 347 LEU B C 1
ATOM 2444 O O . LEU B 2 250 ? 16.110 134.570 66.455 1.00 100.43 347 LEU B O 1
ATOM 2449 N N . GLN B 2 251 ? 15.444 135.453 68.409 1.00 109.77 348 GLN B N 1
ATOM 2450 C CA . GLN B 2 251 ? 14.301 136.122 67.811 1.00 120.64 348 GLN B CA 1
ATOM 2451 C C . GLN B 2 251 ? 14.715 137.297 66.905 1.00 113.00 348 GLN B C 1
ATOM 2452 O O . GLN B 2 251 ? 14.221 137.421 65.790 1.00 97.13 348 GLN B O 1
ATOM 2458 N N . SER B 2 252 ? 15.624 138.148 67.379 1.00 117.27 349 SER B N 1
ATOM 2459 C CA . SER B 2 252 ? 16.044 139.330 66.612 1.00 123.02 349 SER B CA 1
ATOM 2460 C C . SER B 2 252 ? 16.738 138.973 65.272 1.00 137.64 349 SER B C 1
ATOM 2461 O O . SER B 2 252 ? 16.715 139.772 64.322 1.00 141.00 349 SER B O 1
ATOM 2464 N N . ASN B 2 253 ? 17.343 137.784 65.196 1.00 129.04 350 ASN B N 1
ATOM 2465 C CA . ASN B 2 253 ? 17.993 137.317 63.965 1.00 120.22 350 ASN B CA 1
ATOM 2466 C C . ASN B 2 253 ? 17.118 136.340 63.194 1.00 123.97 350 ASN B C 1
ATOM 2467 O O . ASN B 2 253 ? 17.607 135.632 62.314 1.00 123.52 350 ASN B O 1
ATOM 2472 N N . SER B 2 254 ? 15.818 136.356 63.477 1.00 130.97 351 SER B N 1
ATOM 2473 C CA . SER B 2 254 ? 14.890 135.340 62.969 1.00 145.37 351 SER B CA 1
ATOM 2474 C C . SER B 2 254 ? 14.860 135.173 61.448 1.00 153.47 351 SER B C 1
ATOM 2475 O O . SER B 2 254 ? 14.798 134.049 60.957 1.00 159.24 351 SER B O 1
ATOM 2478 N N . ASN B 2 255 ? 14.865 136.265 60.695 1.00 157.08 352 ASN B N 1
ATOM 2479 C CA . ASN B 2 255 ? 14.831 136.126 59.246 1.00 162.89 352 ASN B CA 1
ATOM 2480 C C . ASN B 2 255 ? 16.140 135.534 58.723 1.00 166.78 352 ASN B C 1
ATOM 2481 O O . ASN B 2 255 ? 16.112 134.666 57.854 1.00 180.48 352 ASN B O 1
ATOM 2486 N N . LEU B 2 256 ? 17.274 135.990 59.263 1.00 148.29 353 LEU B N 1
ATOM 2487 C CA . LEU B 2 256 ? 18.593 135.489 58.849 1.00 150.72 353 LEU B CA 1
ATOM 2488 C C . LEU B 2 256 ? 18.660 133.962 58.870 1.00 154.41 353 LEU B C 1
ATOM 2489 O O . LEU B 2 256 ? 19.191 133.335 57.942 1.00 152.59 353 LEU B O 1
ATOM 2494 N N . ILE B 2 257 ? 18.111 133.383 59.935 1.00 147.96 354 ILE B N 1
ATOM 2495 C CA . ILE B 2 257 ? 18.017 131.939 60.085 1.00 137.18 354 ILE B CA 1
ATOM 2496 C C . ILE B 2 257 ? 17.215 131.345 58.928 1.00 129.40 354 ILE B C 1
ATOM 2497 O O . ILE B 2 257 ? 17.723 130.515 58.167 1.00 139.92 354 ILE B O 1
ATOM 2502 N N . TYR B 2 258 ? 15.974 131.810 58.779 1.00 115.10 355 TYR B N 1
ATOM 2503 C CA . TYR B 2 258 ? 15.072 131.299 57.758 1.00 124.02 355 TYR B CA 1
ATOM 2504 C C . TYR B 2 258 ? 15.655 131.554 56.374 1.00 143.01 355 TYR B C 1
ATOM 2505 O O . TYR B 2 258 ? 15.427 130.787 55.430 1.00 145.42 355 TYR B O 1
ATOM 2514 N N . GLU B 2 259 ? 16.401 132.649 56.269 1.00 154.85 356 GLU B N 1
ATOM 2515 C CA . GLU B 2 259 ? 17.116 132.995 55.051 1.00 168.62 356 GLU B CA 1
ATOM 2516 C C . GLU B 2 259 ? 18.281 132.036 54.783 1.00 167.20 356 GLU B C 1
ATOM 2517 O O . GLU B 2 259 ? 18.387 131.469 53.692 1.00 169.83 356 GLU B O 1
ATOM 2523 N N . ALA B 2 260 ? 19.154 131.860 55.773 1.00 157.53 357 ALA B N 1
ATOM 2524 C CA . ALA B 2 260 ? 20.291 130.949 55.635 1.00 154.29 357 ALA B CA 1
ATOM 2525 C C . ALA B 2 260 ? 19.828 129.518 55.327 1.00 143.47 357 ALA B C 1
ATOM 2526 O O . ALA B 2 260 ? 20.551 128.755 54.675 1.00 130.56 357 ALA B O 1
ATOM 2528 N N . ILE B 2 261 ? 18.633 129.163 55.811 1.00 139.35 358 ILE B N 1
ATOM 2529 C CA . ILE B 2 261 ? 18.048 127.840 55.576 1.00 134.26 358 ILE B CA 1
ATOM 2530 C C . ILE B 2 261 ? 17.692 127.597 54.123 1.00 140.00 358 ILE B C 1
ATOM 2531 O O . ILE B 2 261 ? 18.050 126.560 53.560 1.00 149.89 358 ILE B O 1
ATOM 2536 N N . SER B 2 262 ? 16.986 128.544 53.514 1.00 144.34 359 SER B N 1
ATOM 2537 C CA . SER B 2 262 ? 16.544 128.360 52.137 1.00 153.88 359 SER B CA 1
ATOM 2538 C C . SER B 2 262 ? 17.742 128.405 51.200 1.00 147.25 359 SER B C 1
ATOM 2539 O O . SER B 2 262 ? 17.783 127.687 50.201 1.00 142.52 359 SER B O 1
ATOM 2542 N N . LYS B 2 263 ? 18.725 129.232 51.558 1.00 144.69 360 LYS B N 1
ATOM 2543 C CA . LYS B 2 263 ? 19.975 129.374 50.807 1.00 158.44 360 LYS B CA 1
ATOM 2544 C C . LYS B 2 263 ? 20.893 128.146 50.885 1.00 166.32 360 LYS B C 1
ATOM 2545 O O . LYS B 2 263 ? 22.060 128.211 50.495 1.00 173.75 360 LYS B O 1
ATOM 2551 N N . CYS B 2 264 ? 20.346 127.033 51.369 1.00 162.76 361 CYS B N 1
ATOM 2552 C CA . CYS B 2 264 ? 21.097 125.811 51.649 1.00 154.54 361 CYS B CA 1
ATOM 2553 C C . CYS B 2 264 ? 20.193 124.606 51.428 1.00 156.28 361 CYS B C 1
ATOM 2554 O O . CYS B 2 264 ? 20.649 123.466 51.440 1.00 153.36 361 CYS B O 1
ATOM 2557 N N . PHE B 2 265 ? 18.907 124.864 51.203 1.00 165.72 362 PHE B N 1
ATOM 2558 C CA . PHE B 2 265 ? 17.954 123.778 51.007 1.00 179.33 362 PHE B CA 1
ATOM 2559 C C . PHE B 2 265 ? 17.058 123.952 49.780 1.00 192.44 362 PHE B C 1
ATOM 2560 O O . PHE B 2 265 ? 16.757 122.969 49.099 1.00 207.80 362 PHE B O 1
ATOM 2568 N N . GLY B 2 266 ? 16.637 125.180 49.482 1.00 187.25 363 GLY B N 1
ATOM 2569 C CA . GLY B 2 266 ? 15.846 125.410 48.281 1.00 192.28 363 GLY B CA 1
ATOM 2570 C C . GLY B 2 266 ? 14.411 125.868 48.472 1.00 190.09 363 GLY B C 1
ATOM 2571 O O . GLY B 2 266 ? 13.842 126.506 47.581 1.00 189.20 363 GLY B O 1
ATOM 2572 N N . GLU B 2 267 ? 13.828 125.491 49.610 1.00 188.62 364 GLU B N 1
ATOM 2573 C CA . GLU B 2 267 ? 12.494 125.931 50.043 1.00 196.46 364 GLU B CA 1
ATOM 2574 C C . GLU B 2 267 ? 11.279 125.281 49.341 1.00 200.66 364 GLU B C 1
ATOM 2575 O O . GLU B 2 267 ? 10.779 125.755 48.316 1.00 195.98 364 GLU B O 1
ATOM 2581 N N . ASN B 2 268 ? 10.865 124.154 49.918 1.00 207.79 365 ASN B N 1
ATOM 2582 C CA . ASN B 2 268 ? 9.507 123.594 49.848 1.00 206.97 365 ASN B CA 1
ATOM 2583 C C . ASN B 2 268 ? 8.986 122.922 48.559 1.00 230.23 365 ASN B C 1
ATOM 2584 O O . ASN B 2 268 ? 9.747 122.544 47.664 1.00 238.45 365 ASN B O 1
ATOM 2589 N N . ASP B 2 269 ? 7.659 122.793 48.518 1.00 234.14 366 ASP B N 1
ATOM 2590 C CA . ASP B 2 269 ? 6.912 121.827 47.695 1.00 233.29 366 ASP B CA 1
ATOM 2591 C C . ASP B 2 269 ? 7.309 121.533 46.249 1.00 218.96 366 ASP B C 1
ATOM 2592 O O . ASP B 2 269 ? 7.653 120.387 45.940 1.00 205.66 366 ASP B O 1
ATOM 2597 N N . PRO B 2 270 ? 7.251 122.541 45.362 1.00 212.37 367 PRO B N 1
ATOM 2598 C CA . PRO B 2 270 ? 7.282 122.157 43.945 1.00 219.55 367 PRO B CA 1
ATOM 2599 C C . PRO B 2 270 ? 8.581 121.495 43.488 1.00 217.70 367 PRO B C 1
ATOM 2600 O O . PRO B 2 270 ? 8.667 120.265 43.419 1.00 214.36 367 PRO B O 1
ATOM 2604 N N . SER B 2 271 ? 9.579 122.317 43.193 1.00 220.68 368 SER B N 1
ATOM 2605 C CA . SER B 2 271 ? 10.892 121.843 42.777 1.00 219.10 368 SER B CA 1
ATOM 2606 C C . SER B 2 271 ? 11.655 121.043 43.833 1.00 215.58 368 SER B C 1
ATOM 2607 O O . SER B 2 271 ? 11.078 120.265 44.598 1.00 214.83 368 SER B O 1
ATOM 2610 N N . ASN B 2 272 ? 12.965 121.269 43.857 1.00 211.37 369 ASN B N 1
ATOM 2611 C CA . ASN B 2 272 ? 13.900 120.597 44.754 1.00 198.17 369 ASN B CA 1
ATOM 2612 C C . ASN B 2 272 ? 13.885 119.071 44.695 1.00 189.75 369 ASN B C 1
ATOM 2613 O O . ASN B 2 272 ? 13.765 118.466 43.623 1.00 197.09 369 ASN B O 1
ATOM 2618 N N . GLU B 2 273 ? 13.978 118.490 45.888 1.00 168.02 370 GLU B N 1
ATOM 2619 C CA . GLU B 2 273 ? 14.104 117.062 46.152 1.00 166.19 370 GLU B CA 1
ATOM 2620 C C . GLU B 2 273 ? 14.635 117.041 47.556 1.00 163.91 370 GLU B C 1
ATOM 2621 O O . GLU B 2 273 ? 14.457 116.076 48.297 1.00 158.09 370 GLU B O 1
ATOM 2627 N N . LEU B 2 274 ? 15.270 118.161 47.911 1.00 174.97 371 LEU B N 1
ATOM 2628 C CA . LEU B 2 274 ? 15.782 118.396 49.257 1.00 166.79 371 LEU B CA 1
ATOM 2629 C C . LEU B 2 274 ? 14.635 118.860 50.132 1.00 167.89 371 LEU B C 1
ATOM 2630 O O . LEU B 2 274 ? 14.839 119.285 51.255 1.00 161.13 371 LEU B O 1
ATOM 2635 N N . GLN B 2 275 ? 13.426 118.820 49.585 1.00 177.30 372 GLN B N 1
ATOM 2636 C CA . GLN B 2 275 ? 12.241 119.113 50.361 1.00 178.32 372 GLN B CA 1
ATOM 2637 C C . GLN B 2 275 ? 12.027 117.904 51.253 1.00 170.20 372 GLN B C 1
ATOM 2638 O O . GLN B 2 275 ? 12.472 116.803 50.925 1.00 169.67 372 GLN B O 1
ATOM 2644 N N . GLY B 2 276 ? 11.343 118.098 52.372 1.00 169.92 373 GLY B N 1
ATOM 2645 C CA . GLY B 2 276 ? 11.088 117.024 53.313 1.00 163.70 373 GLY B CA 1
ATOM 2646 C C . GLY B 2 276 ? 12.305 116.862 54.194 1.00 152.42 373 GLY B C 1
ATOM 2647 O O . GLY B 2 276 ? 12.204 116.932 55.417 1.00 152.52 373 GLY B O 1
ATOM 2648 N N . GLU B 2 277 ? 13.467 116.698 53.566 1.00 145.94 374 GLU B N 1
ATOM 2649 C CA . GLU B 2 277 ? 14.722 116.661 54.294 1.00 141.54 374 GLU B CA 1
ATOM 2650 C C . GLU B 2 277 ? 14.959 118.089 54.781 1.00 157.39 374 GLU B C 1
ATOM 2651 O O . GLU B 2 277 ? 15.577 118.318 55.821 1.00 163.38 374 GLU B O 1
ATOM 2657 N N . LEU B 2 278 ? 14.461 119.048 54.004 1.00 161.95 375 LEU B N 1
ATOM 2658 C CA . LEU B 2 278 ? 14.391 120.443 54.428 1.00 162.01 375 LEU B CA 1
ATOM 2659 C C . LEU B 2 278 ? 13.401 120.617 55.573 1.00 164.93 375 LEU B C 1
ATOM 2660 O O . LEU B 2 278 ? 13.611 121.422 56.469 1.00 166.65 375 LEU B O 1
ATOM 2665 N N . GLN B 2 279 ? 12.306 119.867 55.533 1.00 171.01 376 GLN B N 1
ATOM 2666 C CA . GLN B 2 279 ? 11.209 120.105 56.467 1.00 168.66 376 GLN B CA 1
ATOM 2667 C C . GLN B 2 279 ? 11.583 119.830 57.926 1.00 159.08 376 GLN B C 1
ATOM 2668 O O . GLN B 2 279 ? 11.027 120.451 58.832 1.00 155.23 376 GLN B O 1
ATOM 2674 N N . TYR B 2 280 ? 12.506 118.899 58.152 1.00 152.91 377 TYR B N 1
ATOM 2675 C CA . TYR B 2 280 ? 13.001 118.635 59.500 1.00 137.86 377 TYR B CA 1
ATOM 2676 C C . TYR B 2 280 ? 13.660 119.880 60.106 1.00 133.02 377 TYR B C 1
ATOM 2677 O O . TYR B 2 280 ? 13.329 120.271 61.228 1.00 136.31 377 TYR B O 1
ATOM 2686 N N . ILE B 2 281 ? 14.589 120.493 59.366 1.00 128.32 378 ILE B N 1
ATOM 2687 C CA . ILE B 2 281 ? 15.351 121.649 59.863 1.00 126.16 378 ILE B CA 1
ATOM 2688 C C . ILE B 2 281 ? 14.428 122.858 60.114 1.00 127.78 378 ILE B C 1
ATOM 2689 O O . ILE B 2 281 ? 14.731 123.736 60.926 1.00 120.69 378 ILE B O 1
ATOM 2694 N N . LEU B 2 282 ? 13.312 122.914 59.400 1.00 133.06 379 LEU B N 1
ATOM 2695 C CA . LEU B 2 282 ? 12.334 123.967 59.628 1.00 141.18 379 LEU B CA 1
ATOM 2696 C C . LEU B 2 282 ? 11.597 123.800 60.968 1.00 145.98 379 LEU B C 1
ATOM 2697 O O . LEU B 2 282 ? 11.400 124.773 61.705 1.00 156.90 379 LEU B O 1
ATOM 2702 N N . LYS B 2 283 ? 11.208 122.568 61.289 1.00 137.52 380 LYS B N 1
ATOM 2703 C CA . LYS B 2 283 ? 10.456 122.291 62.513 1.00 128.46 380 LYS B CA 1
ATOM 2704 C C . LYS B 2 283 ? 11.279 122.551 63.766 1.00 135.42 380 LYS B C 1
ATOM 2705 O O . LYS B 2 283 ? 10.742 122.991 64.785 1.00 134.47 380 LYS B O 1
ATOM 2711 N N . ALA B 2 284 ? 12.583 122.297 63.679 1.00 135.61 381 ALA B N 1
ATOM 2712 C CA . ALA B 2 284 ? 13.482 122.504 64.806 1.00 125.07 381 ALA B CA 1
ATOM 2713 C C . ALA B 2 284 ? 13.463 123.963 65.204 1.00 131.90 381 ALA B C 1
ATOM 2714 O O . ALA B 2 284 ? 13.525 124.316 66.378 1.00 141.79 381 ALA B O 1
ATOM 2716 N N . VAL B 2 285 ? 13.351 124.805 64.192 1.00 132.78 382 VAL B N 1
ATOM 2717 C CA . VAL B 2 285 ? 13.453 126.238 64.343 1.00 123.94 382 VAL B CA 1
ATOM 2718 C C . VAL B 2 285 ? 12.066 126.821 64.116 1.00 130.57 382 VAL B C 1
ATOM 2719 O O . VAL B 2 285 ? 11.803 127.372 63.053 1.00 143.23 382 VAL B O 1
ATOM 2723 N N . SER B 2 286 ? 11.150 126.642 65.069 1.00 127.83 383 SER B N 1
ATOM 2724 C CA . SER B 2 286 ? 9.743 126.963 64.794 1.00 129.10 383 SER B CA 1
ATOM 2725 C C . SER B 2 286 ? 9.062 127.772 65.902 1.00 129.30 383 SER B C 1
ATOM 2726 O O . SER B 2 286 ? 7.888 128.120 65.779 1.00 135.95 383 SER B O 1
ATOM 2729 N N . ILE B 2 287 ? 9.790 128.072 66.973 1.00 123.16 384 ILE B N 1
ATOM 2730 C CA . ILE B 2 287 ? 9.272 128.923 68.052 1.00 126.88 384 ILE B CA 1
ATOM 2731 C C . ILE B 2 287 ? 9.301 130.394 67.656 1.00 132.38 384 ILE B C 1
ATOM 2732 O O . ILE B 2 287 ? 8.819 131.251 68.403 1.00 143.39 384 ILE B O 1
ATOM 2737 N N . LEU B 2 288 ? 9.833 130.675 66.468 1.00 128.51 385 LEU B N 1
ATOM 2738 C CA . LEU B 2 288 ? 9.981 132.040 65.949 1.00 138.42 385 LEU B CA 1
ATOM 2739 C C . LEU B 2 288 ? 8.593 132.682 65.868 1.00 148.46 385 LEU B C 1
ATOM 2740 O O . LEU B 2 288 ? 8.450 133.900 65.721 1.00 148.99 385 LEU B O 1
ATOM 2745 N N . ASP B 2 289 ? 7.582 131.822 65.935 1.00 156.23 386 ASP B N 1
ATOM 2746 C CA . ASP B 2 289 ? 6.194 132.221 66.063 1.00 161.95 386 ASP B CA 1
ATOM 2747 C C . ASP B 2 289 ? 5.810 132.374 67.549 1.00 147.29 386 ASP B C 1
ATOM 2748 O O . ASP B 2 289 ? 6.295 133.266 68.265 1.00 130.09 386 ASP B O 1
ATOM 2753 N N . ALA C 1 5 ? 32.181 38.550 63.655 1.00 115.32 8 ALA C N 1
ATOM 2754 C CA . ALA C 1 5 ? 33.271 39.257 62.966 1.00 122.24 8 ALA C CA 1
ATOM 2755 C C . ALA C 1 5 ? 33.888 38.469 61.801 1.00 121.79 8 ALA C C 1
ATOM 2756 O O . ALA C 1 5 ? 34.401 39.067 60.865 1.00 126.93 8 ALA C O 1
ATOM 2758 N N . ASN C 1 6 ? 33.907 37.142 61.867 1.00 125.45 9 ASN C N 1
ATOM 2759 C CA . ASN C 1 6 ? 34.509 36.387 60.767 1.00 122.68 9 ASN C CA 1
ATOM 2760 C C . ASN C 1 6 ? 33.518 35.492 60.013 1.00 121.75 9 ASN C C 1
ATOM 2761 O O . ASN C 1 6 ? 32.445 35.146 60.525 1.00 135.54 9 ASN C O 1
ATOM 2766 N N . ASP C 1 7 ? 33.925 35.088 58.811 1.00 106.55 10 ASP C N 1
ATOM 2767 C CA . ASP C 1 7 ? 33.138 34.225 57.927 1.00 115.24 10 ASP C CA 1
ATOM 2768 C C . ASP C 1 7 ? 33.420 32.771 58.312 1.00 117.86 10 ASP C C 1
ATOM 2769 O O . ASP C 1 7 ? 34.512 32.467 58.801 1.00 101.47 10 ASP C O 1
ATOM 2774 N N . PRO C 1 8 ? 32.416 31.887 58.176 1.00 121.64 11 PRO C N 1
ATOM 2775 C CA . PRO C 1 8 ? 32.632 30.472 58.502 1.00 119.66 11 PRO C CA 1
ATOM 2776 C C . PRO C 1 8 ? 33.970 29.935 57.995 1.00 105.46 11 PRO C C 1
ATOM 2777 O O . PRO C 1 8 ? 34.709 29.339 58.785 1.00 103.06 11 PRO C O 1
ATOM 2781 N N . LEU C 1 9 ? 34.290 30.167 56.724 1.00 98.02 12 LEU C N 1
ATOM 2782 C CA . LEU C 1 9 ? 35.529 29.637 56.152 1.00 96.98 12 LEU C CA 1
ATOM 2783 C C . LEU C 1 9 ? 36.753 30.137 56.903 1.00 89.57 12 LEU C C 1
ATOM 2784 O O . LEU C 1 9 ? 37.666 29.369 57.202 1.00 79.73 12 LEU C O 1
ATOM 2789 N N . LEU C 1 10 ? 36.772 31.432 57.196 1.00 80.56 13 LEU C N 1
ATOM 2790 C CA . LEU C 1 10 ? 37.881 32.023 57.926 1.00 78.87 13 LEU C CA 1
ATOM 2791 C C . LEU C 1 10 ? 37.877 31.652 59.405 1.00 97.15 13 LEU C C 1
ATOM 2792 O O . LEU C 1 10 ? 38.928 31.313 59.941 1.00 89.08 13 LEU C O 1
ATOM 2797 N N . ASP C 1 11 ? 36.721 31.689 60.072 1.00 103.73 14 ASP C N 1
ATOM 2798 C CA . ASP C 1 11 ? 36.730 31.434 61.519 1.00 104.35 14 ASP C CA 1
ATOM 2799 C C . ASP C 1 11 ? 37.236 30.035 61.756 1.00 95.10 14 ASP C C 1
ATOM 2800 O O . ASP C 1 11 ? 37.955 29.785 62.716 1.00 100.02 14 ASP C O 1
ATOM 2805 N N . MET C 1 12 ? 36.924 29.158 60.812 1.00 91.69 15 MET C N 1
ATOM 2806 C CA . MET C 1 12 ? 37.374 27.776 60.826 1.00 92.13 15 MET C CA 1
ATOM 2807 C C . MET C 1 12 ? 38.868 27.614 61.094 1.00 94.30 15 MET C C 1
ATOM 2808 O O . MET C 1 12 ? 39.281 26.741 61.842 1.00 91.79 15 MET C O 1
ATOM 2813 N N . PHE C 1 13 ? 39.677 28.463 60.479 1.00 94.65 16 PHE C N 1
ATOM 2814 C CA . PHE C 1 13 ? 41.120 28.402 60.643 1.00 92.36 16 PHE C CA 1
ATOM 2815 C C . PHE C 1 13 ? 41.543 28.783 62.052 1.00 97.76 16 PHE C C 1
ATOM 2816 O O . PHE C 1 13 ? 42.618 28.397 62.528 1.00 94.22 16 PHE C O 1
ATOM 2824 N N . PHE C 1 14 ? 40.684 29.536 62.726 1.00 99.23 17 PHE C N 1
ATOM 2825 C CA . PHE C 1 14 ? 41.004 29.991 64.063 1.00 95.34 17 PHE C CA 1
ATOM 2826 C C . PHE C 1 14 ? 40.717 28.924 65.113 1.00 103.68 17 PHE C C 1
ATOM 2827 O O . PHE C 1 14 ? 41.097 29.066 66.270 1.00 113.20 17 PHE C O 1
ATOM 2835 N N . ASP C 1 15 ? 40.120 27.819 64.690 1.00 98.10 18 ASP C N 1
ATOM 2836 C CA . ASP C 1 15 ? 39.704 26.787 65.628 1.00 109.78 18 ASP C CA 1
ATOM 2837 C C . ASP C 1 15 ? 40.916 25.970 66.082 1.00 116.73 18 ASP C C 1
ATOM 2838 O O . ASP C 1 15 ? 41.693 25.495 65.259 1.00 129.18 18 ASP C O 1
ATOM 2843 N N . ASP C 1 16 ? 41.070 25.815 67.393 1.00 117.40 19 ASP C N 1
ATOM 2844 C CA . ASP C 1 16 ? 42.231 25.152 67.968 1.00 117.19 19 ASP C CA 1
ATOM 2845 C C . ASP C 1 16 ? 42.375 23.742 67.395 1.00 116.13 19 ASP C C 1
ATOM 2846 O O . ASP C 1 16 ? 43.473 23.305 67.045 1.00 113.82 19 ASP C O 1
ATOM 2851 N N . ASP C 1 17 ? 41.249 23.048 67.275 1.00 121.70 20 ASP C N 1
ATOM 2852 C CA . ASP C 1 17 ? 41.247 21.660 66.835 1.00 136.72 20 ASP C CA 1
ATOM 2853 C C . ASP C 1 17 ? 41.287 21.503 65.318 1.00 136.98 20 ASP C C 1
ATOM 2854 O O . ASP C 1 17 ? 41.266 20.379 64.813 1.00 147.31 20 ASP C O 1
ATOM 2859 N N . PHE C 1 18 ? 41.342 22.612 64.589 1.00 127.51 21 PHE C N 1
ATOM 2860 C CA . PHE C 1 18 ? 41.419 22.545 63.123 1.00 123.51 21 PHE C CA 1
ATOM 2861 C C . PHE C 1 18 ? 42.734 21.952 62.643 1.00 109.29 21 PHE C C 1
ATOM 2862 O O . PHE C 1 18 ? 43.805 22.475 62.934 1.00 100.16 21 PHE C O 1
ATOM 2870 N N . VAL C 1 19 ? 42.653 20.863 61.899 1.00 111.72 22 VAL C N 1
ATOM 2871 C CA . VAL C 1 19 ? 43.859 20.274 61.345 1.00 106.76 22 VAL C CA 1
ATOM 2872 C C . VAL C 1 19 ? 43.834 20.252 59.824 1.00 101.78 22 VAL C C 1
ATOM 2873 O O . VAL C 1 19 ? 42.989 19.597 59.220 1.00 103.30 22 VAL C O 1
ATOM 2877 N N . PRO C 1 20 ? 44.794 20.940 59.198 1.00 101.75 23 PRO C N 1
ATOM 2878 C CA . PRO C 1 20 ? 44.791 21.073 57.736 1.00 92.75 23 PRO C CA 1
ATOM 2879 C C . PRO C 1 20 ? 44.756 19.723 56.998 1.00 96.31 23 PRO C C 1
ATOM 2880 O O . PRO C 1 20 ? 43.940 19.548 56.082 1.00 88.56 23 PRO C O 1
ATOM 2884 N N . GLN C 1 21 ? 45.596 18.774 57.403 1.00 93.49 24 GLN C N 1
ATOM 2885 C CA . GLN C 1 21 ? 45.584 17.474 56.754 1.00 94.99 24 GLN C CA 1
ATOM 2886 C C . GLN C 1 21 ? 44.169 16.880 56.742 1.00 93.74 24 GLN C C 1
ATOM 2887 O O . GLN C 1 21 ? 43.745 16.277 55.748 1.00 93.30 24 GLN C O 1
ATOM 2893 N N . ALA C 1 22 ? 43.427 17.100 57.830 1.00 95.82 25 ALA C N 1
ATOM 2894 C CA . ALA C 1 22 ? 42.083 16.534 57.991 1.00 100.34 25 ALA C CA 1
ATOM 2895 C C . ALA C 1 22 ? 41.061 17.215 57.085 1.00 99.72 25 ALA C C 1
ATOM 2896 O O . ALA C 1 22 ? 40.210 16.553 56.474 1.00 100.30 25 ALA C O 1
ATOM 2898 N N . PHE C 1 23 ? 41.149 18.542 57.018 1.00 99.76 26 PHE C N 1
ATOM 2899 C CA . PHE C 1 23 ? 40.194 19.336 56.261 1.00 96.58 26 PHE C CA 1
ATOM 2900 C C . PHE C 1 23 ? 40.266 18.984 54.798 1.00 105.20 26 PHE C C 1
ATOM 2901 O O . PHE C 1 23 ? 39.243 18.829 54.129 1.00 116.24 26 PHE C O 1
ATOM 2909 N N . VAL C 1 24 ? 41.494 18.910 54.299 1.00 92.68 27 VAL C N 1
ATOM 2910 C CA . VAL C 1 24 ? 41.717 18.580 52.911 1.00 86.56 27 VAL C CA 1
ATOM 2911 C C . VAL C 1 24 ? 41.235 17.163 52.584 1.00 97.80 27 VAL C C 1
ATOM 2912 O O . VAL C 1 24 ? 40.611 16.940 51.533 1.00 88.94 27 VAL C O 1
ATOM 2916 N N . ASP C 1 25 ? 41.471 16.223 53.496 1.00 92.78 28 ASP C N 1
ATOM 2917 C CA . ASP C 1 25 ? 41.125 14.845 53.211 1.00 101.53 28 ASP C CA 1
ATOM 2918 C C . ASP C 1 25 ? 39.632 14.691 52.979 1.00 107.20 28 ASP C C 1
ATOM 2919 O O . ASP C 1 25 ? 39.205 14.001 52.036 1.00 111.72 28 ASP C O 1
ATOM 2924 N N . ILE C 1 26 ? 38.857 15.340 53.843 1.00 102.27 29 ILE C N 1
ATOM 2925 C CA . ILE C 1 26 ? 37.403 15.216 53.841 1.00 120.60 29 ILE C CA 1
ATOM 2926 C C . ILE C 1 26 ? 36.780 15.881 52.627 1.00 111.02 29 ILE C C 1
ATOM 2927 O O . ILE C 1 26 ? 35.798 15.397 52.047 1.00 122.57 29 ILE C O 1
ATOM 2932 N N . LEU C 1 27 ? 37.382 16.996 52.253 1.00 98.29 30 LEU C N 1
ATOM 2933 C CA . LEU C 1 27 ? 36.917 17.815 51.158 1.00 105.48 30 LEU C CA 1
ATOM 2934 C C . LEU C 1 27 ? 37.032 17.029 49.870 1.00 114.66 30 LEU C C 1
ATOM 2935 O O . LEU C 1 27 ? 36.094 16.921 49.085 1.00 118.05 30 LEU C O 1
ATOM 2940 N N . LEU C 1 28 ? 38.236 16.545 49.631 1.00 111.37 31 LEU C N 1
ATOM 2941 C CA . LEU C 1 28 ? 38.517 15.764 48.455 1.00 112.27 31 LEU C CA 1
ATOM 2942 C C . LEU C 1 28 ? 37.634 14.490 48.360 1.00 116.74 31 LEU C C 1
ATOM 2943 O O . LEU C 1 28 ? 37.322 14.049 47.259 1.00 121.77 31 LEU C O 1
ATOM 2948 N N . SER C 1 29 ? 37.195 13.917 49.483 1.00 110.76 32 SER C N 1
ATOM 2949 C CA . SER C 1 29 ? 36.269 12.780 49.386 1.00 118.76 32 SER C CA 1
ATOM 2950 C C . SER C 1 29 ? 34.919 13.184 48.758 1.00 129.65 32 SER C C 1
ATOM 2951 O O . SER C 1 29 ? 33.955 13.590 49.432 1.00 121.00 32 SER C O 1
ATOM 2954 N N . SER C 1 30 ? 34.922 13.094 47.431 1.00 136.46 33 SER C N 1
ATOM 2955 C CA . SER C 1 30 ? 33.776 13.248 46.541 1.00 141.48 33 SER C CA 1
ATOM 2956 C C . SER C 1 30 ? 34.344 12.677 45.239 1.00 146.34 33 SER C C 1
ATOM 2957 O O . SER C 1 30 ? 35.093 13.365 44.538 1.00 140.07 33 SER C O 1
ATOM 2960 N N . PHE C 1 31 ? 33.967 11.435 44.922 1.00 154.11 34 PHE C N 1
ATOM 2961 C CA . PHE C 1 31 ? 34.924 10.457 44.394 1.00 148.28 34 PHE C CA 1
ATOM 2962 C C . PHE C 1 31 ? 35.565 10.647 43.005 1.00 146.98 34 PHE C C 1
ATOM 2963 O O . PHE C 1 31 ? 35.486 11.709 42.405 1.00 138.30 34 PHE C O 1
ATOM 2971 N N . GLN C 1 32 ? 36.183 9.571 42.515 1.00 161.83 35 GLN C N 1
ATOM 2972 C CA . GLN C 1 32 ? 37.220 9.606 41.459 1.00 158.29 35 GLN C CA 1
ATOM 2973 C C . GLN C 1 32 ? 36.768 9.449 40.001 1.00 166.42 35 GLN C C 1
ATOM 2974 O O . GLN C 1 32 ? 35.847 10.135 39.565 1.00 146.29 35 GLN C O 1
ATOM 2980 N N . THR C 1 33 ? 37.515 8.617 39.258 1.00 199.19 36 THR C N 1
ATOM 2981 C CA . THR C 1 33 ? 37.297 8.257 37.841 1.00 228.79 36 THR C CA 1
ATOM 2982 C C . THR C 1 33 ? 35.928 8.604 37.283 1.00 243.41 36 THR C C 1
ATOM 2983 O O . THR C 1 33 ? 35.048 7.736 37.193 1.00 262.96 36 THR C O 1
ATOM 2987 N N . SER C 1 34 ? 35.800 9.881 36.918 1.00 226.22 37 SER C N 1
ATOM 2988 C CA . SER C 1 34 ? 34.629 10.508 36.301 1.00 208.57 37 SER C CA 1
ATOM 2989 C C . SER C 1 34 ? 34.638 11.970 36.692 1.00 188.34 37 SER C C 1
ATOM 2990 O O . SER C 1 34 ? 35.153 12.836 35.979 1.00 182.85 37 SER C O 1
ATOM 2993 N N . GLN C 1 35 ? 34.100 12.214 37.878 1.00 167.29 38 GLN C N 1
ATOM 2994 C CA . GLN C 1 35 ? 33.864 13.557 38.370 1.00 153.03 38 GLN C CA 1
ATOM 2995 C C . GLN C 1 35 ? 35.100 14.230 38.968 1.00 144.72 38 GLN C C 1
ATOM 2996 O O . GLN C 1 35 ? 34.994 14.984 39.930 1.00 142.14 38 GLN C O 1
ATOM 3002 N N . LEU C 1 36 ? 36.275 13.984 38.391 1.00 142.83 39 LEU C N 1
ATOM 3003 C CA . LEU C 1 36 ? 37.462 14.717 38.847 1.00 142.90 39 LEU C CA 1
ATOM 3004 C C . LEU C 1 36 ? 37.531 16.102 38.176 1.00 139.09 39 LEU C C 1
ATOM 3005 O O . LEU C 1 36 ? 38.462 16.863 38.418 1.00 132.34 39 LEU C O 1
ATOM 3010 N N . GLU C 1 37 ? 36.534 16.446 37.362 1.00 139.12 40 GLU C N 1
ATOM 3011 C CA . GLU C 1 37 ? 36.498 17.782 36.773 1.00 123.35 40 GLU C CA 1
ATOM 3012 C C . GLU C 1 37 ? 35.769 18.766 37.678 1.00 124.47 40 GLU C C 1
ATOM 3013 O O . GLU C 1 37 ? 36.174 19.923 37.804 1.00 117.02 40 GLU C O 1
ATOM 3019 N N . GLU C 1 38 ? 34.693 18.308 38.307 1.00 133.05 41 GLU C N 1
ATOM 3020 C CA . GLU C 1 38 ? 33.996 19.139 39.278 1.00 133.54 41 GLU C CA 1
ATOM 3021 C C . GLU C 1 38 ? 34.891 19.383 40.474 1.00 128.28 41 GLU C C 1
ATOM 3022 O O . GLU C 1 38 ? 35.311 20.510 40.698 1.00 129.08 41 GLU C O 1
ATOM 3028 N N . LEU C 1 39 ? 35.218 18.335 41.226 1.00 137.48 42 LEU C N 1
ATOM 3029 C CA . LEU C 1 39 ? 36.095 18.510 42.379 1.00 136.63 42 LEU C CA 1
ATOM 3030 C C . LEU C 1 39 ? 37.472 18.877 41.841 1.00 120.63 42 LEU C C 1
ATOM 3031 O O . LEU C 1 39 ? 38.408 18.077 41.909 1.00 114.99 42 LEU C O 1
ATOM 3036 N N . LYS C 1 40 ? 37.550 20.114 41.328 1.00 107.66 43 LYS C N 1
ATOM 3037 C CA . LYS C 1 40 ? 38.708 20.679 40.645 1.00 91.15 43 LYS C CA 1
ATOM 3038 C C . LYS C 1 40 ? 38.417 22.134 40.289 1.00 96.08 43 LYS C C 1
ATOM 3039 O O . LYS C 1 40 ? 39.257 23.003 40.472 1.00 101.18 43 LYS C O 1
ATOM 3045 N N . THR C 1 41 ? 37.204 22.415 39.822 1.00 102.72 44 THR C N 1
ATOM 3046 C CA . THR C 1 41 ? 36.806 23.802 39.598 1.00 109.78 44 THR C CA 1
ATOM 3047 C C . THR C 1 41 ? 36.421 24.329 40.965 1.00 114.54 44 THR C C 1
ATOM 3048 O O . THR C 1 41 ? 36.465 25.532 41.236 1.00 117.84 44 THR C O 1
ATOM 3052 N N . ASN C 1 42 ? 36.061 23.386 41.827 1.00 95.37 45 ASN C N 1
ATOM 3053 C CA . ASN C 1 42 ? 35.650 23.667 43.188 1.00 92.98 45 ASN C CA 1
ATOM 3054 C C . ASN C 1 42 ? 36.815 24.080 44.046 1.00 91.52 45 ASN C C 1
ATOM 3055 O O . ASN C 1 42 ? 36.773 25.083 44.754 1.00 102.65 45 ASN C O 1
ATOM 3060 N N . CYS C 1 43 ? 37.866 23.285 43.972 1.00 96.24 46 CYS C N 1
ATOM 3061 C CA . CYS C 1 43 ? 39.068 23.558 44.735 1.00 100.04 46 CYS C CA 1
ATOM 3062 C C . CYS C 1 43 ? 39.753 24.828 44.263 1.00 89.80 46 CYS C C 1
ATOM 3063 O O . CYS C 1 43 ? 40.338 25.554 45.068 1.00 82.54 46 CYS C O 1
ATOM 3066 N N . SER C 1 44 ? 39.655 25.101 42.962 1.00 84.89 47 SER C N 1
ATOM 3067 C CA . SER C 1 44 ? 40.179 26.343 42.416 1.00 88.28 47 SER C CA 1
ATOM 3068 C C . SER C 1 44 ? 39.518 27.517 43.121 1.00 88.37 47 SER C C 1
ATOM 3069 O O . SER C 1 44 ? 40.210 28.399 43.626 1.00 80.84 47 SER C O 1
ATOM 3072 N N . SER C 1 45 ? 38.186 27.499 43.192 1.00 93.96 48 SER C N 1
ATOM 3073 C CA . SER C 1 45 ? 37.443 28.578 43.841 1.00 81.27 48 SER C CA 1
ATOM 3074 C C . SER C 1 45 ? 37.758 28.666 45.310 1.00 76.88 48 SER C C 1
ATOM 3075 O O . SER C 1 45 ? 38.114 29.727 45.815 1.00 92.88 48 SER C O 1
ATOM 3078 N N . LEU C 1 46 ? 37.665 27.538 45.987 1.00 67.27 49 LEU C N 1
ATOM 3079 C CA . LEU C 1 46 ? 38.026 27.501 47.385 1.00 68.22 49 LEU C CA 1
ATOM 3080 C C . LEU C 1 46 ? 39.421 28.067 47.622 1.00 67.63 49 LEU C C 1
ATOM 3081 O O . LEU C 1 46 ? 39.626 28.891 48.505 1.00 67.26 49 LEU C O 1
ATOM 3086 N N . LEU C 1 47 ? 40.365 27.653 46.789 1.00 67.44 50 LEU C N 1
ATOM 3087 C CA . LEU C 1 47 ? 41.724 28.127 46.884 1.00 52.86 50 LEU C CA 1
ATOM 3088 C C . LEU C 1 47 ? 41.809 29.673 46.832 1.00 67.02 50 LEU C C 1
ATOM 3089 O O . LEU C 1 47 ? 42.552 30.307 47.604 1.00 58.11 50 LEU C O 1
ATOM 3094 N N . SER C 1 48 ? 41.021 30.289 45.957 1.00 61.96 51 SER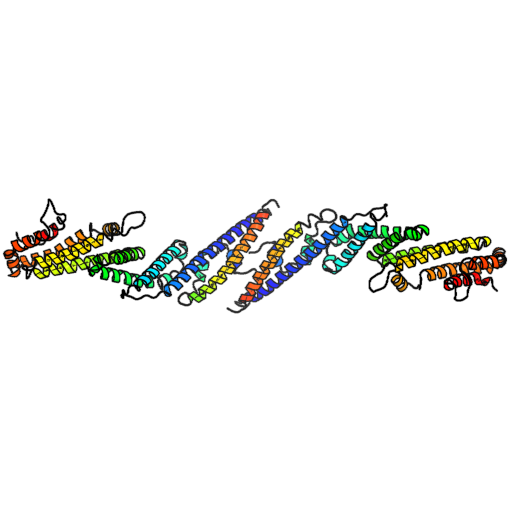 C N 1
ATOM 3095 C CA . SER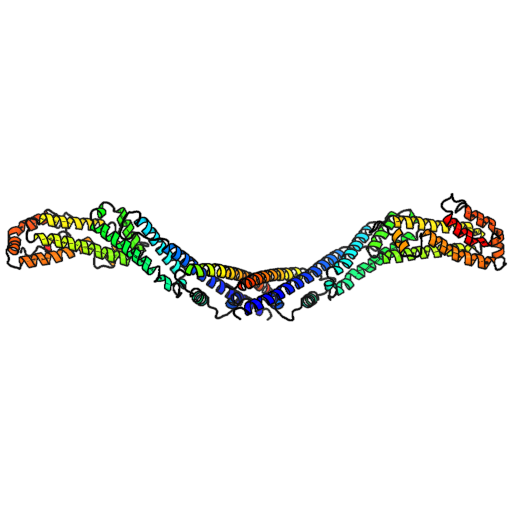 C 1 48 ? 41.133 31.726 45.783 1.00 54.27 51 SER C CA 1
ATOM 3096 C C . SER C 1 48 ? 40.699 32.457 47.034 1.00 66.28 51 SER C C 1
ATOM 3097 O O . SER C 1 48 ? 41.130 33.579 47.313 1.00 62.40 51 SER C O 1
ATOM 3100 N N . LYS C 1 49 ? 39.924 31.763 47.845 1.00 72.11 52 LYS C N 1
ATOM 3101 C CA . LYS C 1 49 ? 39.141 32.412 48.853 1.00 64.14 52 LYS C CA 1
ATOM 3102 C C . LYS C 1 49 ? 40.128 32.336 50.016 1.00 65.89 52 LYS C C 1
ATOM 3103 O O . LYS C 1 49 ? 40.469 33.353 50.638 1.00 56.53 52 LYS C O 1
ATOM 3109 N N . MET C 1 50 ? 40.714 31.153 50.183 1.00 63.48 53 MET C N 1
ATOM 3110 C CA . MET C 1 50 ? 41.831 30.958 51.090 1.00 63.82 53 MET C CA 1
ATOM 3111 C C . MET C 1 50 ? 42.986 31.923 50.809 1.00 59.98 53 MET C C 1
ATOM 3112 O O . MET C 1 50 ? 43.574 32.515 51.725 1.00 50.40 53 MET C O 1
ATOM 3117 N N . ASP C 1 51 ? 43.282 32.126 49.538 1.00 52.55 54 ASP C N 1
ATOM 3118 C CA . ASP C 1 51 ? 44.353 33.043 49.209 1.00 54.44 54 ASP C CA 1
ATOM 3119 C C . ASP C 1 51 ? 44.040 34.415 49.759 1.00 64.53 54 ASP C C 1
ATOM 3120 O O . ASP C 1 51 ? 44.940 35.082 50.275 1.00 65.81 54 ASP C O 1
ATOM 3125 N N . TYR C 1 52 ? 42.780 34.842 49.641 1.00 70.88 55 TYR C N 1
ATOM 3126 C CA . TYR C 1 52 ? 42.395 36.163 50.138 1.00 61.97 55 TYR C CA 1
ATOM 3127 C C . TYR C 1 52 ? 42.653 36.278 51.631 1.00 54.09 55 TYR C C 1
ATOM 3128 O O . TYR C 1 52 ? 43.310 37.209 52.094 1.00 59.59 55 TYR C O 1
ATOM 3137 N N . TYR C 1 53 ? 42.138 35.295 52.364 1.00 47.12 56 TYR C N 1
ATOM 3138 C CA . TYR C 1 53 ? 42.231 35.238 53.822 1.00 57.65 56 TYR C CA 1
ATOM 3139 C C . TYR C 1 53 ? 43.698 35.207 54.244 1.00 68.28 56 TYR C C 1
ATOM 3140 O O . TYR C 1 53 ? 44.097 35.876 55.212 1.00 71.13 56 TYR C O 1
ATOM 3149 N N . SER C 1 54 ? 44.503 34.479 53.474 1.00 65.71 57 SER C N 1
ATOM 3150 C CA . SER C 1 54 ? 45.914 34.378 53.758 1.00 70.14 57 SER C CA 1
ATOM 3151 C C . SER C 1 54 ? 46.548 35.763 53.882 1.00 68.05 57 SER C C 1
ATOM 3152 O O . SER C 1 54 ? 47.320 36.044 54.809 1.00 69.29 57 SER C O 1
ATOM 3155 N N . GLY C 1 55 ? 46.165 36.632 52.957 1.00 48.88 58 GLY C N 1
ATOM 3156 C CA . GLY C 1 55 ? 46.701 37.965 52.881 1.00 46.65 58 GLY C CA 1
ATOM 3157 C C . GLY C 1 55 ? 46.128 38.900 53.896 1.00 67.70 58 GLY C C 1
ATOM 3158 O O . GLY C 1 55 ? 46.803 39.846 54.343 1.00 59.30 58 GLY C O 1
ATOM 3159 N N . HIS C 1 56 ? 44.869 38.629 54.239 1.00 69.33 59 HIS C N 1
ATOM 3160 C CA . HIS C 1 56 ? 44.138 39.372 55.251 1.00 53.48 59 HIS C CA 1
ATOM 3161 C C . HIS C 1 56 ? 44.868 39.133 56.532 1.00 60.81 59 HIS C C 1
ATOM 3162 O O . HIS C 1 56 ? 45.273 40.090 57.206 1.00 61.53 59 HIS C O 1
ATOM 3169 N N . ILE C 1 57 ? 45.088 37.853 56.837 1.00 54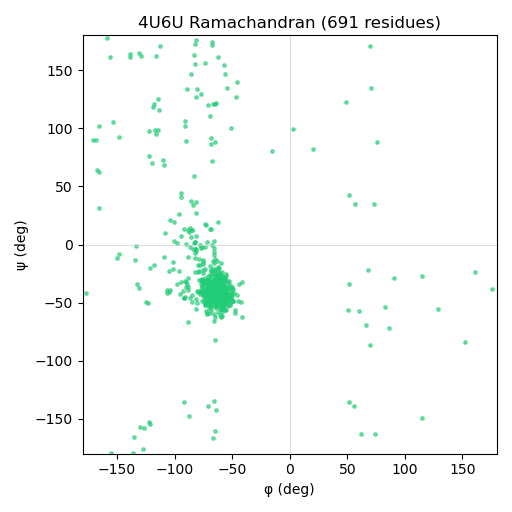.06 60 ILE C N 1
ATOM 3170 C CA . ILE C 1 57 ? 45.719 37.504 58.088 1.00 56.44 60 ILE C CA 1
ATOM 3171 C C . ILE C 1 57 ? 47.119 38.130 58.148 1.00 57.34 60 ILE C C 1
ATOM 3172 O O . ILE C 1 57 ? 47.525 38.650 59.188 1.00 59.44 60 ILE C O 1
ATOM 3177 N N . THR C 1 58 ? 47.851 38.117 57.040 1.00 50.50 61 THR C N 1
ATOM 3178 C CA . THR C 1 58 ? 49.189 38.704 57.052 1.00 47.91 61 THR C CA 1
ATOM 3179 C C . THR C 1 58 ? 49.090 40.179 57.381 1.00 56.86 61 THR C C 1
ATOM 3180 O O . THR C 1 58 ? 49.847 40.674 58.222 1.00 62.10 61 THR C O 1
ATOM 3184 N N . LYS C 1 59 ? 48.148 40.876 56.749 1.00 58.29 62 LYS C N 1
ATOM 3185 C CA . LYS C 1 59 ? 47.964 42.286 57.060 1.00 54.40 62 LYS C CA 1
ATOM 3186 C C . LYS C 1 59 ? 47.564 42.423 58.546 1.00 70.12 62 LYS C C 1
ATOM 3187 O O . LYS C 1 59 ? 48.079 43.303 59.255 1.00 62.43 62 LYS C O 1
ATOM 3193 N N . GLU C 1 60 ? 46.694 41.543 59.041 1.00 63.11 63 GLU C N 1
ATOM 3194 C CA . GLU C 1 60 ? 46.316 41.644 60.448 1.00 69.19 63 GLU C CA 1
ATOM 3195 C C . GLU C 1 60 ? 47.520 41.397 61.341 1.00 75.58 63 GLU C C 1
ATOM 3196 O O . GLU C 1 60 ? 47.677 42.041 62.383 1.00 68.84 63 GLU C O 1
ATOM 3202 N N . LEU C 1 61 ? 48.357 40.447 60.927 1.00 76.07 64 LEU C N 1
ATOM 3203 C CA . LEU C 1 61 ? 49.593 40.140 61.635 1.00 71.42 64 LEU C CA 1
ATOM 3204 C C . LEU C 1 61 ? 50.517 41.345 61.704 1.00 75.62 64 LEU C C 1
ATOM 3205 O O . LEU C 1 61 ? 50.929 41.771 62.786 1.00 84.25 64 LEU C O 1
ATOM 3210 N N . GLU C 1 62 ? 50.831 41.883 60.531 1.00 67.94 65 GLU C N 1
ATOM 3211 C CA . GLU C 1 62 ? 51.677 43.054 60.402 1.00 72.22 65 GLU C CA 1
ATOM 3212 C C . GLU C 1 62 ? 51.182 44.146 61.346 1.00 78.73 65 GLU C C 1
ATOM 3213 O O . GLU C 1 62 ? 51.942 44.713 62.131 1.00 86.00 65 GLU C O 1
ATOM 3219 N N . SER C 1 63 ? 49.880 44.382 61.297 1.00 74.54 66 SER C N 1
ATOM 3220 C CA . SER C 1 63 ? 49.256 45.457 62.035 1.00 75.52 66 SER C CA 1
ATOM 3221 C C . SER C 1 63 ? 49.371 45.275 63.554 1.00 78.83 66 SER C C 1
ATOM 3222 O O . SER C 1 63 ? 49.650 46.243 64.261 1.00 84.11 66 SER C O 1
ATOM 3225 N N . THR C 1 64 ? 49.184 44.052 64.058 1.00 77.69 67 THR C N 1
ATOM 3226 C CA . THR C 1 64 ? 49.218 43.837 65.510 1.00 87.01 67 THR C CA 1
ATOM 3227 C C . THR C 1 64 ? 50.641 43.978 66.047 1.00 98.94 67 THR C C 1
ATOM 3228 O O . THR C 1 64 ? 50.862 44.593 67.092 1.00 106.01 67 THR C O 1
ATOM 3232 N N . ILE C 1 65 ? 51.603 43.410 65.332 1.00 93.13 68 ILE C N 1
ATOM 3233 C CA . ILE C 1 65 ? 53.001 43.489 65.742 1.00 88.37 68 ILE C CA 1
ATOM 3234 C C . ILE C 1 65 ? 53.468 44.944 65.909 1.00 99.88 68 ILE C C 1
ATOM 3235 O O . ILE C 1 65 ? 54.238 45.242 66.818 1.00 118.48 68 ILE C O 1
ATOM 3240 N N . GLN C 1 66 ? 52.975 45.849 65.065 1.00 92.42 69 GLN C N 1
ATOM 3241 C CA . GLN C 1 66 ? 53.296 47.274 65.180 1.00 95.92 69 GLN C CA 1
ATOM 3242 C C . GLN C 1 66 ? 52.830 47.883 66.498 1.00 108.46 69 GLN C C 1
ATOM 3243 O O . GLN C 1 66 ? 53.453 48.820 66.998 1.00 126.34 69 GLN C O 1
ATOM 3249 N N . VAL C 1 67 ? 51.734 47.373 67.059 1.00 99.16 70 VAL C N 1
ATOM 3250 C CA . VAL C 1 67 ? 51.219 47.935 68.303 1.00 111.39 70 VAL C CA 1
ATOM 3251 C C . VAL C 1 67 ? 52.086 47.505 69.476 1.00 128.52 70 VAL C C 1
ATOM 3252 O O . VAL C 1 67 ? 52.141 48.190 70.501 1.00 140.70 70 VAL C O 1
ATOM 3256 N N . LEU C 1 68 ? 52.769 46.372 69.304 1.00 128.49 71 LEU C N 1
ATOM 3257 C CA . LEU C 1 68 ? 53.745 45.862 70.271 1.00 120.75 71 LEU C CA 1
ATOM 3258 C C . LEU C 1 68 ? 54.903 46.836 70.457 1.00 136.32 71 LEU C C 1
ATOM 3259 O O . LEU C 1 68 ? 55.560 46.841 71.502 1.00 150.04 71 LEU C O 1
ATOM 3264 N N . GLN C 1 69 ? 55.146 47.652 69.437 1.00 136.95 72 GLN C N 1
ATOM 3265 C CA . GLN C 1 69 ? 56.030 48.798 69.573 1.00 151.00 72 GLN C CA 1
ATOM 3266 C C . GLN C 1 69 ? 55.335 49.811 70.496 1.00 161.80 72 GLN C C 1
ATOM 3267 O O . GLN C 1 69 ? 54.564 50.655 70.026 1.00 165.51 72 GLN C O 1
ATOM 3273 N N . LYS C 1 70 ? 55.611 49.709 71.799 1.00 166.14 73 LYS C N 1
ATOM 3274 C CA . LYS C 1 70 ? 54.827 50.371 72.852 1.00 177.80 73 LYS C CA 1
ATOM 3275 C C . LYS C 1 70 ? 54.596 51.865 72.628 1.00 192.04 73 LYS C C 1
ATOM 3276 O O . LYS C 1 70 ? 55.476 52.679 72.917 1.00 196.75 73 LYS C O 1
ATOM 3278 N N . PRO C 1 71 ? 53.392 52.229 72.139 1.00 195.47 74 PRO C N 1
ATOM 3279 C CA . PRO C 1 71 ? 53.062 53.629 71.846 1.00 191.43 74 PRO C CA 1
ATOM 3280 C C . PRO C 1 71 ? 52.599 54.399 73.085 1.00 174.66 74 PRO C C 1
ATOM 3281 O O . PRO C 1 71 ? 53.423 54.627 73.975 1.00 158.29 74 PRO C O 1
ATOM 3285 N N . GLN D 2 8 ? 48.574 43.396 80.380 1.00 142.91 105 GLN D N 1
ATOM 3286 C CA . GLN D 2 8 ? 47.258 43.050 79.863 1.00 155.44 105 GLN D CA 1
ATOM 3287 C C . GLN D 2 8 ? 46.787 44.119 78.885 1.00 159.46 105 GLN D C 1
ATOM 3288 O O . GLN D 2 8 ? 45.981 43.855 77.987 1.00 153.07 105 GLN D O 1
ATOM 3294 N N . ASP D 2 9 ? 47.359 45.313 79.018 1.00 171.84 106 ASP D N 1
ATOM 3295 C CA . ASP D 2 9 ? 47.167 46.362 78.030 1.00 172.10 106 ASP D CA 1
ATOM 3296 C C . ASP D 2 9 ? 48.284 46.100 77.033 1.00 160.66 106 ASP D C 1
ATOM 3297 O O . ASP D 2 9 ? 48.296 46.623 75.912 1.00 135.29 106 ASP D O 1
ATOM 3302 N N . ILE D 2 10 ? 49.178 45.207 77.474 1.00 175.42 107 ILE D N 1
ATOM 3303 C CA . ILE D 2 10 ? 50.379 44.766 76.762 1.00 172.60 107 ILE D CA 1
ATOM 3304 C C . ILE D 2 10 ? 50.403 43.250 76.507 1.00 156.56 107 ILE D C 1
ATOM 3305 O O . ILE D 2 10 ? 51.113 42.768 75.626 1.00 136.04 107 ILE D O 1
ATOM 3310 N N . LEU D 2 11 ? 49.614 42.501 77.271 1.00 160.45 108 LEU D N 1
ATOM 3311 C CA . LEU D 2 11 ? 49.522 41.052 77.079 1.00 153.33 108 LEU D CA 1
ATOM 3312 C C . LEU D 2 11 ? 48.603 40.579 75.964 1.00 147.48 108 LEU D C 1
ATOM 3313 O O . LEU D 2 11 ? 48.988 39.722 75.168 1.00 123.84 108 LEU D O 1
ATOM 3318 N N . GLU D 2 12 ? 47.392 41.134 75.911 1.00 149.83 109 GLU D N 1
ATOM 3319 C CA . GLU D 2 12 ? 46.424 40.760 74.877 1.00 137.59 109 GLU D CA 1
ATOM 3320 C C . GLU D 2 12 ? 46.948 40.913 73.448 1.00 114.01 109 GLU D C 1
ATOM 3321 O O . GLU D 2 12 ? 46.725 40.020 72.635 1.00 104.55 109 GLU D O 1
ATOM 3327 N N . PRO D 2 13 ? 47.641 42.030 73.130 1.00 109.29 110 PRO D N 1
ATOM 3328 C CA . PRO D 2 13 ? 48.149 42.106 71.760 1.00 93.05 110 PRO D CA 1
ATOM 3329 C C . PRO D 2 13 ? 49.201 41.055 71.430 1.00 104.76 110 PRO D C 1
ATOM 3330 O O . PRO D 2 13 ? 49.154 40.459 70.353 1.00 100.19 110 PRO D O 1
ATOM 3334 N N . PHE D 2 14 ? 50.116 40.799 72.354 1.00 116.39 111 PHE D N 1
ATOM 3335 C CA . PHE D 2 14 ? 51.119 39.776 72.118 1.00 112.96 111 PHE D CA 1
ATOM 3336 C C . PHE D 2 14 ? 50.460 38.402 71.940 1.00 106.09 111 PHE D C 1
ATOM 3337 O O . PHE D 2 14 ? 50.866 37.630 71.079 1.00 91.52 111 PHE D O 1
ATOM 3345 N N . GLU D 2 15 ? 49.451 38.101 72.760 1.00 107.00 112 GLU D N 1
ATOM 3346 C CA . GLU D 2 15 ? 48.719 36.835 72.653 1.00 101.94 112 GLU D CA 1
ATOM 3347 C C . GLU D 2 15 ? 48.101 36.685 71.275 1.00 105.99 112 GLU D C 1
ATOM 3348 O O . GLU D 2 15 ? 48.172 35.628 70.655 1.00 92.28 112 GLU D O 1
ATOM 3354 N N . ARG D 2 16 ? 47.458 37.755 70.823 1.00 107.67 113 ARG D N 1
ATOM 3355 C CA . ARG D 2 16 ? 46.774 37.765 69.545 1.00 106.52 113 ARG D CA 1
ATOM 3356 C C . ARG D 2 16 ? 47.745 37.580 68.379 1.00 107.45 113 ARG D C 1
ATOM 3357 O O . ARG D 2 16 ? 47.405 36.948 67.381 1.00 113.05 113 ARG D O 1
ATOM 3365 N N . ALA D 2 17 ? 48.946 38.141 68.490 1.00 81.69 114 ALA D N 1
ATOM 3366 C CA . ALA D 2 17 ? 49.917 38.016 67.406 1.00 77.65 114 ALA D CA 1
ATOM 3367 C C . ALA D 2 17 ? 50.318 36.563 67.220 1.00 89.88 114 ALA D C 1
ATOM 3368 O O . ALA D 2 17 ? 50.431 36.068 66.103 1.00 74.64 114 ALA D O 1
ATOM 3370 N N . LEU D 2 18 ? 50.548 35.882 68.334 1.00 102.36 115 LEU D N 1
ATOM 3371 C CA . LEU D 2 18 ? 50.886 34.478 68.300 1.00 83.89 115 LEU D CA 1
ATOM 3372 C C . LEU D 2 18 ? 49.739 33.694 67.682 1.00 82.66 115 LEU D C 1
ATOM 3373 O O . LEU D 2 18 ? 49.952 32.773 66.903 1.00 81.05 115 LEU D O 1
ATOM 3378 N N . LYS D 2 19 ? 48.515 34.061 68.034 1.00 89.46 116 LYS D N 1
ATOM 3379 C CA . LYS D 2 19 ? 47.371 33.321 67.543 1.00 92.99 116 LYS D CA 1
ATOM 3380 C C . LYS D 2 19 ? 47.338 33.458 66.032 1.00 95.64 116 LYS D C 1
ATOM 3381 O O . LYS D 2 19 ? 47.208 32.470 65.304 1.00 94.24 116 LYS D O 1
ATOM 3387 N N . LEU D 2 20 ? 47.529 34.687 65.576 1.00 94.39 117 LEU D N 1
ATOM 3388 C CA . LEU D 2 20 ? 47.529 35.003 64.166 1.00 70.37 117 LEU D CA 1
ATOM 3389 C C . LEU D 2 20 ? 48.567 34.191 63.381 1.00 75.59 117 LEU D C 1
ATOM 3390 O O . LEU D 2 20 ? 48.270 33.682 62.306 1.00 77.28 117 LEU D O 1
ATOM 3395 N N . GLN D 2 21 ? 49.773 34.039 63.927 1.00 85.58 118 GLN D N 1
ATOM 3396 C CA . GLN D 2 21 ? 50.812 33.202 63.305 1.00 68.90 118 GLN D CA 1
ATOM 3397 C C . GLN D 2 21 ? 50.328 31.790 63.045 1.00 69.96 118 GLN D C 1
ATOM 3398 O O . GLN D 2 21 ? 50.680 31.174 62.046 1.00 85.59 118 GLN D O 1
ATOM 3404 N N . THR D 2 22 ? 49.533 31.271 63.964 1.00 75.43 119 THR D N 1
ATOM 3405 C CA . THR D 2 22 ? 49.034 29.912 63.852 1.00 90.05 119 THR D CA 1
ATOM 3406 C C . THR D 2 22 ? 48.080 29.777 62.676 1.00 87.38 119 THR D C 1
ATOM 3407 O O . THR D 2 22 ? 48.200 28.864 61.861 1.00 81.58 119 THR D O 1
ATOM 3411 N N . VAL D 2 23 ? 47.138 30.705 62.594 1.00 82.04 120 VAL D N 1
ATOM 3412 C CA . VAL D 2 23 ? 46.194 30.756 61.488 1.00 81.72 120 VAL D CA 1
ATOM 3413 C C . VAL D 2 23 ? 46.941 30.941 60.152 1.00 83.71 120 VAL D C 1
ATOM 3414 O O . VAL D 2 23 ? 46.551 30.378 59.122 1.00 78.73 120 VAL D O 1
ATOM 3418 N N . SER D 2 24 ? 48.002 31.744 60.158 1.00 67.82 121 SER D N 1
ATOM 3419 C CA . SER D 2 24 ? 48.756 31.934 58.935 1.00 66.51 121 SER D CA 1
ATOM 3420 C C . SER D 2 24 ? 49.283 30.579 58.465 1.00 71.09 121 SER D C 1
ATOM 3421 O O . SER D 2 24 ? 49.067 30.161 57.322 1.00 67.32 121 SER D O 1
ATOM 3424 N N . SER D 2 25 ? 49.931 29.871 59.373 1.00 71.47 122 SER D N 1
ATOM 3425 C CA . SER D 2 25 ? 50.473 28.576 59.037 1.00 67.07 122 SER D CA 1
ATOM 3426 C C . SER D 2 25 ? 49.405 27.560 58.610 1.00 72.32 122 SER D C 1
ATOM 3427 O O . SER D 2 25 ? 49.597 26.825 57.642 1.00 64.28 122 SER D O 1
ATOM 3430 N N . LYS D 2 26 ? 48.281 27.515 59.313 1.00 74.43 123 LYS D N 1
ATOM 3431 C CA . LYS D 2 26 ? 47.230 26.580 58.932 1.00 78.23 123 LYS D CA 1
ATOM 3432 C C . LYS D 2 26 ? 46.740 26.904 57.517 1.00 82.34 123 LYS D C 1
ATOM 3433 O O . LYS D 2 26 ? 46.472 26.001 56.726 1.00 87.59 123 LYS D O 1
ATOM 3439 N N . ILE D 2 27 ? 46.623 28.185 57.186 1.00 61.63 124 ILE D N 1
ATOM 3440 C CA . ILE D 2 27 ? 46.163 28.516 55.854 1.00 60.09 124 ILE D CA 1
ATOM 3441 C C . ILE D 2 27 ? 47.204 28.096 54.832 1.00 60.82 124 ILE D C 1
ATOM 3442 O O . ILE D 2 27 ? 46.846 27.520 53.817 1.00 63.25 124 ILE D O 1
ATOM 3447 N N . HIS D 2 28 ? 48.485 28.352 55.103 1.00 60.77 125 HIS D N 1
ATOM 3448 C CA . HIS D 2 28 ? 49.526 27.984 54.142 1.00 61.98 125 HIS D CA 1
ATOM 3449 C C . HIS D 2 28 ? 49.550 26.473 53.875 1.00 76.31 125 HIS D C 1
ATOM 3450 O O . HIS D 2 28 ? 49.763 26.026 52.741 1.00 73.35 125 HIS D O 1
ATOM 3457 N N . GLN D 2 29 ? 49.331 25.689 54.919 1.00 61.05 126 GLN D N 1
ATOM 3458 C CA . GLN D 2 29 ? 49.368 24.245 54.792 1.00 70.02 126 GLN D CA 1
ATOM 3459 C C . GLN D 2 29 ? 48.171 23.716 54.031 1.00 70.69 126 GLN D C 1
ATOM 3460 O O . GLN D 2 29 ? 48.299 22.827 53.188 1.00 87.52 126 GLN D O 1
ATOM 3466 N N . THR D 2 30 ? 47.010 24.276 54.328 1.00 72.17 127 THR D N 1
ATOM 3467 C CA . THR D 2 30 ? 45.779 23.877 53.670 1.00 75.22 127 THR D CA 1
ATOM 3468 C C . THR D 2 30 ? 45.874 24.173 52.192 1.00 62.15 127 THR D C 1
ATOM 3469 O O . THR D 2 30 ? 45.476 23.409 51.331 1.00 86.58 127 THR D O 1
ATOM 3473 N N . THR D 2 31 ? 46.409 25.326 51.915 1.00 68.87 128 THR D N 1
ATOM 3474 C CA . THR D 2 31 ? 46.591 25.773 50.563 1.00 70.76 128 THR D CA 1
ATOM 3475 C C . THR D 2 31 ? 47.607 24.918 49.838 1.00 73.99 128 THR D C 1
ATOM 3476 O O . THR D 2 31 ? 47.393 24.550 48.681 1.00 72.17 128 THR D O 1
ATOM 3480 N N . THR D 2 32 ? 48.711 24.611 50.518 1.00 71.01 129 THR D N 1
ATOM 3481 C CA . THR D 2 32 ? 49.775 23.854 49.888 1.00 63.75 129 THR D CA 1
ATOM 3482 C C . THR D 2 32 ? 49.299 22.474 49.527 1.00 64.59 129 THR D C 1
ATOM 3483 O O . THR D 2 32 ? 49.412 22.076 48.367 1.00 69.04 129 THR D O 1
ATOM 3487 N N . LEU D 2 33 ? 48.736 21.768 50.507 1.00 62.99 130 LEU D N 1
ATOM 3488 C CA . LEU D 2 33 ? 48.229 20.423 50.291 1.00 68.90 130 LEU D CA 1
ATOM 3489 C C . LEU D 2 33 ? 47.174 20.395 49.178 1.00 76.21 130 LEU D C 1
ATOM 3490 O O . LEU D 2 33 ? 47.236 19.564 48.273 1.00 79.99 130 LEU D O 1
ATOM 3495 N N . LEU D 2 34 ? 46.219 21.315 49.235 1.00 75.02 131 LEU D N 1
ATOM 3496 C CA . LEU D 2 34 ? 45.181 21.414 48.213 1.00 71.68 131 LEU D CA 1
ATOM 3497 C C . LEU D 2 34 ? 45.766 21.623 46.818 1.00 75.95 131 LEU D C 1
ATOM 3498 O O . LEU D 2 34 ? 45.283 21.038 45.839 1.00 78.79 131 LEU D O 1
ATOM 3503 N N . ARG D 2 35 ? 46.802 22.453 46.710 1.00 64.82 132 ARG D N 1
ATOM 3504 C CA . ARG D 2 35 ? 47.394 22.664 45.401 1.00 68.23 132 ARG D CA 1
ATOM 3505 C C . ARG D 2 35 ? 48.190 21.436 44.959 1.00 75.81 132 ARG D C 1
ATOM 3506 O O . ARG D 2 35 ? 48.164 21.063 43.785 1.00 79.88 132 ARG D O 1
ATOM 3514 N N . SER D 2 36 ? 48.908 20.820 45.891 1.00 74.63 133 SER D N 1
ATOM 3515 C CA . SER D 2 36 ? 49.625 19.579 45.607 1.00 74.37 133 SER D CA 1
ATOM 3516 C C . SER D 2 36 ? 48.700 18.537 44.978 1.00 76.18 133 SER D C 1
ATOM 3517 O O . SER D 2 36 ? 49.035 17.919 43.970 1.00 80.28 133 SER D O 1
ATOM 3520 N N . SER D 2 37 ? 47.527 18.381 45.578 1.00 70.97 134 SER D N 1
ATOM 3521 C CA . SER D 2 37 ? 46.481 17.491 45.075 1.00 84.51 134 SER D CA 1
ATOM 3522 C C . SER D 2 37 ? 45.978 17.942 43.718 1.00 87.55 134 SER D C 1
ATOM 3523 O O . SER D 2 37 ? 45.683 17.144 42.830 1.00 89.17 134 SER D O 1
ATOM 3526 N N . LEU D 2 38 ? 45.807 19.246 43.606 1.00 83.94 135 LEU D N 1
ATOM 3527 C CA . LEU D 2 38 ? 45.269 19.831 42.406 1.00 81.58 135 LEU D CA 1
ATOM 3528 C C . LEU D 2 38 ? 46.191 19.461 41.232 1.00 82.92 135 LEU D C 1
ATOM 3529 O O . LEU D 2 38 ? 45.732 18.962 40.205 1.00 91.66 135 LEU D O 1
ATOM 3534 N N . ILE D 2 39 ? 47.488 19.720 41.393 1.00 70.15 136 ILE D N 1
ATOM 3535 C CA . ILE D 2 39 ? 48.486 19.356 40.395 1.00 76.97 136 ILE D CA 1
ATOM 3536 C C . ILE D 2 39 ? 48.481 17.868 40.015 1.00 87.11 136 ILE D C 1
ATOM 3537 O O . ILE D 2 39 ? 48.561 17.526 38.833 1.00 81.02 136 ILE D O 1
ATOM 3542 N N . TYR D 2 40 ? 48.383 17.001 41.026 1.00 83.84 137 TYR D N 1
ATOM 3543 C CA . TYR D 2 40 ? 48.344 15.550 40.838 1.00 84.16 137 TYR D CA 1
ATOM 3544 C C . TYR D 2 40 ? 47.216 15.171 39.888 1.00 90.44 137 TYR D C 1
ATOM 3545 O O . TYR D 2 40 ? 47.444 14.563 38.833 1.00 105.79 137 TYR D O 1
ATOM 3554 N N . VAL D 2 41 ? 46.012 15.591 40.256 1.00 72.57 138 VAL D N 1
ATOM 3555 C CA . VAL D 2 41 ? 44.807 15.382 39.470 1.00 85.42 138 VAL D CA 1
ATOM 3556 C C . VAL D 2 41 ? 44.962 15.844 38.024 1.00 97.52 138 VAL D C 1
ATOM 3557 O O . VAL D 2 41 ? 44.620 15.110 37.091 1.00 109.28 138 VAL D O 1
ATOM 3561 N N . HIS D 2 42 ? 45.482 17.046 37.824 1.00 83.43 139 HIS D N 1
ATOM 3562 C CA . HIS D 2 42 ? 45.643 17.543 36.469 1.00 91.24 139 HIS D CA 1
ATOM 3563 C C . HIS D 2 42 ? 46.502 16.615 35.628 1.00 93.52 139 HIS D C 1
ATOM 3564 O O . HIS D 2 42 ? 46.268 16.445 34.426 1.00 96.24 139 HIS D O 1
ATOM 3571 N N . MET D 2 43 ? 47.473 15.994 36.287 1.00 84.08 140 MET D N 1
ATOM 3572 C CA . MET D 2 43 ? 48.380 15.083 35.622 1.00 85.32 140 MET D CA 1
ATOM 3573 C C . MET D 2 43 ? 47.726 13.760 35.340 1.00 94.60 140 MET D C 1
ATOM 3574 O O . MET D 2 43 ? 47.907 13.180 34.268 1.00 92.76 140 MET D O 1
ATOM 3579 N N . ILE D 2 44 ? 46.972 13.286 36.321 1.00 97.46 141 ILE D N 1
ATOM 3580 C CA . ILE D 2 44 ? 46.130 12.113 36.155 1.00 84.57 141 ILE D CA 1
ATOM 3581 C C . ILE D 2 44 ? 45.132 12.328 35.010 1.00 93.75 141 ILE D C 1
ATOM 3582 O O . ILE D 2 44 ? 44.887 11.432 34.213 1.00 96.17 141 ILE D O 1
ATOM 3587 N N . SER D 2 45 ? 44.579 13.532 34.920 1.00 105.58 142 SER D N 1
ATOM 3588 C CA . SER D 2 45 ? 43.757 13.912 33.777 1.00 111.89 142 SER D CA 1
ATOM 3589 C C . SER D 2 45 ? 44.561 13.785 32.494 1.00 107.80 142 SER D C 1
ATOM 3590 O O . SER D 2 45 ? 44.088 13.213 31.522 1.00 106.53 142 SER D O 1
ATOM 3593 N N . GLN D 2 46 ? 45.772 14.344 32.503 1.00 109.66 143 GLN D N 1
ATOM 3594 C CA . GLN D 2 46 ? 46.667 14.302 31.346 1.00 106.10 143 GLN D CA 1
ATOM 3595 C C . GLN D 2 46 ? 47.047 12.869 31.013 1.00 102.50 143 GLN D C 1
ATOM 3596 O O . GLN D 2 46 ? 47.349 12.556 29.862 1.00 103.68 143 GLN D O 1
ATOM 3602 N N . LEU D 2 47 ? 47.029 12.002 32.024 1.00 96.15 144 LEU D N 1
ATOM 3603 C CA . LEU D 2 47 ? 47.300 10.588 31.810 1.00 89.42 144 LEU D CA 1
ATOM 3604 C C . LEU D 2 47 ? 46.122 9.975 31.093 1.00 93.12 144 LEU D C 1
ATOM 3605 O O . LEU D 2 47 ? 46.285 9.473 29.993 1.00 114.03 144 LEU D O 1
ATOM 3610 N N . GLN D 2 48 ? 44.933 10.047 31.693 1.00 102.81 145 GLN D N 1
ATOM 3611 C CA . GLN D 2 48 ? 43.741 9.429 31.095 1.00 108.43 145 GLN D CA 1
ATOM 3612 C C . GLN D 2 48 ? 43.298 10.103 29.793 1.00 96.73 145 GLN D C 1
ATOM 3613 O O . GLN D 2 48 ? 42.322 9.689 29.190 1.00 106.91 145 GLN D O 1
ATOM 3619 N N . MET D 2 49 ? 44.015 11.136 29.371 1.00 92.32 146 MET D N 1
ATOM 3620 C CA . MET D 2 49 ? 43.781 11.767 28.081 1.00 117.38 146 MET D CA 1
ATOM 3621 C C . MET D 2 49 ? 44.830 11.273 27.082 1.00 130.18 146 MET D C 1
ATOM 3622 O O . MET D 2 49 ? 44.872 11.716 25.936 1.00 131.01 146 MET D O 1
ATOM 3627 N N . MET D 2 50 ? 45.680 10.356 27.547 1.00 138.03 147 MET D N 1
ATOM 3628 C CA . MET D 2 50 ? 46.699 9.686 26.729 1.00 136.91 147 MET D CA 1
ATOM 3629 C C . MET D 2 50 ? 46.362 8.213 26.640 1.00 142.28 147 MET D C 1
ATOM 3630 O O . MET D 2 50 ? 46.661 7.439 27.556 1.00 147.60 147 MET D O 1
ATOM 3635 N N . PRO D 2 51 ? 45.736 7.814 25.533 1.00 145.74 148 PRO D N 1
ATOM 3636 C CA . PRO D 2 51 ? 45.347 6.421 25.310 1.00 142.68 148 PRO D CA 1
ATOM 3637 C C . PRO D 2 51 ? 46.488 5.562 24.771 1.00 142.86 148 PRO D C 1
ATOM 3638 O O . PRO D 2 51 ? 47.546 6.075 24.439 1.00 157.91 148 PRO D O 1
ATOM 3642 N N . LEU D 2 52 ? 46.260 4.260 24.685 1.00 143.41 149 LEU D N 1
ATOM 3643 C CA . LEU D 2 52 ? 47.211 3.332 24.087 1.00 142.19 149 LEU D CA 1
ATOM 3644 C C . LEU D 2 52 ? 46.536 2.595 22.925 1.00 152.56 149 LEU D C 1
ATOM 3645 O O . LEU D 2 52 ? 45.627 3.129 22.285 1.00 156.85 149 LEU D O 1
ATOM 3650 N N . GLU D 2 53 ? 47.005 1.387 22.632 1.00 156.00 150 GLU D N 1
ATOM 3651 C CA . GLU D 2 53 ? 46.323 0.493 21.707 1.00 164.39 150 GLU D CA 1
ATOM 3652 C C . GLU D 2 53 ? 46.723 -0.954 22.027 1.00 167.44 150 GLU D C 1
ATOM 3653 O O . GLU D 2 53 ? 47.716 -1.197 22.706 1.00 156.70 150 GLU D O 1
ATOM 3659 N N . THR D 2 54 ? 45.942 -1.917 21.563 1.00 187.96 151 THR D N 1
ATOM 3660 C CA . THR D 2 54 ? 46.253 -3.309 21.842 1.00 204.98 151 THR D CA 1
ATOM 3661 C C . THR D 2 54 ? 47.172 -3.748 20.713 1.00 203.08 151 THR D C 1
ATOM 3662 O O . THR D 2 54 ? 48.361 -4.003 20.925 1.00 198.22 151 THR D O 1
ATOM 3666 N N . ASP D 2 55 ? 46.618 -3.794 19.505 1.00 208.28 152 ASP D N 1
ATOM 3667 C CA . ASP D 2 55 ? 47.417 -4.033 18.313 1.00 209.59 152 ASP D CA 1
ATOM 3668 C C . ASP D 2 55 ? 48.284 -2.821 17.990 1.00 207.33 152 ASP D C 1
ATOM 3669 O O . ASP D 2 55 ? 48.830 -2.173 18.888 1.00 178.65 152 ASP D O 1
ATOM 3674 N N . SER D 2 56 ? 48.357 -2.526 16.693 1.00 235.02 153 SER D N 1
ATOM 3675 C CA . SER D 2 56 ? 49.220 -1.504 16.101 1.00 246.55 153 SER D CA 1
ATOM 3676 C C . SER D 2 56 ? 50.398 -1.093 16.976 1.00 240.08 153 SER D C 1
ATOM 3677 O O . SER D 2 56 ? 50.340 -0.093 17.694 1.00 241.98 153 SER D O 1
ATOM 3680 N N . THR D 2 57 ? 51.460 -1.889 16.923 1.00 220.48 154 THR D N 1
ATOM 3681 C CA . THR D 2 57 ? 52.666 -1.606 17.682 1.00 194.49 154 THR D CA 1
ATOM 3682 C C . THR D 2 57 ? 53.609 -0.851 16.755 1.00 175.08 154 THR D C 1
ATOM 3683 O O . THR D 2 57 ? 54.821 -1.090 16.725 1.00 169.24 154 THR D O 1
ATOM 3687 N N . ASP D 2 58 ? 53.012 0.064 15.999 1.00 167.81 155 ASP D N 1
ATOM 3688 C CA . ASP D 2 58 ? 53.661 0.729 14.876 1.00 167.97 155 ASP D CA 1
ATOM 3689 C C . ASP D 2 58 ? 53.996 2.197 15.068 1.00 156.68 155 ASP D C 1
ATOM 3690 O O . ASP D 2 58 ? 53.395 3.041 14.406 1.00 162.89 155 ASP D O 1
ATOM 3695 N N . ASP D 2 59 ? 54.943 2.516 15.945 1.00 143.66 156 ASP D N 1
ATOM 3696 C CA . ASP D 2 59 ? 55.361 3.910 16.156 1.00 138.74 156 ASP D CA 1
ATOM 3697 C C . ASP D 2 59 ? 54.177 4.763 16.641 1.00 145.61 156 ASP D C 1
ATOM 3698 O O . ASP D 2 59 ? 54.248 5.403 17.682 1.00 138.83 156 ASP D O 1
ATOM 3703 N N . ALA D 2 60 ? 53.098 4.790 15.869 1.00 163.76 157 ALA D N 1
ATOM 3704 C CA . ALA D 2 60 ? 51.810 5.163 16.423 1.00 177.56 157 ALA D CA 1
ATOM 3705 C C . ALA D 2 60 ? 51.596 4.237 17.609 1.00 178.04 157 ALA D C 1
ATOM 3706 O O . ALA D 2 60 ? 51.882 3.038 17.523 1.00 176.45 157 ALA D O 1
ATOM 3708 N N . ALA D 2 61 ? 51.156 4.804 18.726 1.00 179.52 158 ALA D N 1
ATOM 3709 C CA . ALA D 2 61 ? 50.892 4.052 19.955 1.00 182.08 158 ALA D CA 1
ATOM 3710 C C . ALA D 2 61 ? 52.163 3.489 20.599 1.00 155.69 158 ALA D C 1
ATOM 3711 O O . ALA D 2 61 ? 52.157 3.180 21.790 1.00 148.93 158 ALA D O 1
ATOM 3713 N N . LEU D 2 62 ? 53.236 3.330 19.825 1.00 144.58 159 LEU D N 1
ATOM 3714 C CA . LEU D 2 62 ? 54.516 2.911 20.399 1.00 133.47 159 LEU D CA 1
ATOM 3715 C C . LEU D 2 62 ? 55.293 4.121 20.934 1.00 120.21 159 LEU D C 1
ATOM 3716 O O . LEU D 2 62 ? 55.761 4.127 22.072 1.00 104.10 159 LEU D O 1
ATOM 3721 N N . ALA D 2 63 ? 55.403 5.159 20.111 1.00 132.37 160 ALA D N 1
ATOM 3722 C CA . ALA D 2 63 ? 55.972 6.429 20.553 1.00 125.30 160 ALA D CA 1
ATOM 3723 C C . ALA D 2 63 ? 55.127 6.960 21.704 1.00 114.94 160 ALA D C 1
ATOM 3724 O O . ALA D 2 63 ? 55.628 7.628 22.617 1.00 112.38 160 ALA D O 1
ATOM 3726 N N . CYS D 2 64 ? 53.834 6.654 21.641 1.00 109.75 161 CYS D N 1
ATOM 3727 C CA . CYS D 2 64 ? 52.899 7.021 22.692 1.00 108.08 161 CYS D CA 1
ATOM 3728 C C . CYS D 2 64 ? 53.220 6.281 23.992 1.00 101.96 161 CYS D C 1
ATOM 3729 O O . CYS D 2 64 ? 53.143 6.855 25.088 1.00 87.27 161 CYS D O 1
ATOM 3732 N N . GLY D 2 65 ? 53.615 5.015 23.861 1.00 104.28 162 GLY D N 1
ATOM 3733 C CA . GLY D 2 65 ? 53.908 4.183 25.017 1.00 96.65 162 GLY D CA 1
ATOM 3734 C C . GLY D 2 65 ? 55.037 4.819 25.789 1.00 96.57 162 GLY D C 1
ATOM 3735 O O . GLY D 2 65 ? 55.112 4.726 27.021 1.00 93.53 162 GLY D O 1
ATOM 3736 N N . LEU D 2 66 ? 55.919 5.480 25.048 1.00 94.25 163 LEU D N 1
ATOM 3737 C CA . LEU D 2 66 ? 57.026 6.178 25.660 1.00 94.18 163 LEU D CA 1
ATOM 3738 C C . LEU D 2 66 ? 56.559 7.379 26.488 1.00 85.28 163 LEU D C 1
ATOM 3739 O O . LEU D 2 66 ? 57.068 7.582 27.588 1.00 76.35 163 LEU D O 1
ATOM 3744 N N . LYS D 2 67 ? 55.572 8.141 25.992 1.00 91.98 164 LYS D N 1
ATOM 3745 C CA . LYS D 2 67 ? 55.078 9.324 26.721 1.00 91.43 164 LYS D CA 1
ATOM 3746 C C . LYS D 2 67 ? 54.375 8.910 28.004 1.00 93.31 164 LYS D C 1
ATOM 3747 O O . LYS D 2 67 ? 54.607 9.487 29.070 1.00 87.36 164 LYS D O 1
ATOM 3753 N N . ILE D 2 68 ? 53.529 7.893 27.899 1.00 94.94 165 ILE D N 1
ATOM 3754 C CA . ILE D 2 68 ? 52.805 7.379 29.054 1.00 91.29 165 ILE D CA 1
ATOM 3755 C C . ILE D 2 68 ? 53.758 6.908 30.162 1.00 92.71 165 ILE D C 1
ATOM 3756 O O . ILE D 2 68 ? 53.548 7.176 31.351 1.00 87.46 165 ILE D O 1
ATOM 3761 N N . ALA D 2 69 ? 54.819 6.222 29.757 1.00 94.34 166 ALA D N 1
ATOM 3762 C CA . ALA D 2 69 ? 55.805 5.735 30.702 1.00 85.39 166 ALA D CA 1
ATOM 3763 C C . ALA D 2 69 ? 56.469 6.921 31.380 1.00 79.25 166 ALA D C 1
ATOM 3764 O O . ALA D 2 69 ? 56.641 6.961 32.592 1.00 69.81 166 ALA D O 1
ATOM 3766 N N . ALA D 2 70 ? 56.826 7.902 30.575 1.00 73.76 167 ALA D N 1
ATOM 3767 C CA . ALA D 2 70 ? 57.486 9.076 31.096 1.00 74.12 167 ALA D CA 1
ATOM 3768 C C . ALA D 2 70 ? 56.628 9.782 32.146 1.00 75.04 167 ALA D C 1
ATOM 3769 O O . ALA D 2 70 ? 57.114 10.142 33.220 1.00 69.36 167 ALA D O 1
ATOM 3771 N N . LEU D 2 71 ? 55.341 9.913 31.840 1.00 76.50 168 LEU D N 1
ATOM 3772 C CA . LEU D 2 71 ? 54.349 10.512 32.734 1.00 75.92 168 LEU D CA 1
ATOM 3773 C C . LEU D 2 71 ? 54.211 9.772 34.055 1.00 84.13 168 LEU D C 1
ATOM 3774 O O . LEU D 2 71 ? 54.106 10.401 35.110 1.00 83.05 168 LEU D O 1
ATOM 3779 N N . HIS D 2 72 ? 54.203 8.438 33.990 1.00 83.15 169 HIS D N 1
ATOM 3780 C CA . HIS D 2 72 ? 54.168 7.612 35.188 1.00 74.50 169 HIS D CA 1
ATOM 3781 C C . HIS D 2 72 ? 55.415 7.808 36.020 1.00 89.26 169 HIS D C 1
ATOM 3782 O O . HIS D 2 72 ? 55.405 7.568 37.233 1.00 89.11 169 HIS D O 1
ATOM 3789 N N . SER D 2 73 ? 56.513 8.159 35.349 1.00 96.73 170 SER D N 1
ATOM 3790 C CA . SER D 2 73 ? 57.759 8.418 36.042 1.00 98.88 170 SER D CA 1
ATOM 3791 C C . SER D 2 73 ? 57.572 9.653 36.897 1.00 93.40 170 SER D C 1
ATOM 3792 O O . SER D 2 73 ? 57.934 9.651 38.070 1.00 95.44 170 SER D O 1
ATOM 3795 N N . GLN D 2 74 ? 56.961 10.684 36.315 1.00 81.68 171 GLN D N 1
ATOM 3796 C CA . GLN D 2 74 ? 56.709 11.938 37.021 1.00 89.68 171 GLN D CA 1
ATOM 3797 C C . GLN D 2 74 ? 55.826 11.699 38.215 1.00 94.00 171 GLN D C 1
ATOM 3798 O O . GLN D 2 74 ? 56.115 12.156 39.314 1.00 105.99 171 GLN D O 1
ATOM 3804 N N . LEU D 2 75 ? 54.747 10.967 37.968 1.00 92.03 172 LEU D N 1
ATOM 3805 C CA . LEU D 2 75 ? 53.764 10.604 38.976 1.00 85.58 172 LEU D CA 1
ATOM 3806 C C . LEU D 2 75 ? 54.350 9.921 40.220 1.00 93.62 172 LEU D C 1
ATOM 3807 O O . LEU D 2 75 ? 54.097 10.372 41.341 1.00 96.24 172 LEU D O 1
ATOM 3812 N N . LYS D 2 76 ? 55.128 8.850 40.032 1.00 107.64 173 LYS D N 1
ATOM 3813 C CA . LYS D 2 76 ? 55.726 8.142 41.167 1.00 121.15 173 LYS D CA 1
ATOM 3814 C C . LYS D 2 76 ? 56.583 9.108 41.948 1.00 124.68 173 LYS D C 1
ATOM 3815 O O . LYS D 2 76 ? 56.629 9.099 43.185 1.00 134.47 173 LYS D O 1
ATOM 3821 N N . ILE D 2 77 ? 57.266 9.950 41.190 1.00 110.05 174 ILE D N 1
ATOM 3822 C CA . ILE D 2 77 ? 58.173 10.907 41.764 1.00 109.16 174 ILE D CA 1
ATOM 3823 C C . ILE D 2 77 ? 57.425 12.029 42.468 1.00 103.50 174 ILE D C 1
ATOM 3824 O O . ILE D 2 77 ? 57.662 12.249 43.655 1.00 106.10 174 ILE D O 1
ATOM 3829 N N . ASN D 2 78 ? 56.474 12.663 41.778 1.00 103.29 175 ASN D N 1
ATOM 3830 C CA . ASN D 2 78 ?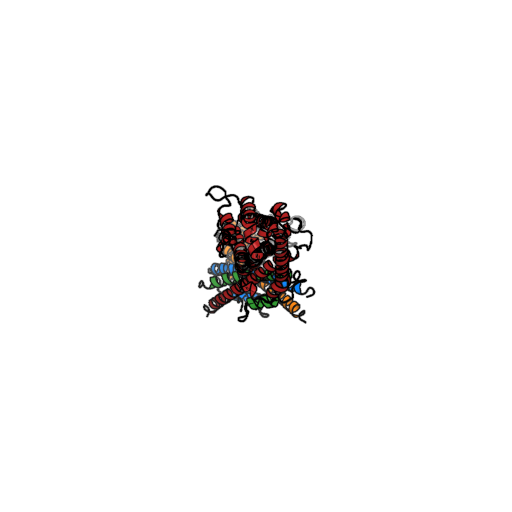 55.657 13.763 42.330 1.00 96.57 175 ASN D CA 1
ATOM 3831 C C . ASN D 2 78 ? 55.171 13.482 43.744 1.00 103.17 175 ASN D C 1
ATOM 3832 O O . ASN D 2 78 ? 55.080 14.397 44.569 1.00 107.05 175 ASN D O 1
ATOM 3837 N N . ILE D 2 79 ? 54.901 12.208 44.019 1.00 99.68 176 ILE D N 1
ATOM 3838 C CA . ILE D 2 79 ? 54.436 11.767 45.322 1.00 103.95 176 ILE D CA 1
ATOM 3839 C C . ILE D 2 79 ? 55.450 12.095 46.424 1.00 123.84 176 ILE D C 1
ATOM 3840 O O . ILE D 2 79 ? 55.072 12.356 47.572 1.00 135.00 176 ILE D O 1
ATOM 3845 N N . ALA D 2 80 ? 56.723 12.201 46.063 1.00 121.77 177 ALA D N 1
ATOM 3846 C CA . ALA D 2 80 ? 57.756 12.393 47.065 1.00 120.81 177 ALA D CA 1
ATOM 3847 C C . ALA D 2 80 ? 57.838 13.865 47.450 1.00 118.87 177 ALA D C 1
ATOM 3848 O O . ALA D 2 80 ? 58.260 14.198 48.561 1.00 107.13 177 ALA D O 1
ATOM 3850 N N . ALA D 2 81 ? 57.377 14.734 46.549 1.00 131.46 178 ALA D N 1
ATOM 3851 C CA . ALA D 2 81 ? 57.345 16.183 46.783 1.00 140.03 178 ALA D CA 1
ATOM 3852 C C . ALA D 2 81 ? 56.473 16.561 47.985 1.00 136.68 178 ALA D C 1
ATOM 3853 O O . ALA D 2 81 ? 56.880 17.382 48.821 1.00 124.50 178 ALA D O 1
ATOM 3855 N N . ASN D 2 82 ? 55.267 15.992 48.038 1.00 139.49 179 ASN D N 1
ATOM 3856 C CA . ASN D 2 82 ? 54.481 15.910 49.272 1.00 133.41 179 ASN D CA 1
ATOM 3857 C C . ASN D 2 82 ? 54.135 14.470 49.644 1.00 140.50 179 ASN D C 1
ATOM 3858 O O . ASN D 2 82 ? 53.205 13.899 49.095 1.00 140.26 179 ASN D O 1
ATOM 3863 N N . PRO D 2 83 ? 54.918 13.858 50.548 1.00 139.00 180 PRO D N 1
ATOM 3864 C CA . PRO D 2 83 ? 54.498 12.560 51.083 1.00 123.29 180 PRO D CA 1
ATOM 3865 C C . PRO D 2 83 ? 53.139 12.664 51.761 1.00 117.48 180 PRO D C 1
ATOM 3866 O O . PRO D 2 83 ? 52.388 11.696 51.716 1.00 108.11 180 PRO D O 1
ATOM 3870 N N . ASN D 2 84 ? 52.828 13.829 52.346 1.00 117.69 181 ASN D N 1
ATOM 3871 C CA . ASN D 2 84 ? 51.497 14.098 52.898 1.00 106.62 181 ASN D CA 1
ATOM 3872 C C . ASN D 2 84 ? 50.422 13.900 51.858 1.00 105.67 181 ASN D C 1
ATOM 3873 O O . ASN D 2 84 ? 49.275 13.638 52.194 1.00 104.97 181 ASN D O 1
ATOM 3878 N N . LEU D 2 85 ? 50.792 14.049 50.590 1.00 107.86 182 LEU D N 1
ATOM 3879 C CA . LEU D 2 85 ? 49.833 13.875 49.517 1.00 100.62 182 LEU D CA 1
ATOM 3880 C C . LEU D 2 85 ? 49.291 12.466 49.608 1.00 98.93 182 LEU D C 1
ATOM 3881 O O . LEU D 2 85 ? 48.085 12.256 49.521 1.00 89.41 182 LEU D O 1
ATOM 3886 N N . ALA D 2 86 ? 50.187 11.526 49.900 1.00 99.22 183 ALA D N 1
ATOM 3887 C CA . ALA D 2 86 ? 49.903 10.099 49.765 1.00 91.00 183 ALA D CA 1
ATOM 3888 C C . ALA D 2 86 ? 48.919 9.573 50.785 1.00 100.62 183 ALA D C 1
ATOM 3889 O O . ALA D 2 86 ? 48.117 8.704 50.459 1.00 108.35 183 ALA D O 1
ATOM 3891 N N . THR D 2 87 ? 48.960 10.103 52.008 1.00 100.32 184 THR D N 1
ATOM 3892 C CA . THR D 2 87 ? 48.147 9.559 53.099 1.00 96.12 184 THR D CA 1
ATOM 3893 C C . THR D 2 87 ? 46.748 10.140 53.064 1.00 98.80 184 THR D C 1
ATOM 3894 O O . THR D 2 87 ? 46.138 10.373 54.105 1.00 122.03 184 THR D O 1
ATOM 3898 N N . LEU D 2 88 ? 46.255 10.399 51.857 1.00 91.43 185 LEU D N 1
ATOM 3899 C CA . LEU D 2 88 ? 44.907 10.931 51.655 1.00 102.23 185 LEU D CA 1
ATOM 3900 C C . LEU D 2 88 ? 43.982 9.995 50.939 1.00 117.75 185 LEU D C 1
ATOM 3901 O O . LEU D 2 88 ? 44.293 9.545 49.837 1.00 104.94 185 LEU D O 1
ATOM 3906 N N . GLN D 2 89 ? 42.835 9.721 51.549 1.00 149.50 186 GLN D N 1
ATOM 3907 C CA . GLN D 2 89 ? 41.806 9.000 50.835 1.00 156.36 186 GLN D CA 1
ATOM 3908 C C . GLN D 2 89 ? 41.603 9.883 49.614 1.00 148.67 186 GLN D C 1
ATOM 3909 O O . GLN D 2 89 ? 41.758 11.102 49.715 1.00 164.99 186 GLN D O 1
ATOM 3915 N N . LEU D 2 90 ? 41.292 9.264 48.484 1.00 121.50 187 LEU D N 1
ATOM 3916 C CA . LEU D 2 90 ? 40.991 9.916 47.197 1.00 116.62 187 LEU D CA 1
ATOM 3917 C C . LEU D 2 90 ? 42.217 10.117 46.332 1.00 117.76 187 LEU D C 1
ATOM 3918 O O . LEU D 2 90 ? 42.105 10.085 45.107 1.00 120.13 187 LEU D O 1
ATOM 3923 N N . ILE D 2 91 ? 43.397 10.267 46.917 1.00 114.13 188 ILE D N 1
ATOM 3924 C CA . ILE D 2 91 ? 44.559 10.224 46.047 1.00 112.78 188 ILE D CA 1
ATOM 3925 C C . ILE D 2 91 ? 44.939 8.754 46.057 1.00 105.12 188 ILE D C 1
ATOM 3926 O O . ILE D 2 91 ? 45.385 8.224 45.039 1.00 103.84 188 ILE D O 1
ATOM 3931 N N . LYS D 2 92 ? 44.676 8.091 47.191 1.00 106.11 189 LYS D N 1
ATOM 3932 C CA . LYS D 2 92 ? 44.816 6.632 47.317 1.00 101.44 189 LYS D CA 1
ATOM 3933 C C . LYS D 2 92 ? 43.866 6.031 46.309 1.00 92.92 189 LYS D C 1
ATOM 3934 O O . LYS D 2 92 ? 44.208 5.133 45.565 1.00 94.35 189 LYS D O 1
ATOM 3940 N N . SER D 2 93 ? 42.658 6.571 46.297 1.00 104.80 190 SER D N 1
ATOM 3941 C CA . SER D 2 93 ? 41.592 6.118 45.422 1.00 120.95 190 SER D CA 1
ATOM 3942 C C . SER D 2 93 ? 41.908 6.381 43.947 1.00 116.15 190 SER D C 1
ATOM 3943 O O . SER D 2 93 ? 41.295 5.794 43.062 1.00 116.11 190 SER D O 1
ATOM 3946 N N . CYS D 2 94 ? 42.894 7.234 43.687 1.00 111.48 191 CYS D N 1
ATOM 3947 C CA . CYS D 2 94 ? 43.284 7.542 42.319 1.00 117.24 191 CYS D CA 1
ATOM 3948 C C . CYS D 2 94 ? 44.401 6.636 41.876 1.00 117.36 191 CYS D C 1
ATOM 3949 O O . CYS D 2 94 ? 44.423 6.116 40.750 1.00 105.53 191 CYS D O 1
ATOM 3952 N N . GLU D 2 95 ? 45.303 6.406 42.816 1.00 127.29 192 GLU D N 1
ATOM 3953 C CA . GLU D 2 95 ? 46.469 5.615 42.555 1.00 133.67 192 GLU D CA 1
ATOM 3954 C C . GLU D 2 95 ? 45.975 4.216 42.227 1.00 138.86 192 GLU D C 1
ATOM 3955 O O . GLU D 2 95 ? 46.590 3.515 41.435 1.00 152.02 192 GLU D O 1
ATOM 3961 N N . ASN D 2 96 ? 44.809 3.860 42.767 1.00 124.36 193 ASN D N 1
ATOM 3962 C CA . ASN D 2 96 ? 44.263 2.514 42.608 1.00 124.77 193 ASN D CA 1
ATOM 3963 C C . ASN D 2 96 ? 43.153 2.349 41.570 1.00 116.35 193 ASN D C 1
ATOM 3964 O O . ASN D 2 96 ? 42.811 1.220 41.207 1.00 128.38 193 ASN D O 1
ATOM 3969 N N . ASN D 2 97 ? 42.554 3.443 41.114 1.00 113.91 194 ASN D N 1
ATOM 3970 C CA . ASN D 2 97 ? 41.492 3.326 40.110 1.00 124.27 194 ASN D CA 1
ATOM 3971 C C . ASN D 2 97 ? 41.900 3.729 38.699 1.00 125.39 194 ASN D C 1
ATOM 3972 O O . ASN D 2 97 ? 41.289 3.290 37.729 1.00 106.49 194 ASN D O 1
ATOM 3977 N N . VAL D 2 98 ? 42.940 4.547 38.576 1.00 137.06 195 VAL D N 1
ATOM 3978 C CA . VAL D 2 98 ? 43.333 5.015 37.254 1.00 137.44 195 VAL D CA 1
ATOM 3979 C C . VAL D 2 98 ? 44.765 4.700 36.899 1.00 136.24 195 VAL D C 1
ATOM 3980 O O . VAL D 2 98 ? 45.022 4.162 35.824 1.00 142.73 195 VAL D O 1
ATOM 3984 N N . VAL D 2 99 ? 45.701 5.029 37.782 1.00 128.02 196 VAL D N 1
ATOM 3985 C CA . VAL D 2 99 ? 47.095 4.943 37.377 1.00 122.93 196 VAL D CA 1
ATOM 3986 C C . VAL D 2 99 ? 47.697 3.543 37.580 1.00 115.63 196 VAL D C 1
ATOM 3987 O O . VAL D 2 99 ? 48.312 3.014 36.656 1.00 113.44 196 VAL D O 1
ATOM 3991 N N . SER D 2 100 ? 47.477 2.906 38.726 1.00 113.96 197 SER D N 1
ATOM 3992 C CA . SER D 2 100 ? 48.036 1.573 38.927 1.00 108.30 197 SER D CA 1
ATOM 3993 C C . SER D 2 100 ? 47.499 0.543 37.921 1.00 109.41 197 SER D C 1
ATOM 3994 O O . SER D 2 100 ? 48.212 -0.392 37.580 1.00 124.70 197 SER D O 1
ATOM 3997 N N . PRO D 2 101 ? 46.244 0.694 37.449 1.00 110.96 198 PRO D N 1
ATOM 3998 C CA . PRO D 2 101 ? 45.850 -0.127 36.291 1.00 113.72 198 PRO D CA 1
ATOM 3999 C C . PRO D 2 101 ? 46.485 0.317 34.967 1.00 107.96 198 PRO D C 1
ATOM 4000 O O . PRO D 2 101 ? 47.021 -0.525 34.259 1.00 124.00 198 PRO D O 1
ATOM 4004 N N . ASN D 2 102 ? 46.406 1.597 34.635 1.00 102.06 199 ASN D N 1
ATOM 4005 C CA . ASN D 2 102 ? 47.080 2.130 33.462 1.00 108.81 199 ASN D CA 1
ATOM 4006 C C . ASN D 2 102 ? 48.536 1.668 33.464 1.00 107.37 199 ASN D C 1
ATOM 4007 O O . ASN D 2 102 ? 49.089 1.312 32.419 1.00 96.50 199 ASN D O 1
ATOM 4012 N N . ARG D 2 103 ? 49.133 1.640 34.658 1.00 105.22 200 ARG D N 1
ATOM 4013 C CA . ARG D 2 103 ? 50.523 1.219 34.831 1.00 103.64 200 ARG D CA 1
ATOM 4014 C C . ARG D 2 103 ? 50.793 -0.232 34.498 1.00 119.87 200 ARG D C 1
ATOM 4015 O O . ARG D 2 103 ? 51.568 -0.530 33.592 1.00 116.17 200 ARG D O 1
ATOM 4023 N N . GLN D 2 104 ? 50.163 -1.134 35.244 1.00 126.93 201 GLN D N 1
ATOM 4024 C CA . GLN D 2 104 ? 50.385 -2.553 35.033 1.00 130.43 201 GLN D CA 1
ATOM 4025 C C . GLN D 2 104 ? 49.915 -2.948 33.636 1.00 123.42 201 GLN D C 1
ATOM 4026 O O . GLN D 2 104 ? 50.505 -3.833 33.015 1.00 133.54 201 GLN D O 1
ATOM 4032 N N . GLU D 2 105 ? 48.880 -2.282 33.127 1.00 97.27 202 GLU D N 1
ATOM 4033 C CA . GLU D 2 105 ? 48.511 -2.476 31.722 1.00 102.78 202 GLU D CA 1
ATOM 4034 C C . GLU D 2 105 ? 49.624 -2.071 30.755 1.00 95.68 202 GLU D C 1
ATOM 4035 O O . GLU D 2 105 ? 49.873 -2.754 29.772 1.00 86.38 202 GLU D O 1
ATOM 4041 N N . LEU D 2 106 ? 50.290 -0.959 31.045 1.00 96.21 203 LEU D N 1
ATOM 4042 C CA . LEU D 2 106 ? 51.389 -0.482 30.218 1.00 82.75 203 LEU D CA 1
ATOM 4043 C C . LEU D 2 106 ? 52.527 -1.449 30.341 1.00 91.50 203 LEU D C 1
ATOM 4044 O O . LEU D 2 106 ? 53.171 -1.788 29.351 1.00 89.13 203 LEU D O 1
ATOM 4049 N N . LEU D 2 107 ? 52.760 -1.870 31.583 1.00 97.75 204 LEU D N 1
ATOM 4050 C CA . LEU D 2 107 ? 53.825 -2.799 31.942 1.00 93.53 204 LEU D CA 1
ATOM 4051 C C . LEU D 2 107 ? 53.694 -4.076 31.134 1.00 95.75 204 LEU D C 1
ATOM 4052 O O . LEU D 2 107 ? 54.678 -4.559 30.585 1.00 95.44 204 LEU D O 1
ATOM 4057 N N . ARG D 2 108 ? 52.465 -4.593 31.055 1.00 109.96 205 ARG D N 1
ATOM 4058 C CA . ARG D 2 108 ? 52.129 -5.777 30.256 1.00 112.14 205 ARG D CA 1
ATOM 4059 C C . ARG D 2 108 ? 52.440 -5.569 28.774 1.00 109.61 205 ARG D C 1
ATOM 4060 O O . ARG D 2 108 ? 53.116 -6.384 28.164 1.00 114.49 205 ARG D O 1
ATOM 4068 N N . TYR D 2 109 ? 51.945 -4.475 28.204 1.00 108.03 206 TYR D N 1
ATOM 4069 C CA . TYR D 2 109 ? 52.176 -4.151 26.798 1.00 104.45 206 TYR D CA 1
ATOM 4070 C C . TYR D 2 109 ? 53.649 -4.118 26.461 1.00 99.61 206 TYR D C 1
ATOM 4071 O O . TYR D 2 109 ? 54.060 -4.642 25.432 1.00 98.89 206 TYR D O 1
ATOM 4080 N N . LEU D 2 110 ? 54.437 -3.504 27.337 1.00 84.07 207 LEU D N 1
ATOM 4081 C CA . LEU D 2 110 ? 55.850 -3.293 27.063 1.00 82.45 207 LEU D CA 1
ATOM 4082 C C . LEU D 2 110 ? 56.630 -4.587 27.193 1.00 84.89 207 LEU D C 1
ATOM 4083 O O . LEU D 2 110 ? 57.363 -4.970 26.278 1.00 84.36 207 LEU D O 1
ATOM 4088 N N . SER D 2 111 ? 56.463 -5.276 28.317 1.00 95.35 208 SER D N 1
ATOM 4089 C CA . SER D 2 111 ? 57.242 -6.483 28.577 1.00 97.54 208 SER D CA 1
ATOM 4090 C C . SER D 2 111 ? 56.871 -7.641 27.638 1.00 96.22 208 SER D C 1
ATOM 4091 O O . SER D 2 111 ? 57.750 -8.368 27.188 1.00 97.22 208 SER D O 1
ATOM 4094 N N . THR D 2 112 ? 55.588 -7.825 27.336 1.00 91.68 209 THR D N 1
ATOM 4095 C CA . THR D 2 112 ? 55.215 -8.914 26.432 1.00 98.85 209 THR D CA 1
ATOM 4096 C C . THR D 2 112 ? 55.545 -8.574 24.982 1.00 97.59 209 THR D C 1
ATOM 4097 O O . THR D 2 112 ? 55.882 -9.452 24.201 1.00 113.47 209 THR D O 1
ATOM 4101 N N . ASN D 2 113 ? 55.457 -7.308 24.608 1.00 89.06 210 ASN D N 1
ATOM 4102 C CA . ASN D 2 113 ? 55.828 -6.942 23.250 1.00 91.46 210 ASN D CA 1
ATOM 4103 C C . ASN D 2 113 ? 57.337 -6.972 23.039 1.00 90.19 210 ASN D C 1
ATOM 4104 O O . ASN D 2 113 ? 57.815 -7.315 21.958 1.00 88.24 210 ASN D O 1
ATOM 4109 N N . LEU D 2 114 ? 58.089 -6.653 24.086 1.00 86.49 211 LEU D N 1
ATOM 4110 C CA . LEU D 2 114 ? 59.541 -6.683 23.994 1.00 79.80 211 LEU D CA 1
ATOM 4111 C C . LEU D 2 114 ? 60.048 -8.109 23.898 1.00 80.21 211 LEU D C 1
ATOM 4112 O O . LEU D 2 114 ? 60.894 -8.409 23.058 1.00 80.51 211 LEU D O 1
ATOM 4117 N N . THR D 2 115 ? 59.513 -8.980 24.752 1.00 82.26 212 THR D N 1
ATOM 4118 C CA . THR D 2 115 ? 59.861 -10.404 24.760 1.00 76.13 212 THR D CA 1
ATOM 4119 C C . THR D 2 115 ? 59.502 -11.070 23.440 1.00 79.34 212 THR D C 1
ATOM 4120 O O . THR D 2 115 ? 60.285 -11.864 22.928 1.00 73.17 212 THR D O 1
ATOM 4124 N N . ARG D 2 116 ? 58.314 -10.769 22.909 1.00 82.85 213 ARG D N 1
ATOM 4125 C CA . ARG D 2 116 ? 57.886 -11.347 21.638 1.00 86.83 213 ARG D CA 1
ATOM 4126 C C . ARG D 2 116 ? 58.902 -10.992 20.560 1.00 91.69 213 ARG D C 1
ATOM 4127 O O . ARG D 2 116 ? 59.304 -11.847 19.778 1.00 102.65 213 ARG D O 1
ATOM 4135 N N . ASP D 2 117 ? 59.351 -9.738 20.547 1.00 90.02 214 ASP D N 1
ATOM 4136 C CA . ASP D 2 117 ? 60.240 -9.287 19.484 1.00 89.77 214 ASP D CA 1
ATOM 4137 C C . ASP D 2 117 ? 61.661 -9.801 19.640 1.00 82.85 214 ASP D C 1
ATOM 4138 O O . ASP D 2 117 ? 62.419 -9.848 18.670 1.00 89.80 214 ASP D O 1
ATOM 4143 N N . CYS D 2 118 ? 62.009 -10.267 20.829 1.00 73.92 215 CYS D N 1
ATOM 4144 C CA . CYS D 2 118 ? 63.397 -10.642 21.068 1.00 74.62 215 CYS D CA 1
ATOM 4145 C C . CYS D 2 118 ? 63.603 -12.082 20.725 1.00 79.93 215 CYS D C 1
ATOM 4146 O O . CYS D 2 118 ? 64.678 -12.468 20.270 1.00 84.36 215 CYS D O 1
ATOM 4149 N N . LEU D 2 119 ? 62.560 -12.875 20.933 1.00 81.67 216 LEU D N 1
ATOM 4150 C CA . LEU D 2 119 ? 62.647 -14.303 20.689 1.00 84.89 216 LEU D CA 1
ATOM 4151 C C . LEU D 2 119 ? 62.444 -14.613 19.214 1.00 98.63 216 LEU D C 1
ATOM 4152 O O . LEU D 2 119 ? 62.704 -15.727 18.758 1.00 117.66 216 LEU D O 1
ATOM 4157 N N . ASN D 2 120 ? 61.990 -13.616 18.466 1.00 86.54 217 ASN D N 1
ATOM 4158 C CA . ASN D 2 120 ? 61.926 -13.741 17.024 1.00 88.31 217 ASN D CA 1
ATOM 4159 C C . ASN D 2 120 ? 63.243 -13.261 16.418 1.00 100.45 217 ASN D C 1
ATOM 4160 O O . ASN D 2 120 ? 63.397 -12.073 16.126 1.00 120.10 217 ASN D O 1
ATOM 4165 N N . ASN D 2 121 ? 64.195 -14.184 16.274 1.00 91.58 218 ASN D N 1
ATOM 4166 C CA . ASN D 2 121 ? 65.537 -13.904 15.752 1.00 93.64 218 ASN D CA 1
ATOM 4167 C C . ASN D 2 121 ? 65.573 -12.956 14.552 1.00 97.45 218 ASN D C 1
ATOM 4168 O O . ASN D 2 121 ? 66.531 -12.196 14.387 1.00 106.68 218 ASN D O 1
ATOM 4173 N N . LEU D 2 122 ? 64.528 -13.011 13.722 1.00 99.21 219 LEU D N 1
ATOM 4174 C CA . LEU D 2 122 ? 64.371 -12.105 12.582 1.00 102.49 219 LEU D CA 1
ATOM 4175 C C . LEU D 2 122 ? 64.009 -10.679 12.939 1.00 104.85 219 LEU D C 1
ATOM 4176 O O . LEU D 2 122 ? 64.706 -9.751 12.530 1.00 114.91 219 LEU D O 1
ATOM 4181 N N . LYS D 2 123 ? 62.895 -10.504 13.651 1.00 96.06 220 LYS D N 1
ATOM 4182 C CA . LYS D 2 123 ? 62.459 -9.174 14.082 1.00 104.94 220 LYS D CA 1
ATOM 4183 C C . LYS D 2 123 ? 63.609 -8.469 14.788 1.00 116.47 220 LYS D C 1
ATOM 4184 O O . LYS D 2 123 ? 63.803 -7.255 14.654 1.00 127.00 220 LYS D O 1
ATOM 4190 N N . MET D 2 124 ? 64.394 -9.276 15.489 1.00 109.18 221 MET D N 1
ATOM 4191 C CA . MET D 2 124 ? 65.631 -8.866 16.121 1.00 112.72 221 MET D CA 1
ATOM 4192 C C . MET D 2 124 ? 66.590 -8.130 15.186 1.00 118.28 221 MET D C 1
ATOM 4193 O O . MET D 2 124 ? 67.120 -7.079 15.540 1.00 130.05 221 MET D O 1
ATOM 4198 N N . GLU D 2 125 ? 66.769 -8.635 13.970 1.00 109.66 222 GLU D N 1
ATOM 4199 C CA . GLU D 2 125 ? 67.716 -7.999 13.064 1.00 116.81 222 GLU D CA 1
ATOM 4200 C C . GLU D 2 125 ? 67.106 -6.916 12.178 1.00 126.01 222 GLU D C 1
ATOM 4201 O O . GLU D 2 125 ? 67.734 -5.887 11.910 1.00 131.26 222 GLU D O 1
ATOM 4207 N N . ASN D 2 126 ? 65.870 -7.130 11.751 1.00 119.13 223 ASN D N 1
ATOM 4208 C CA . ASN D 2 126 ? 65.295 -6.282 10.738 1.00 123.50 223 ASN D CA 1
ATOM 4209 C C . ASN D 2 126 ? 64.904 -4.924 11.271 1.00 130.22 223 ASN D C 1
ATOM 4210 O O . ASN D 2 126 ? 65.245 -3.892 10.681 1.00 130.88 223 ASN D O 1
ATOM 4215 N N . ASN D 2 127 ? 64.205 -4.931 12.401 1.00 130.08 224 ASN D N 1
ATOM 4216 C CA . ASN D 2 127 ? 63.781 -3.690 13.037 1.00 139.85 224 ASN D CA 1
ATOM 4217 C C . ASN D 2 127 ? 64.313 -3.590 14.457 1.00 125.67 224 ASN D C 1
ATOM 4218 O O . ASN D 2 127 ? 63.581 -3.813 15.416 1.00 123.65 224 ASN D O 1
ATOM 4223 N N . PRO D 2 128 ? 65.611 -3.282 14.588 1.00 117.25 225 PRO D N 1
ATOM 4224 C CA . PRO D 2 128 ? 66.278 -3.120 15.876 1.00 102.30 225 PRO D CA 1
ATOM 4225 C C . PRO D 2 128 ? 65.855 -1.825 16.590 1.00 101.27 225 PRO D C 1
ATOM 4226 O O . PRO D 2 128 ? 65.827 -1.771 17.819 1.00 97.00 225 PRO D O 1
ATOM 4230 N N . LYS D 2 129 ? 65.518 -0.796 15.821 1.00 102.47 226 LYS D N 1
ATOM 4231 C CA . LYS D 2 129 ? 65.156 0.507 16.380 1.00 104.98 226 LYS D CA 1
ATOM 4232 C C . LYS D 2 129 ? 63.885 0.414 17.241 1.00 93.33 226 LYS D C 1
ATOM 4233 O O . LYS D 2 129 ? 63.720 1.156 18.218 1.00 89.37 226 LYS D O 1
ATOM 4239 N N . ARG D 2 130 ? 62.995 -0.498 16.867 1.00 87.58 227 ARG D N 1
ATOM 4240 C CA . ARG D 2 130 ? 61.773 -0.754 17.615 1.00 87.15 227 ARG D CA 1
ATOM 4241 C C . ARG D 2 130 ? 62.112 -1.293 19.010 1.00 92.11 227 ARG D C 1
ATOM 4242 O O . ARG D 2 130 ? 61.577 -0.842 20.018 1.00 82.54 227 ARG D O 1
ATOM 4250 N N . ILE D 2 131 ? 63.021 -2.262 19.056 1.00 100.38 228 ILE D N 1
ATOM 4251 C CA . ILE D 2 131 ? 63.435 -2.894 20.301 1.00 79.46 228 ILE D CA 1
ATOM 4252 C C . ILE D 2 131 ? 64.145 -1.887 21.185 1.00 76.72 228 ILE D C 1
ATOM 4253 O O . ILE D 2 131 ? 63.927 -1.868 22.396 1.00 79.77 228 ILE D O 1
ATOM 4258 N N . VAL D 2 132 ? 64.990 -1.048 20.585 1.00 68.13 229 VAL D N 1
ATOM 4259 C CA . VAL D 2 132 ? 65.629 0.028 21.347 1.00 79.29 229 VAL D CA 1
ATOM 4260 C C . VAL D 2 132 ? 64.580 0.933 22.004 1.00 77.18 229 VAL D C 1
ATOM 4261 O O . VAL D 2 132 ? 64.705 1.326 23.173 1.00 75.49 229 VAL D O 1
ATOM 4265 N N . THR D 2 133 ? 63.533 1.253 21.255 1.00 69.88 230 THR D N 1
ATOM 4266 C CA . THR D 2 133 ? 62.475 2.077 21.814 1.00 79.12 230 THR D CA 1
ATOM 4267 C C . THR D 2 133 ? 61.729 1.343 22.924 1.00 85.50 230 THR D C 1
ATOM 4268 O O . THR D 2 133 ? 61.415 1.955 23.948 1.00 82.60 230 THR D O 1
ATOM 4272 N N . LEU D 2 134 ? 61.447 0.048 22.723 1.00 88.60 231 LEU D N 1
ATOM 4273 C CA . LEU D 2 134 ? 60.807 -0.791 23.756 1.00 85.36 231 LEU D CA 1
ATOM 4274 C C . LEU D 2 134 ? 61.653 -0.834 25.031 1.00 82.10 231 LEU D C 1
ATOM 4275 O O . LEU D 2 134 ? 61.147 -0.690 26.140 1.00 80.29 231 LEU D O 1
ATOM 4280 N N . ILE D 2 135 ? 62.954 -1.021 24.863 1.00 78.94 232 ILE D N 1
ATOM 4281 C CA . ILE D 2 135 ? 63.856 -1.052 25.998 1.00 71.83 232 ILE D CA 1
ATOM 4282 C C . ILE D 2 135 ? 63.800 0.255 26.770 1.00 76.56 232 ILE D C 1
ATOM 4283 O O . ILE D 2 135 ? 63.597 0.254 27.995 1.00 74.68 232 ILE D O 1
ATOM 4288 N N . LYS D 2 136 ? 63.964 1.366 26.050 1.00 71.95 233 LYS D N 1
ATOM 4289 C CA . LYS D 2 136 ? 63.984 2.675 26.690 1.00 77.78 233 LYS D CA 1
ATOM 4290 C C . LYS D 2 136 ? 62.698 2.936 27.493 1.00 75.42 233 LYS D C 1
ATOM 4291 O O . LYS D 2 136 ? 62.762 3.319 28.671 1.00 80.25 233 LYS D O 1
ATOM 4297 N N . ALA D 2 137 ? 61.549 2.679 26.872 1.00 70.12 234 ALA D N 1
ATOM 4298 C CA . ALA D 2 137 ? 60.252 2.893 27.508 1.00 71.91 234 ALA D CA 1
ATOM 4299 C C . ALA D 2 137 ? 60.134 2.078 28.779 1.00 77.42 234 ALA D C 1
ATOM 4300 O O . ALA D 2 137 ? 59.788 2.611 29.844 1.00 82.82 234 ALA D O 1
ATOM 4302 N N . LEU D 2 138 ? 60.399 0.780 28.649 1.00 70.69 235 LEU D N 1
ATOM 4303 C CA . LEU D 2 138 ? 60.287 -0.137 29.770 1.00 73.44 235 LEU D CA 1
ATOM 4304 C C . LEU D 2 138 ? 61.255 0.232 30.902 1.00 83.16 235 LEU D C 1
ATOM 4305 O O . LEU D 2 138 ? 60.879 0.169 32.079 1.00 76.59 235 LEU D O 1
ATOM 4310 N N . TYR D 2 139 ? 62.482 0.633 30.553 1.00 78.67 236 TYR D N 1
ATOM 4311 C CA . TYR D 2 139 ? 63.448 1.060 31.567 1.00 71.86 236 TYR D CA 1
ATOM 4312 C C . TYR D 2 139 ? 62.908 2.254 32.345 1.00 76.01 236 TYR D C 1
ATOM 4313 O O . TYR D 2 139 ? 63.037 2.328 33.574 1.00 79.53 236 TYR D O 1
ATOM 4322 N N . THR D 2 140 ? 62.319 3.188 31.601 1.00 74.69 237 THR D N 1
ATOM 4323 C CA . THR D 2 140 ? 61.741 4.397 32.156 1.00 76.85 237 THR D CA 1
ATOM 4324 C C . THR D 2 140 ? 60.646 4.091 33.161 1.00 76.85 237 THR D C 1
ATOM 4325 O O . THR D 2 140 ? 60.586 4.687 34.243 1.00 85.39 237 THR D O 1
ATOM 4329 N N . LEU D 2 141 ? 59.782 3.158 32.788 1.00 71.35 238 LEU D N 1
ATOM 4330 C CA . LEU D 2 141 ? 58.673 2.741 33.631 1.00 80.84 238 LEU D CA 1
ATOM 4331 C C . LEU D 2 141 ? 59.164 2.082 34.926 1.00 79.43 238 LEU D C 1
ATOM 4332 O O . LEU D 2 141 ? 58.719 2.424 36.028 1.00 99.12 238 LEU D O 1
ATOM 4337 N N . SER D 2 142 ? 60.089 1.143 34.781 1.00 70.26 239 SER D N 1
ATOM 4338 C CA . SER D 2 142 ? 60.542 0.329 35.897 1.00 78.09 239 SER D CA 1
ATOM 4339 C C . SER D 2 142 ? 61.751 -0.507 35.515 1.00 84.52 239 SER D C 1
ATOM 4340 O O . SER D 2 142 ? 61.584 -1.636 35.047 1.00 88.66 239 SER D O 1
ATOM 4343 N N . PRO D 2 143 ? 62.969 0.029 35.716 1.00 83.00 240 PRO D N 1
ATOM 4344 C CA . PRO D 2 143 ? 64.198 -0.655 35.302 1.00 83.95 240 PRO D CA 1
ATOM 4345 C C . PRO D 2 143 ? 64.231 -2.092 35.798 1.00 71.73 240 PRO D C 1
ATOM 4346 O O . PRO D 2 143 ? 64.635 -2.990 35.060 1.00 75.84 240 PRO D O 1
ATOM 4350 N N . VAL D 2 144 ? 63.744 -2.316 37.009 1.00 81.03 241 VAL D N 1
ATOM 4351 C CA . VAL D 2 144 ? 63.708 -3.667 37.550 1.00 87.61 241 VAL D CA 1
ATOM 4352 C C . VAL D 2 144 ? 62.776 -4.550 36.699 1.00 88.91 241 VAL D C 1
ATOM 4353 O O . VAL D 2 144 ? 63.054 -5.729 36.494 1.00 88.82 241 VAL D O 1
ATOM 4357 N N . ASP D 2 145 ? 61.727 -3.963 36.127 1.00 83.13 242 ASP D N 1
ATOM 4358 C CA . ASP D 2 145 ? 60.839 -4.730 35.266 1.00 80.70 242 ASP D CA 1
ATOM 4359 C C . ASP D 2 145 ? 61.484 -4.983 33.913 1.00 91.35 242 ASP D C 1
ATOM 4360 O O . ASP D 2 145 ? 61.262 -6.039 33.325 1.00 102.36 242 ASP D O 1
ATOM 4365 N N . LEU D 2 146 ? 62.289 -4.041 33.417 1.00 84.52 243 LEU D N 1
ATOM 4366 C CA . LEU D 2 146 ? 63.043 -4.287 32.181 1.00 86.03 243 LEU D CA 1
ATOM 4367 C C . LEU D 2 146 ? 63.997 -5.467 32.344 1.00 86.25 243 LEU D C 1
ATOM 4368 O O . LEU D 2 146 ? 64.162 -6.289 31.438 1.00 85.43 243 LEU D O 1
ATOM 4373 N N . PHE D 2 147 ? 64.613 -5.554 33.515 1.00 76.91 244 PHE D N 1
ATOM 4374 C CA . PHE D 2 147 ? 65.548 -6.632 33.784 1.00 72.90 244 PHE D CA 1
ATOM 4375 C C . PHE D 2 147 ? 64.863 -7.991 34.006 1.00 83.27 244 PHE D C 1
ATOM 4376 O O . PHE D 2 147 ? 65.382 -8.993 33.551 1.00 80.29 244 PHE D O 1
ATOM 4384 N N . ASP D 2 148 ? 63.723 -8.037 34.708 1.00 98.93 245 ASP D N 1
ATOM 4385 C CA . ASP D 2 148 ? 62.971 -9.296 34.866 1.00 108.75 245 ASP D CA 1
ATOM 4386 C C . ASP D 2 148 ? 62.491 -9.789 33.515 1.00 106.38 245 ASP D C 1
ATOM 4387 O O . ASP D 2 148 ? 62.078 -10.930 33.378 1.00 118.27 245 ASP D O 1
ATOM 4392 N N . THR D 2 149 ? 62.547 -8.916 32.518 1.00 87.43 246 THR D N 1
ATOM 4393 C CA . THR D 2 149 ? 62.142 -9.253 31.164 1.00 80.76 246 THR D CA 1
ATOM 4394 C C . THR D 2 149 ? 63.318 -9.769 30.349 1.00 81.21 246 THR D C 1
ATOM 4395 O O . THR D 2 149 ? 63.203 -10.757 29.623 1.00 79.92 246 THR D O 1
ATOM 4399 N N . ILE D 2 150 ? 64.446 -9.078 30.458 1.00 78.73 247 ILE D N 1
ATOM 4400 C CA . ILE D 2 150 ? 65.667 -9.511 29.803 1.00 73.03 247 ILE D CA 1
ATOM 4401 C C . ILE D 2 150 ? 66.085 -10.851 30.382 1.00 80.72 247 ILE D C 1
ATOM 4402 O O . ILE D 2 150 ? 66.518 -11.755 29.665 1.00 79.41 247 ILE D O 1
ATOM 4407 N N . ASP D 2 151 ? 65.945 -10.962 31.695 1.00 80.27 248 ASP D N 1
ATOM 4408 C CA . ASP D 2 151 ? 66.116 -12.227 32.374 1.00 78.92 248 ASP D CA 1
ATOM 4409 C C . ASP D 2 151 ? 65.328 -13.310 31.631 1.00 78.75 248 ASP D C 1
ATOM 4410 O O . ASP D 2 151 ? 65.910 -14.262 31.116 1.00 75.48 248 ASP D O 1
ATOM 4415 N N . LYS D 2 152 ? 64.017 -13.109 31.513 1.00 78.49 249 LYS D N 1
ATOM 4416 C CA . LYS D 2 152 ? 63.115 -14.117 30.957 1.00 69.62 249 LYS D CA 1
ATOM 4417 C C . LYS D 2 152 ? 63.458 -14.442 29.508 1.00 74.42 249 LYS D C 1
ATOM 4418 O O . LYS D 2 152 ? 63.378 -15.604 29.093 1.00 80.83 249 LYS D O 1
ATOM 4424 N N . VAL D 2 153 ? 63.851 -13.427 28.743 1.00 74.86 250 VAL D N 1
ATOM 4425 C CA . VAL D 2 153 ? 64.246 -13.640 27.354 1.00 69.75 250 VAL D CA 1
ATOM 4426 C C . VAL D 2 153 ? 65.488 -14.518 27.271 1.00 67.53 250 VAL D C 1
ATOM 4427 O O . VAL D 2 153 ? 65.508 -15.519 26.559 1.00 64.58 250 VAL D O 1
ATOM 4431 N N . LEU D 2 154 ? 66.510 -14.146 28.031 1.00 68.16 251 LEU D N 1
ATOM 4432 C CA . LEU D 2 154 ? 67.757 -14.893 28.082 1.00 63.81 251 LEU D CA 1
ATOM 4433 C C . LEU D 2 154 ? 67.558 -16.328 28.568 1.00 74.07 251 LEU D C 1
ATOM 4434 O O . LEU D 2 154 ? 68.057 -17.275 27.972 1.00 70.08 251 LEU D O 1
ATOM 4439 N N . SER D 2 155 ? 66.821 -16.477 29.662 1.00 86.02 252 SER D N 1
ATOM 4440 C CA . SER D 2 155 ? 66.527 -17.790 30.221 1.00 90.06 252 SER D CA 1
ATOM 4441 C C . SER D 2 155 ? 65.831 -18.690 29.184 1.00 89.58 252 SER D C 1
ATOM 4442 O O . SER D 2 155 ? 65.974 -19.913 29.198 1.00 96.93 252 SER D O 1
ATOM 4445 N N . SER D 2 156 ? 65.100 -18.064 28.273 1.00 73.03 253 SER D N 1
ATOM 4446 C CA . SER D 2 156 ? 64.347 -18.783 27.265 1.00 71.65 253 SER D CA 1
ATOM 4447 C C . SER D 2 156 ? 65.218 -19.255 26.114 1.00 80.69 253 SER D C 1
ATOM 4448 O O . SER D 2 156 ? 65.044 -20.369 25.584 1.00 83.22 253 SER D O 1
ATOM 4451 N N . LYS D 2 157 ? 66.134 -18.388 25.701 1.00 74.85 254 LYS D N 1
ATOM 4452 C CA . LYS D 2 157 ? 67.016 -18.711 24.594 1.00 67.28 254 LYS D CA 1
ATOM 4453 C C . LYS D 2 157 ? 67.950 -19.847 25.016 1.00 67.48 254 LYS D C 1
ATOM 4454 O O . LYS D 2 157 ? 68.171 -20.803 24.257 1.00 61.08 254 LYS D O 1
ATOM 4460 N N . ILE D 2 158 ? 68.439 -19.758 26.249 1.00 57.06 255 ILE D N 1
ATOM 4461 C CA . ILE D 2 158 ? 69.267 -20.789 26.839 1.00 54.36 255 ILE D CA 1
ATOM 4462 C C . ILE D 2 158 ? 68.573 -22.167 26.831 1.00 59.20 255 ILE D C 1
ATOM 4463 O O . ILE D 2 158 ? 69.129 -23.148 26.342 1.00 60.64 255 ILE D O 1
ATOM 4468 N N . GLN D 2 159 ? 67.334 -22.222 27.295 1.00 59.00 256 GLN D N 1
ATOM 4469 C CA . GLN D 2 159 ? 66.606 -23.476 27.383 1.00 55.87 256 GLN D CA 1
ATOM 4470 C C . GLN D 2 159 ? 66.403 -24.103 26.008 1.00 67.96 256 GLN D C 1
ATOM 4471 O O . GLN D 2 159 ? 66.664 -25.294 25.798 1.00 82.28 256 GLN D O 1
ATOM 4477 N N . THR D 2 160 ? 65.963 -23.290 25.061 1.00 68.59 257 THR D N 1
ATOM 4478 C CA . THR D 2 160 ? 65.656 -23.785 23.728 1.00 64.72 257 THR D CA 1
ATOM 4479 C C . THR D 2 160 ? 66.897 -24.337 23.021 1.00 65.92 257 THR D C 1
ATOM 4480 O O . THR D 2 160 ? 66.867 -25.427 22.422 1.00 62.85 257 THR D O 1
ATOM 4484 N N . THR D 2 161 ? 68.002 -23.613 23.142 1.00 58.82 258 THR D N 1
ATOM 4485 C CA . THR D 2 161 ? 69.219 -24.016 22.490 1.00 57.84 258 THR D CA 1
ATOM 4486 C C . THR D 2 161 ? 69.727 -25.310 23.154 1.00 71.80 258 THR D C 1
ATOM 4487 O O . THR D 2 161 ? 70.140 -26.264 22.490 1.00 66.40 258 THR D O 1
ATOM 4491 N N . ALA D 2 162 ? 69.657 -25.333 24.476 1.00 72.64 259 ALA D N 1
ATOM 4492 C CA . ALA D 2 162 ? 70.052 -26.482 25.263 1.00 62.26 259 ALA D CA 1
ATOM 4493 C C . ALA D 2 162 ? 69.300 -27.769 24.881 1.00 73.02 259 ALA D C 1
ATOM 4494 O O . ALA D 2 162 ? 69.919 -28.847 24.804 1.00 71.74 259 ALA D O 1
ATOM 4496 N N . GLN D 2 163 ? 67.986 -27.665 24.648 1.00 63.82 260 GLN D N 1
ATOM 4497 C CA . GLN D 2 163 ? 67.203 -28.822 24.206 1.00 65.78 260 GLN D CA 1
ATOM 4498 C C . GLN D 2 163 ? 67.634 -29.277 22.824 1.00 69.76 260 GLN D C 1
ATOM 4499 O O . GLN D 2 163 ? 67.759 -30.462 22.558 1.00 77.94 260 GLN D O 1
ATOM 4505 N N . VAL D 2 164 ? 67.875 -28.323 21.943 1.00 65.97 261 VAL D N 1
ATOM 4506 C CA . VAL D 2 164 ? 68.183 -28.667 20.581 1.00 61.81 261 VAL D CA 1
ATOM 4507 C C . VAL D 2 164 ? 69.527 -29.388 20.520 1.00 63.87 261 VAL D C 1
ATOM 4508 O O . VAL D 2 164 ? 69.669 -30.370 19.788 1.00 73.96 261 VAL D O 1
ATOM 4512 N N . LEU D 2 165 ? 70.470 -28.979 21.363 1.00 57.26 262 LEU D N 1
ATOM 4513 C CA . LEU D 2 165 ? 71.744 -29.669 21.427 1.00 52.96 262 LEU D CA 1
ATOM 4514 C C . LEU D 2 165 ? 71.522 -31.048 22.022 1.00 64.48 262 LEU D C 1
ATOM 4515 O O . LEU D 2 165 ? 71.961 -32.059 21.460 1.00 74.02 262 LEU D O 1
ATOM 4520 N N . SER D 2 166 ? 70.820 -31.121 23.144 1.00 61.19 263 SER D N 1
ATOM 4521 C CA . SER D 2 166 ? 70.627 -32.438 23.723 1.00 61.01 263 SER D CA 1
ATOM 4522 C C . SER D 2 166 ? 69.828 -33.409 22.851 1.00 61.83 263 SER D C 1
ATOM 4523 O O . SER D 2 166 ? 70.155 -34.602 22.851 1.00 59.71 263 SER D O 1
ATOM 4526 N N . LYS D 2 167 ? 68.846 -32.927 22.076 1.00 67.19 264 LYS D N 1
ATOM 4527 C CA . LYS D 2 167 ? 68.047 -33.832 21.228 1.00 56.11 264 LYS D CA 1
ATOM 4528 C C . LYS D 2 167 ? 68.912 -34.513 20.192 1.00 63.35 264 LYS D C 1
ATOM 4529 O O . LYS D 2 167 ? 68.521 -35.568 19.673 1.00 72.89 264 LYS D O 1
ATOM 4535 N N . THR D 2 168 ? 70.080 -33.941 19.885 1.00 56.77 265 THR D N 1
ATOM 4536 C CA . THR D 2 168 ? 70.945 -34.600 18.899 1.00 66.80 265 THR D CA 1
ATOM 4537 C C . THR D 2 168 ? 71.802 -35.720 19.442 1.00 65.51 265 THR D C 1
ATOM 4538 O O . THR D 2 168 ? 72.421 -36.435 18.666 1.00 68.30 265 THR D O 1
ATOM 4542 N N . ILE D 2 169 ? 71.814 -35.907 20.754 1.00 68.90 266 ILE D N 1
ATOM 4543 C CA . ILE D 2 169 ? 72.618 -36.973 21.326 1.00 64.63 266 ILE D CA 1
ATOM 4544 C C . ILE D 2 169 ? 72.187 -38.347 20.814 1.00 63.13 266 ILE D C 1
ATOM 4545 O O . ILE D 2 169 ? 73.024 -39.195 20.513 1.00 64.51 266 ILE D O 1
ATOM 4550 N N . THR D 2 170 ? 70.883 -38.547 20.664 1.00 71.71 267 THR D N 1
ATOM 4551 C CA . THR D 2 170 ? 70.379 -39.789 20.090 1.00 70.60 267 THR D CA 1
ATOM 4552 C C . THR D 2 170 ? 70.314 -39.769 18.572 1.00 72.42 267 THR D C 1
ATOM 4553 O O . THR D 2 170 ? 69.639 -40.604 17.980 1.00 85.64 267 THR D O 1
ATOM 4557 N N . SER D 2 171 ? 70.974 -38.797 17.947 1.00 76.96 268 SER D N 1
ATOM 4558 C CA . SER D 2 171 ? 71.106 -38.781 16.488 1.00 77.55 268 SER D CA 1
ATOM 4559 C C . SER D 2 171 ? 72.139 -37.769 16.059 1.00 67.73 268 SER D C 1
ATOM 4560 O O . SER D 2 171 ? 71.752 -36.801 15.414 1.00 59.22 268 SER D O 1
ATOM 4563 N N . ILE D 2 172 ? 73.415 -37.960 16.427 1.00 66.91 269 ILE D N 1
ATOM 4564 C CA . ILE D 2 172 ? 74.433 -36.908 16.242 1.00 57.08 269 ILE D CA 1
ATOM 4565 C C . ILE D 2 172 ? 74.761 -36.552 14.829 1.00 62.61 269 ILE D C 1
ATOM 4566 O O . ILE D 2 172 ? 75.467 -35.584 14.603 1.00 78.90 269 ILE D O 1
ATOM 4571 N N . ARG D 2 173 ? 74.265 -37.302 13.861 1.00 73.57 270 ARG D N 1
ATOM 4572 C CA . ARG D 2 173 ? 74.512 -36.897 12.481 1.00 82.73 270 ARG D CA 1
ATOM 4573 C C . ARG D 2 173 ? 73.883 -35.518 12.270 1.00 73.02 270 ARG D C 1
ATOM 4574 O O . ARG D 2 173 ? 74.294 -34.783 11.369 1.00 77.89 270 ARG D O 1
ATOM 4582 N N . ASN D 2 174 ? 72.927 -35.169 13.142 1.00 57.94 271 ASN D N 1
ATOM 4583 C CA . ASN D 2 174 ? 72.251 -33.875 13.120 1.00 60.96 271 ASN D CA 1
ATOM 4584 C C . ASN D 2 174 ? 72.975 -32.772 13.889 1.00 67.39 271 ASN D C 1
ATOM 4585 O O . ASN D 2 174 ? 72.476 -31.642 13.977 1.00 60.20 271 ASN D O 1
ATOM 4590 N N . PHE D 2 175 ? 74.179 -33.050 14.372 1.00 62.45 272 PHE D N 1
ATOM 4591 C CA . PHE D 2 175 ? 74.845 -32.078 15.231 1.00 54.61 272 PHE D CA 1
ATOM 4592 C C . PHE D 2 175 ? 75.062 -30.736 14.532 1.00 49.89 272 PHE D C 1
ATOM 4593 O O . PHE D 2 175 ? 74.819 -29.700 15.119 1.00 55.11 272 PHE D O 1
ATOM 4601 N N . ASN D 2 176 ? 75.444 -30.743 13.265 1.00 61.59 273 ASN D N 1
ATOM 4602 C CA . ASN D 2 176 ? 75.707 -29.477 12.586 1.00 62.28 273 ASN D CA 1
ATOM 4603 C C . ASN D 2 176 ? 74.489 -28.576 12.574 1.00 62.29 273 ASN D C 1
ATOM 4604 O O . ASN D 2 176 ? 74.611 -27.366 12.755 1.00 69.90 273 ASN D O 1
ATOM 4609 N N . LEU D 2 177 ? 73.319 -29.179 12.383 1.00 62.69 274 LEU D N 1
ATOM 4610 C CA . LEU D 2 177 ? 72.068 -28.436 12.300 1.00 52.58 274 LEU D CA 1
ATOM 4611 C C . LEU D 2 177 ? 71.769 -27.802 13.654 1.00 64.22 274 LEU D C 1
ATOM 4612 O O . LEU D 2 177 ? 71.430 -26.621 13.733 1.00 68.56 274 LEU D O 1
ATOM 4617 N N . SER D 2 178 ? 71.957 -28.577 14.717 1.00 62.75 275 SER D N 1
ATOM 4618 C CA . SER D 2 178 ? 71.782 -28.079 16.072 1.00 53.33 275 SER D CA 1
ATOM 4619 C C . SER D 2 178 ? 72.707 -26.933 16.393 1.00 57.89 275 SER D C 1
ATOM 4620 O O . SER D 2 178 ? 72.280 -25.909 16.941 1.00 62.20 275 SER D O 1
ATOM 4623 N N . LEU D 2 179 ? 73.971 -27.107 16.034 1.00 57.44 276 LEU D N 1
ATOM 4624 C CA . LEU D 2 179 ? 74.971 -26.095 16.272 1.00 54.41 276 LEU D CA 1
ATOM 4625 C C . LEU D 2 179 ? 74.649 -24.815 15.502 1.00 65.04 276 LEU D C 1
ATOM 4626 O O . LEU D 2 179 ? 74.933 -23.716 15.990 1.00 68.59 276 LEU D O 1
ATOM 4631 N N . ASP D 2 180 ? 73.969 -24.957 14.357 1.00 59.47 277 ASP D N 1
ATOM 4632 C CA . ASP D 2 180 ? 73.563 -23.807 13.553 1.00 56.37 277 ASP D CA 1
ATOM 4633 C C . ASP D 2 180 ? 72.460 -23.033 14.242 1.00 70.73 277 ASP D C 1
ATOM 4634 O O . ASP D 2 180 ? 72.521 -21.805 14.326 1.00 72.71 277 ASP D O 1
ATOM 4639 N N . ASP D 2 181 ? 71.439 -23.741 14.720 1.00 69.20 278 ASP D N 1
ATOM 4640 C CA . ASP D 2 181 ? 70.401 -23.077 15.489 1.00 65.33 278 ASP D CA 1
ATOM 4641 C C . ASP D 2 181 ? 70.981 -22.389 16.729 1.00 65.08 278 ASP D C 1
ATOM 4642 O O . ASP D 2 181 ? 70.556 -21.295 17.090 1.00 81.01 278 ASP D O 1
ATOM 4647 N N . ALA D 2 182 ? 71.992 -22.991 17.342 1.00 56.16 279 ALA D N 1
ATOM 4648 C CA . ALA D 2 182 ? 72.590 -22.390 18.522 1.00 61.51 279 ALA D CA 1
ATOM 4649 C C . ALA D 2 182 ? 73.304 -21.102 18.173 1.00 68.72 279 ALA D C 1
ATOM 4650 O O . ALA D 2 182 ? 73.197 -20.119 18.894 1.00 81.85 279 ALA D O 1
ATOM 4652 N N . MET D 2 183 ? 74.001 -21.082 17.051 1.00 62.27 280 MET D N 1
ATOM 4653 C CA . MET D 2 183 ? 74.656 -19.850 16.664 1.00 66.78 280 MET D CA 1
ATOM 4654 C C . MET D 2 183 ? 73.620 -18.786 16.293 1.00 68.88 280 MET D C 1
ATOM 4655 O O . MET D 2 183 ? 73.839 -17.590 16.520 1.00 58.83 280 MET D O 1
ATOM 4660 N N . GLU D 2 184 ? 72.489 -19.237 15.754 1.00 58.76 281 GLU D N 1
ATOM 4661 C CA . GLU D 2 184 ? 71.382 -18.354 15.441 1.00 69.92 281 GLU D CA 1
ATOM 4662 C C . GLU D 2 184 ? 71.004 -17.578 16.706 1.00 72.28 281 GLU D C 1
ATOM 4663 O O . GLU D 2 184 ? 70.880 -16.352 16.689 1.00 74.06 281 GLU D O 1
ATOM 4669 N N . ASN D 2 185 ? 70.837 -18.304 17.806 1.00 68.58 282 ASN D N 1
ATOM 4670 C CA . ASN D 2 185 ? 70.478 -17.672 19.056 1.00 67.82 282 ASN D CA 1
ATOM 4671 C C . ASN D 2 185 ? 71.618 -16.841 19.612 1.00 74.45 282 ASN D C 1
ATOM 4672 O O . ASN D 2 185 ? 71.400 -15.698 20.025 1.00 87.30 282 ASN D O 1
ATOM 4677 N N . ARG D 2 186 ? 72.826 -17.397 19.619 1.00 69.23 283 ARG D N 1
ATOM 4678 C CA . ARG D 2 186 ? 73.998 -16.630 20.021 1.00 63.68 283 ARG D CA 1
ATOM 4679 C C . ARG D 2 186 ? 74.041 -15.313 19.268 1.00 73.05 283 ARG D C 1
ATOM 4680 O O . ARG D 2 186 ? 74.295 -14.269 19.863 1.00 76.07 283 ARG D O 1
ATOM 4688 N N . ASN D 2 187 ? 73.738 -15.347 17.977 1.00 68.80 284 ASN D N 1
ATOM 4689 C CA . ASN D 2 187 ? 73.730 -14.118 17.210 1.00 67.16 284 ASN D CA 1
ATOM 4690 C C . ASN D 2 187 ? 72.678 -13.110 17.691 1.00 68.52 284 ASN D C 1
ATOM 4691 O O . ASN D 2 187 ? 72.978 -11.912 17.852 1.00 74.17 284 ASN D O 1
ATOM 4696 N N . SER D 2 188 ? 71.467 -13.592 17.957 1.00 58.82 285 SER D N 1
ATOM 4697 C CA . SER D 2 188 ? 70.394 -12.707 18.429 1.00 73.61 285 SER D CA 1
ATOM 4698 C C . SER D 2 188 ? 70.730 -12.091 19.786 1.00 75.64 285 SER D C 1
ATOM 4699 O O . SER D 2 188 ? 70.321 -10.968 20.095 1.00 83.26 285 SER D O 1
ATOM 4702 N N . ILE D 2 189 ? 71.472 -12.831 20.597 1.00 69.15 286 ILE D N 1
ATOM 4703 C CA . ILE D 2 189 ? 71.858 -12.337 21.902 1.00 66.01 286 ILE D CA 1
ATOM 4704 C C . ILE D 2 189 ? 72.940 -11.270 21.768 1.00 66.22 286 ILE D C 1
ATOM 4705 O O . ILE D 2 189 ? 72.964 -10.294 22.529 1.00 61.75 286 ILE D O 1
ATOM 4710 N N . LEU D 2 190 ? 73.827 -11.452 20.798 1.00 61.91 287 LEU D N 1
ATOM 4711 C CA . LEU D 2 190 ? 74.857 -10.463 20.539 1.00 63.53 287 LEU D CA 1
ATOM 4712 C C . LEU D 2 190 ? 74.184 -9.167 20.072 1.00 64.76 287 LEU D C 1
ATOM 4713 O O . LEU D 2 190 ? 74.531 -8.080 20.526 1.00 62.40 287 LEU D O 1
ATOM 4718 N N . THR D 2 191 ? 73.199 -9.245 19.188 1.00 58.69 288 THR D N 1
ATOM 4719 C CA . THR D 2 191 ? 72.672 -7.969 18.751 1.00 78.24 288 THR D CA 1
ATOM 4720 C C . THR D 2 191 ? 71.732 -7.439 19.862 1.00 74.97 288 THR D C 1
ATOM 4721 O O . THR D 2 191 ? 71.460 -6.245 19.948 1.00 86.38 288 THR D O 1
ATOM 4725 N N . LEU D 2 192 ? 71.299 -8.303 20.766 1.00 67.66 289 LEU D N 1
ATOM 4726 C CA . LEU D 2 192 ? 70.529 -7.813 21.901 1.00 60.72 289 LEU D CA 1
ATOM 4727 C C . LEU D 2 192 ? 71.448 -7.087 22.842 1.00 64.05 289 LEU D C 1
ATOM 4728 O O . LEU D 2 192 ? 71.054 -6.066 23.394 1.00 77.73 289 LEU D O 1
ATOM 4733 N N . GLN D 2 193 ? 72.678 -7.560 23.034 1.00 64.30 290 GLN D N 1
ATOM 4734 C CA . GLN D 2 193 ? 73.460 -6.840 24.017 1.00 76.48 290 GLN D CA 1
ATOM 4735 C C . GLN D 2 193 ? 73.992 -5.582 23.362 1.00 70.37 290 GLN D C 1
ATOM 4736 O O . GLN D 2 193 ? 74.365 -4.624 24.033 1.00 77.20 290 GLN D O 1
ATOM 4742 N N . ASN D 2 194 ? 73.876 -5.516 22.052 1.00 63.16 291 ASN D N 1
ATOM 4743 C CA . ASN D 2 194 ? 74.336 -4.328 21.364 1.00 71.97 291 ASN D CA 1
ATOM 4744 C C . ASN D 2 194 ? 73.258 -3.267 21.487 1.00 74.81 291 ASN D C 1
ATOM 4745 O O . ASN D 2 194 ? 73.538 -2.134 21.861 1.00 83.42 291 ASN D O 1
ATOM 4750 N N . LEU D 2 195 ? 72.030 -3.645 21.155 1.00 66.22 292 LEU D N 1
ATOM 4751 C CA . LEU D 2 195 ? 70.868 -2.800 21.398 1.00 71.82 292 LEU D CA 1
ATOM 4752 C C . LEU D 2 195 ? 70.764 -2.317 22.841 1.00 78.10 292 LEU D C 1
ATOM 4753 O O . LEU D 2 195 ? 70.284 -1.217 23.091 1.00 86.12 292 LEU D O 1
ATOM 4758 N N . MET D 2 196 ? 71.236 -3.115 23.788 1.00 75.91 293 MET D N 1
ATOM 4759 C CA . MET D 2 196 ? 71.206 -2.672 25.168 1.00 86.84 293 MET D CA 1
ATOM 4760 C C . MET D 2 196 ? 72.290 -1.610 25.451 1.00 89.46 293 MET D C 1
ATOM 4761 O O . MET D 2 196 ? 72.000 -0.592 26.074 1.00 90.23 293 MET D O 1
ATOM 4766 N N . ALA D 2 197 ? 73.502 -1.795 24.939 1.00 85.48 294 ALA D N 1
ATOM 4767 C CA . ALA D 2 197 ? 74.546 -0.816 25.163 1.00 79.44 294 ALA D CA 1
ATOM 4768 C C . ALA D 2 197 ? 74.188 0.516 24.493 1.00 83.33 294 ALA D C 1
ATOM 4769 O O . ALA D 2 197 ? 74.693 1.568 24.869 1.00 89.46 294 ALA D O 1
ATOM 4771 N N . ALA D 2 198 ? 73.338 0.455 23.474 1.00 88.37 295 ALA D N 1
ATOM 4772 C CA . ALA D 2 198 ? 72.936 1.630 22.710 1.00 89.50 295 ALA D CA 1
ATOM 4773 C C . ALA D 2 198 ? 71.975 2.536 23.468 1.00 81.71 295 ALA D C 1
ATOM 4774 O O . ALA D 2 198 ? 71.829 3.713 23.140 1.00 100.67 295 ALA D O 1
ATOM 4776 N N . CYS D 2 199 ? 71.307 1.983 24.469 1.00 70.65 296 CYS D N 1
ATOM 4777 C CA . CYS D 2 199 ? 70.404 2.766 25.311 1.00 80.06 296 CYS D CA 1
ATOM 4778 C C . CYS D 2 199 ? 71.161 3.313 26.509 1.00 85.10 296 CYS D C 1
ATOM 4779 O O . CYS D 2 199 ? 71.342 2.573 27.482 1.00 70.50 296 CYS D O 1
ATOM 4782 N N . ALA D 2 200 ? 71.529 4.602 26.476 1.00 97.27 297 ALA D N 1
ATOM 4783 C CA . ALA D 2 200 ? 72.394 5.155 27.501 1.00 93.10 297 ALA D CA 1
ATOM 4784 C C . ALA D 2 200 ? 71.539 5.517 28.689 1.00 78.40 297 ALA D C 1
ATOM 4785 O O . ALA D 2 200 ? 70.344 5.680 28.541 1.00 74.37 297 ALA D O 1
ATOM 4787 N N . ILE D 2 201 ? 72.130 5.554 29.884 1.00 82.62 298 ILE D N 1
ATOM 4788 C CA . ILE D 2 201 ? 71.415 6.000 31.083 1.00 68.07 298 ILE D CA 1
ATOM 4789 C C . ILE D 2 201 ? 72.249 6.925 31.933 1.00 69.26 298 ILE D C 1
ATOM 4790 O O . ILE D 2 201 ? 73.399 7.211 31.598 1.00 73.79 298 ILE D O 1
ATOM 4795 N N . GLU D 2 202 ? 71.649 7.353 33.047 1.00 75.90 299 GLU D N 1
ATOM 4796 C CA . GLU D 2 202 ? 72.273 8.191 34.075 1.00 79.94 299 GLU D CA 1
ATOM 4797 C C . GLU D 2 202 ? 73.679 7.673 34.433 1.00 85.37 299 GLU D C 1
ATOM 4798 O O . GLU D 2 202 ? 73.923 6.457 34.457 1.00 90.01 299 GLU D O 1
ATOM 4804 N N . GLY D 2 203 ? 74.615 8.592 34.624 1.00 73.23 300 GLY D N 1
ATOM 4805 C CA . GLY D 2 203 ? 75.946 8.258 35.092 1.00 74.66 300 GLY D CA 1
ATOM 4806 C C . GLY D 2 203 ? 76.928 7.574 34.150 1.00 85.50 300 GLY D C 1
ATOM 4807 O O . GLY D 2 203 ? 77.738 6.764 34.590 1.00 100.14 300 GLY D O 1
ATOM 4808 N N . ASN D 2 204 ? 76.863 7.922 32.870 1.00 73.16 301 ASN D N 1
ATOM 4809 C CA . ASN D 2 204 ? 77.783 7.458 31.839 1.00 72.91 301 ASN D CA 1
ATOM 4810 C C . ASN D 2 204 ? 77.893 5.949 31.673 1.00 74.95 301 ASN D C 1
ATOM 4811 O O . ASN D 2 204 ? 78.977 5.419 31.383 1.00 86.79 301 ASN D O 1
ATOM 4816 N N . THR D 2 205 ? 76.781 5.257 31.861 1.00 75.88 302 THR D N 1
ATOM 4817 C CA . THR D 2 205 ? 76.689 3.841 31.502 1.00 87.75 302 THR D CA 1
ATOM 4818 C C . THR D 2 205 ? 75.486 3.653 30.602 1.00 81.05 302 THR D C 1
ATOM 4819 O O . THR D 2 205 ? 75.001 4.596 29.968 1.00 71.94 302 THR D O 1
ATOM 4823 N N . ASN D 2 206 ? 75.004 2.426 30.555 1.00 72.67 303 ASN D N 1
ATOM 4824 C CA . ASN D 2 206 ? 73.867 2.110 29.726 1.00 70.88 303 ASN D CA 1
ATOM 4825 C C . ASN D 2 206 ? 73.141 0.888 30.274 1.00 74.56 303 ASN D C 1
ATOM 4826 O O . ASN D 2 206 ? 73.574 0.304 31.266 1.00 70.55 303 ASN D O 1
ATOM 4831 N N . THR D 2 207 ? 72.074 0.462 29.610 1.00 68.12 304 THR D N 1
ATOM 4832 C CA . THR D 2 207 ? 71.270 -0.610 30.176 1.00 70.46 304 THR D CA 1
ATOM 4833 C C . THR D 2 207 ? 72.029 -1.926 30.177 1.00 71.12 304 THR D C 1
ATOM 4834 O O . THR D 2 207 ? 71.767 -2.777 31.023 1.00 77.55 304 THR D O 1
ATOM 4838 N N . LEU D 2 208 ? 72.966 -2.105 29.249 1.00 69.84 305 LEU D N 1
ATOM 4839 C CA . LEU D 2 208 ? 73.742 -3.344 29.240 1.00 71.40 305 LEU D CA 1
ATOM 4840 C C . LEU D 2 208 ? 74.646 -3.415 30.445 1.00 78.18 305 LEU D C 1
ATOM 4841 O O . LEU D 2 208 ? 74.585 -4.351 31.245 1.00 78.37 305 LEU D O 1
ATOM 4846 N N . ARG D 2 209 ? 75.476 -2.383 30.555 1.00 79.25 306 ARG D N 1
ATOM 4847 C CA . ARG D 2 209 ? 76.510 -2.304 31.557 1.00 66.54 306 ARG D CA 1
ATOM 4848 C C . ARG D 2 209 ? 75.855 -2.478 32.931 1.00 75.70 306 ARG D C 1
ATOM 4849 O O . ARG D 2 209 ? 76.352 -3.223 33.794 1.00 78.72 306 ARG D O 1
ATOM 4857 N N . ASN D 2 210 ? 74.692 -1.849 33.080 1.00 70.57 307 ASN D N 1
ATOM 4858 C CA . ASN D 2 210 ? 73.924 -1.847 34.318 1.00 69.07 307 ASN D CA 1
ATOM 4859 C C . ASN D 2 210 ? 73.282 -3.145 34.686 1.00 76.22 307 ASN D C 1
ATOM 4860 O O . ASN D 2 210 ? 73.236 -3.502 35.857 1.00 80.77 307 ASN D O 1
ATOM 4865 N N . TYR D 2 211 ? 72.748 -3.833 33.685 1.00 82.98 308 TYR D N 1
ATOM 4866 C CA . TYR D 2 211 ? 72.162 -5.148 33.892 1.00 74.21 308 TYR D CA 1
ATOM 4867 C C . TYR D 2 211 ? 73.260 -6.110 34.363 1.00 85.42 308 TYR D C 1
ATOM 4868 O O . TYR D 2 211 ? 73.135 -6.747 35.409 1.00 95.10 308 TYR D O 1
ATOM 4877 N N . LEU D 2 212 ? 74.366 -6.151 33.627 1.00 77.38 309 LEU D N 1
ATOM 4878 C CA . LEU D 2 212 ? 75.495 -7.000 33.980 1.00 73.92 309 LEU D CA 1
ATOM 4879 C C . LEU D 2 212 ? 76.089 -6.707 35.376 1.00 102.51 309 LEU D C 1
ATOM 4880 O O . LEU D 2 212 ? 76.714 -7.585 35.983 1.00 100.77 309 LEU D O 1
ATOM 4885 N N . SER D 2 213 ? 75.902 -5.494 35.894 1.00 98.13 310 SER D N 1
ATOM 4886 C CA . SER D 2 213 ? 76.392 -5.219 37.238 1.00 98.07 310 SER D CA 1
ATOM 4887 C C . SER D 2 213 ? 75.483 -5.902 38.256 1.00 102.84 310 SER D C 1
ATOM 4888 O O . SER D 2 213 ? 75.962 -6.415 39.264 1.00 128.67 310 SER D O 1
ATOM 4891 N N . GLN D 2 214 ? 74.174 -5.892 38.016 1.00 86.67 311 GLN D N 1
ATOM 4892 C CA . GLN D 2 214 ? 73.244 -6.489 38.976 1.00 89.89 311 GLN D CA 1
ATOM 4893 C C . GLN D 2 214 ? 72.989 -7.991 38.777 1.00 87.18 311 GLN D C 1
ATOM 4894 O O . GLN D 2 214 ? 72.081 -8.567 39.386 1.00 88.50 311 GLN D O 1
ATOM 4900 N N . ARG D 2 215 ? 73.783 -8.626 37.928 1.00 77.85 312 ARG D N 1
ATOM 4901 C CA . ARG D 2 215 ? 73.652 -10.063 37.710 1.00 81.35 312 ARG D CA 1
ATOM 4902 C C . ARG D 2 215 ? 75.028 -10.704 37.814 1.00 98.71 312 ARG D C 1
ATOM 4903 O O . ARG D 2 215 ? 76.052 -10.019 37.765 1.00 106.18 312 ARG D O 1
ATOM 4911 N N . LYS D 2 216 ? 75.056 -12.020 37.952 1.00 111.06 313 LYS D N 1
ATOM 4912 C CA . LYS D 2 216 ? 76.326 -12.728 38.035 1.00 130.72 313 LYS D CA 1
ATOM 4913 C C . LYS D 2 216 ? 77.221 -12.429 36.815 1.00 125.46 313 LYS D C 1
ATOM 4914 O O . LYS D 2 216 ? 78.416 -12.155 36.955 1.00 129.43 313 LYS D O 1
ATOM 4920 N N . PHE D 2 217 ? 76.596 -12.443 35.640 1.00 116.24 314 PHE D N 1
ATOM 4921 C CA . PHE D 2 217 ? 77.262 -12.544 34.337 1.00 98.66 314 PHE D CA 1
ATOM 4922 C C . PHE D 2 217 ? 78.195 -11.388 33.996 1.00 93.84 314 PHE D C 1
ATOM 4923 O O . PHE D 2 217 ? 78.127 -10.311 34.589 1.00 98.83 314 PHE D O 1
ATOM 4931 N N . SER D 2 218 ? 79.066 -11.665 33.025 1.00 79.83 315 SER D N 1
ATOM 4932 C CA . SER D 2 218 ? 80.049 -10.736 32.483 1.00 73.97 315 SER D CA 1
ATOM 4933 C C . SER D 2 218 ? 79.602 -10.240 31.116 1.00 86.44 315 SER D C 1
ATOM 4934 O O . SER D 2 218 ? 79.791 -9.076 30.767 1.00 101.90 315 SER D O 1
ATOM 4937 N N . SER D 2 219 ? 79.056 -11.150 30.321 1.00 81.83 316 SER D N 1
ATOM 4938 C CA . SER D 2 219 ? 78.382 -10.781 29.077 1.00 76.88 316 SER D CA 1
ATOM 4939 C C . SER D 2 219 ? 77.140 -11.634 28.981 1.00 69.29 316 SER D C 1
ATOM 4940 O O . SER D 2 219 ? 77.045 -12.645 29.673 1.00 79.01 316 SER D O 1
ATOM 4943 N N . LEU D 2 220 ? 76.184 -11.234 28.153 1.00 65.09 317 LEU D N 1
ATOM 4944 C CA . LEU D 2 220 ? 75.018 -12.076 27.923 1.00 77.75 317 LEU D CA 1
ATOM 4945 C C . LEU D 2 220 ? 75.441 -13.334 27.160 1.00 70.77 317 LEU D C 1
ATOM 4946 O O . LEU D 2 220 ? 74.971 -14.434 27.443 1.00 82.91 317 LEU D O 1
ATOM 4951 N N . ILE D 2 221 ? 76.345 -13.144 26.202 1.00 64.84 318 ILE D N 1
ATOM 4952 C CA . ILE D 2 221 ? 76.899 -14.222 25.405 1.00 55.64 318 ILE D CA 1
ATOM 4953 C C . ILE D 2 221 ? 77.516 -15.282 26.336 1.00 63.50 318 ILE D C 1
ATOM 4954 O O . ILE D 2 221 ? 77.263 -16.484 26.197 1.00 61.74 318 ILE D O 1
ATOM 4959 N N . ASP D 2 222 ? 78.321 -14.844 27.297 1.00 68.66 319 ASP D N 1
ATOM 4960 C CA . ASP D 2 222 ? 78.969 -15.791 28.194 1.00 68.48 319 ASP D CA 1
ATOM 4961 C C . ASP D 2 222 ? 77.970 -16.611 29.003 1.00 68.55 319 ASP D C 1
ATOM 4962 O O . ASP D 2 222 ? 78.141 -17.822 29.126 1.00 71.03 319 ASP D O 1
ATOM 4967 N N . GLN D 2 223 ? 76.909 -15.997 29.524 1.00 60.48 320 GLN D N 1
ATOM 4968 C CA . GLN D 2 223 ? 76.005 -16.811 30.331 1.00 74.69 320 GLN D CA 1
ATOM 4969 C C . GLN D 2 223 ? 75.181 -17.745 29.461 1.00 81.41 320 GLN D C 1
ATOM 4970 O O . GLN D 2 223 ? 74.852 -18.860 29.878 1.00 86.64 320 GLN D O 1
ATOM 4976 N N . PHE D 2 224 ? 74.889 -17.316 28.241 1.00 70.99 321 PHE D N 1
ATOM 4977 C CA . PHE D 2 224 ? 74.213 -18.184 27.289 1.00 63.43 321 PHE D CA 1
ATOM 4978 C C . PHE D 2 224 ? 75.071 -19.415 27.020 1.00 74.80 321 PHE D C 1
ATOM 4979 O O . PHE D 2 224 ? 74.646 -20.541 27.289 1.00 81.23 321 PHE D O 1
ATOM 4987 N N . TRP D 2 225 ? 76.283 -19.219 26.507 1.00 72.70 322 TRP D N 1
ATOM 4988 C CA . TRP D 2 225 ? 77.126 -20.384 26.261 1.00 72.31 322 TRP D CA 1
ATOM 4989 C C . TRP D 2 225 ? 77.383 -21.179 27.537 1.00 75.72 322 TRP D C 1
ATOM 4990 O O . TRP D 2 225 ? 77.158 -22.377 27.554 1.00 73.98 322 TRP D O 1
ATOM 5001 N N . SER D 2 226 ? 77.801 -20.528 28.615 1.00 76.30 323 SER D N 1
ATOM 5002 C CA . SER D 2 226 ? 78.051 -21.276 29.839 1.00 66.61 323 SER D CA 1
ATOM 5003 C C . SER D 2 226 ? 76.868 -22.158 30.245 1.00 65.38 323 SER D C 1
ATOM 5004 O O . SER D 2 226 ? 77.039 -23.346 30.414 1.00 68.78 323 SER D O 1
ATOM 5007 N N . LYS D 2 227 ? 75.664 -21.600 30.320 1.00 73.13 324 LYS D N 1
ATOM 5008 C CA . LYS D 2 227 ? 74.506 -22.380 30.753 1.00 74.21 324 LYS D CA 1
ATOM 5009 C C . LYS D 2 227 ? 74.115 -23.497 29.770 1.00 75.08 324 LYS D C 1
ATOM 5010 O O . LYS D 2 227 ? 73.876 -24.624 30.217 1.00 85.65 324 LYS D O 1
ATOM 5016 N N . VAL D 2 228 ? 74.056 -23.227 28.459 1.00 66.28 325 VAL D N 1
ATOM 5017 C CA . VAL D 2 228 ? 73.638 -24.292 27.522 1.00 60.28 325 VAL D CA 1
ATOM 5018 C C . VAL D 2 228 ? 74.722 -25.332 27.395 1.00 60.33 325 VAL D C 1
ATOM 5019 O O . VAL D 2 228 ? 74.436 -26.497 27.212 1.00 77.94 325 VAL D O 1
ATOM 5023 N N . THR D 2 229 ? 75.971 -24.904 27.509 1.00 73.86 326 THR D N 1
ATOM 5024 C CA . THR D 2 229 ? 77.113 -25.801 27.434 1.00 65.96 326 THR D CA 1
ATOM 5025 C C . THR D 2 229 ? 77.162 -26.807 28.581 1.00 71.10 326 THR D C 1
ATOM 5026 O O . THR D 2 229 ? 77.522 -27.968 28.374 1.00 76.06 326 THR D O 1
ATOM 5030 N N . ASN D 2 230 ? 76.787 -26.369 29.778 1.00 63.29 327 ASN D N 1
ATOM 5031 C CA . ASN D 2 230 ? 76.808 -27.241 30.924 1.00 76.74 327 ASN D CA 1
ATOM 5032 C C . ASN D 2 230 ? 75.731 -28.296 30.776 1.00 87.50 327 ASN D C 1
ATOM 5033 O O . ASN D 2 230 ? 76.021 -29.479 30.937 1.00 96.62 327 ASN D O 1
ATOM 5038 N N . SER D 2 231 ? 74.486 -27.904 30.499 1.00 81.20 328 SER D N 1
ATOM 5039 C CA . SER D 2 231 ? 73.427 -28.920 30.512 1.00 96.20 328 SER D CA 1
ATOM 5040 C C . SER D 2 231 ? 73.495 -29.843 29.308 1.00 94.81 328 SER D C 1
ATOM 5041 O O . SER D 2 231 ? 72.735 -30.793 29.211 1.00 118.02 328 SER D O 1
ATOM 5044 N N . PHE D 2 232 ? 74.436 -29.591 28.417 1.00 88.25 329 PHE D N 1
ATOM 5045 C CA . PHE D 2 232 ? 74.632 -30.443 27.260 1.00 76.38 329 PHE D CA 1
ATOM 5046 C C . PHE D 2 232 ? 75.865 -31.321 27.477 1.00 74.90 329 PHE D C 1
ATOM 5047 O O . PHE D 2 232 ? 75.865 -32.498 27.133 1.00 78.37 329 PHE D O 1
ATOM 5055 N N . LYS D 2 233 ? 76.903 -30.759 28.074 1.00 65.16 330 LYS D N 1
ATOM 5056 C CA . LYS D 2 233 ? 78.005 -31.573 28.532 1.00 62.51 330 LYS D CA 1
ATOM 5057 C C . LYS D 2 233 ? 77.496 -32.678 29.492 1.00 66.13 330 LYS D C 1
ATOM 5058 O O . LYS D 2 233 ? 77.921 -33.823 29.380 1.00 59.43 330 LYS D O 1
ATOM 5064 N N . ARG D 2 234 ? 76.610 -32.350 30.436 1.00 72.66 331 ARG D N 1
ATOM 5065 C CA . ARG D 2 234 ? 76.119 -33.345 31.407 1.00 73.63 331 ARG D CA 1
ATOM 5066 C C . ARG D 2 234 ? 75.399 -34.485 30.675 1.00 75.59 331 ARG D C 1
ATOM 5067 O O . ARG D 2 234 ? 75.609 -35.668 30.964 1.00 80.80 331 ARG D O 1
ATOM 5075 N N . ASP D 2 235 ? 74.567 -34.117 29.707 1.00 73.65 332 ASP D N 1
ATOM 5076 C CA . ASP D 2 235 ? 73.789 -35.090 28.952 1.00 66.36 332 ASP D CA 1
ATOM 5077 C C . ASP D 2 235 ? 74.674 -35.943 28.049 1.00 65.76 332 ASP D C 1
ATOM 5078 O O . ASP D 2 235 ? 74.541 -37.180 27.988 1.00 72.33 332 ASP D O 1
ATOM 5083 N N . PHE D 2 236 ? 75.573 -35.257 27.349 1.00 58.32 333 PHE D N 1
ATOM 5084 C CA . PHE D 2 236 ? 76.529 -35.878 26.433 1.00 55.55 333 PHE D CA 1
ATOM 5085 C C . PHE D 2 236 ? 77.340 -36.921 27.171 1.00 58.56 333 PHE D C 1
ATOM 5086 O O . PHE D 2 236 ? 77.438 -38.069 26.738 1.00 68.87 333 PHE D O 1
ATOM 5094 N N . GLU D 2 237 ? 77.918 -36.526 28.300 1.00 58.83 334 GLU D N 1
ATOM 5095 C CA . GLU D 2 237 ? 78.815 -37.420 28.992 1.00 61.07 334 GLU D CA 1
ATOM 5096 C C . GLU D 2 237 ? 78.060 -38.596 29.630 1.00 71.17 334 GLU D C 1
ATOM 5097 O O . GLU D 2 237 ? 78.575 -39.710 29.589 1.00 64.89 334 GLU D O 1
ATOM 5103 N N . MET D 2 238 ? 76.839 -38.380 30.140 1.00 64.28 335 MET D N 1
ATOM 5104 C CA . MET D 2 238 ? 76.057 -39.495 30.697 1.00 83.68 335 MET D CA 1
ATOM 5105 C C . MET D 2 238 ? 75.850 -40.569 29.643 1.00 88.53 335 MET D C 1
ATOM 5106 O O . MET D 2 238 ? 75.901 -41.762 29.924 1.00 109.36 335 MET D O 1
ATOM 5111 N N . SER D 2 239 ? 75.653 -40.130 28.415 1.00 78.69 336 SER D N 1
ATOM 5112 C CA . SER D 2 239 ? 75.363 -41.044 27.344 1.00 69.92 336 SER D CA 1
ATOM 5113 C C . SER D 2 239 ? 76.611 -41.737 26.852 1.00 82.88 336 SER D C 1
ATOM 5114 O O . SER D 2 239 ? 76.609 -42.949 26.583 1.00 90.91 336 SER D O 1
ATOM 5117 N N . TYR D 2 240 ? 77.689 -40.971 26.775 1.00 78.06 337 TYR D N 1
ATOM 5118 C CA . TYR D 2 240 ? 78.952 -41.502 26.316 1.00 69.04 337 TYR D CA 1
ATOM 5119 C C . TYR D 2 240 ? 79.420 -42.607 27.270 1.00 71.45 337 TYR D C 1
ATOM 5120 O O . TYR D 2 240 ? 79.924 -43.654 26.853 1.00 74.28 337 TYR D O 1
ATOM 5129 N N . ASN D 2 241 ? 79.205 -42.372 28.557 1.00 75.58 338 ASN D N 1
ATOM 5130 C CA . ASN D 2 241 ? 79.698 -43.258 29.587 1.00 79.96 338 A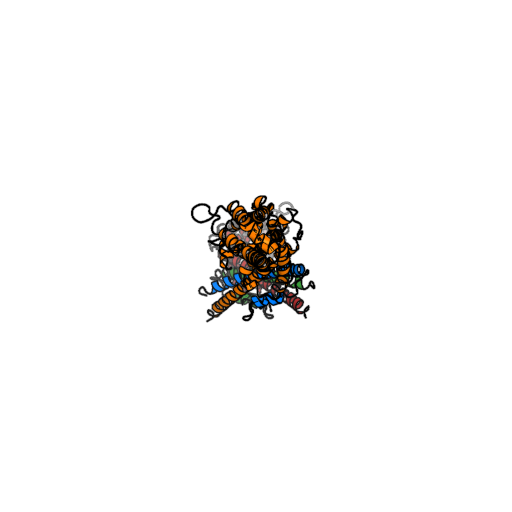SN D CA 1
ATOM 5131 C C . ASN D 2 241 ? 79.027 -44.617 29.625 1.00 89.37 338 ASN D C 1
ATOM 5132 O O . ASN D 2 241 ? 79.705 -45.603 29.875 1.00 99.12 338 ASN D O 1
ATOM 5137 N N . ARG D 2 242 ? 77.712 -44.693 29.421 1.00 88.80 339 ARG D N 1
ATOM 5138 C CA . ARG D 2 242 ? 77.129 -46.005 29.161 1.00 84.05 339 ARG D CA 1
ATOM 5139 C C . ARG D 2 242 ? 77.594 -46.389 27.770 1.00 94.98 339 ARG D C 1
ATOM 5140 O O . ARG D 2 242 ? 77.310 -45.696 26.792 1.00 125.34 339 ARG D O 1
ATOM 5148 N N . GLY D 2 243 ? 78.298 -47.499 27.672 1.00 91.04 340 GLY D N 1
ATOM 5149 C CA . GLY D 2 243 ? 78.981 -47.857 26.442 1.00 102.36 340 GLY D CA 1
ATOM 5150 C C . GLY D 2 243 ? 78.084 -48.319 25.323 1.00 100.86 340 GLY D C 1
ATOM 5151 O O . GLY D 2 243 ? 78.538 -48.968 24.381 1.00 110.57 340 GLY D O 1
ATOM 5152 N N . GLY D 2 244 ? 76.802 -48.019 25.455 1.00 95.60 341 GLY D N 1
ATOM 5153 C CA . GLY D 2 244 ? 75.794 -48.495 24.535 1.00 90.45 341 GLY D CA 1
ATOM 5154 C C . GLY D 2 244 ? 75.933 -47.904 23.151 1.00 81.32 341 GLY D C 1
ATOM 5155 O O . GLY D 2 244 ? 76.760 -47.023 22.925 1.00 76.82 341 GLY D O 1
ATOM 5156 N N . PRO D 2 245 ? 75.107 -48.384 22.217 1.00 75.66 342 PRO D N 1
ATOM 5157 C CA . PRO D 2 245 ? 75.040 -47.947 20.827 1.00 67.60 342 PRO D CA 1
ATOM 5158 C C . PRO D 2 245 ? 75.031 -46.438 20.626 1.00 72.79 342 PRO D C 1
ATOM 5159 O O . PRO D 2 245 ? 75.739 -45.965 19.738 1.00 85.45 342 PRO D O 1
ATOM 5163 N N . VAL D 2 246 ? 74.259 -45.703 21.420 1.00 71.89 343 VAL D N 1
ATOM 5164 C CA . VAL D 2 246 ? 74.231 -44.248 21.304 1.00 66.78 343 VAL D CA 1
ATOM 5165 C C . VAL D 2 246 ? 75.595 -43.645 21.639 1.00 68.98 343 VAL D C 1
ATOM 5166 O O . VAL D 2 246 ? 76.106 -42.763 20.937 1.00 66.88 343 VAL D O 1
ATOM 5170 N N . GLY D 2 247 ? 76.185 -44.129 22.726 1.00 75.25 344 GLY D N 1
ATOM 5171 C CA . GLY D 2 247 ? 77.491 -43.653 23.115 1.00 69.76 344 GLY D CA 1
ATOM 5172 C C . GLY D 2 247 ? 78.526 -43.985 22.063 1.00 65.42 344 GLY D C 1
ATOM 5173 O O . GLY D 2 247 ? 79.299 -43.110 21.645 1.00 68.48 344 GLY D O 1
ATOM 5174 N N . LYS D 2 248 ? 78.443 -45.191 21.515 1.00 61.09 345 LYS D N 1
ATOM 5175 C CA . LYS D 2 248 ? 79.423 -45.594 20.535 1.00 60.75 345 LYS D CA 1
ATOM 5176 C C . LYS D 2 248 ? 79.275 -44.704 19.299 1.00 66.04 345 LYS D C 1
ATOM 5177 O O . LYS D 2 248 ? 80.270 -44.371 18.663 1.00 67.42 345 LYS D O 1
ATOM 5183 N N . SER D 2 249 ? 78.054 -44.255 19.009 1.00 61.20 346 SER D N 1
ATOM 5184 C CA . SER D 2 249 ? 77.825 -43.407 17.847 1.00 57.07 346 SER D CA 1
ATOM 5185 C C . SER D 2 249 ? 78.398 -42.026 18.051 1.00 65.71 346 SER D C 1
ATOM 5186 O O . SER D 2 249 ? 78.812 -41.366 17.092 1.00 61.11 346 SER D O 1
ATOM 5189 N N . LEU D 2 250 ? 78.419 -41.588 19.303 1.00 64.94 347 LEU D N 1
ATOM 5190 C CA . LEU D 2 250 ? 79.061 -40.335 19.617 1.00 60.55 347 LEU D CA 1
ATOM 5191 C C . LEU D 2 250 ? 80.526 -40.420 19.184 1.00 68.95 347 LEU D C 1
ATOM 5192 O O . LEU D 2 250 ? 81.028 -39.544 18.489 1.00 64.28 347 LEU D O 1
ATOM 5197 N N . GLN D 2 251 ? 81.213 -41.491 19.568 1.00 78.15 348 GLN D N 1
ATOM 5198 C CA . GLN D 2 251 ? 82.613 -41.599 19.187 1.00 68.65 348 GLN D CA 1
ATOM 5199 C C . GLN D 2 251 ? 82.764 -41.783 17.686 1.00 63.87 348 GLN D C 1
ATOM 5200 O O . GLN D 2 251 ? 83.636 -41.159 17.098 1.00 73.08 348 GLN D O 1
ATOM 5206 N N . SER D 2 252 ? 81.911 -42.602 17.063 1.00 69.31 349 SER D N 1
ATOM 5207 C CA . SER D 2 252 ? 82.027 -42.879 15.626 1.00 69.86 349 SER D CA 1
ATOM 5208 C C . SER D 2 252 ? 81.903 -41.602 14.829 1.00 70.31 349 SER D C 1
ATOM 5209 O O . SER D 2 252 ? 82.523 -41.438 13.779 1.00 90.42 349 SER D O 1
ATOM 5212 N N . ASN D 2 253 ? 81.140 -40.664 15.360 1.00 58.30 350 ASN D N 1
ATOM 5213 C CA . ASN D 2 253 ? 80.957 -39.406 14.670 1.00 62.98 350 ASN D CA 1
ATOM 5214 C C . ASN D 2 253 ? 81.763 -38.255 15.280 1.00 71.07 350 ASN D C 1
ATOM 5215 O O . ASN D 2 253 ? 81.430 -37.082 15.072 1.00 65.65 350 ASN D O 1
ATOM 5220 N N . SER D 2 254 ? 82.810 -38.583 16.034 1.00 75.13 351 SER D N 1
ATOM 5221 C CA . SER D 2 254 ? 83.545 -37.555 16.769 1.00 75.03 351 SER D CA 1
ATOM 5222 C C . SER D 2 254 ? 84.119 -36.487 15.833 1.00 78.12 351 SER D C 1
ATOM 5223 O O . SER D 2 254 ? 84.027 -35.278 16.122 1.00 59.00 351 SER D O 1
ATOM 5226 N N . ASN D 2 255 ? 84.672 -36.938 14.704 1.00 74.93 352 ASN D N 1
ATOM 5227 C CA . ASN D 2 255 ? 85.284 -36.049 13.720 1.00 79.47 352 ASN D CA 1
ATOM 5228 C C . ASN D 2 255 ? 84.285 -35.093 13.091 1.00 84.60 352 ASN D C 1
ATOM 5229 O O . ASN D 2 255 ? 84.561 -33.900 12.920 1.00 89.45 352 ASN D O 1
ATOM 5234 N N . LEU D 2 256 ? 83.129 -35.635 12.734 1.00 70.03 353 LEU D N 1
ATOM 5235 C CA . LEU D 2 256 ? 82.025 -34.852 12.212 1.00 61.45 353 LEU D CA 1
ATOM 5236 C C . LEU D 2 256 ? 81.669 -33.741 13.190 1.00 73.33 353 LEU D C 1
ATOM 5237 O O . LEU D 2 256 ? 81.459 -32.581 12.802 1.00 76.52 353 LEU D O 1
ATOM 5242 N N . ILE D 2 257 ? 81.611 -34.112 14.469 1.00 65.08 354 ILE D N 1
ATOM 5243 C CA . ILE D 2 257 ? 81.346 -33.165 15.539 1.00 60.64 354 ILE D CA 1
ATOM 5244 C C . ILE D 2 257 ? 82.413 -32.061 15.566 1.00 70.50 354 ILE D C 1
ATOM 5245 O O . ILE D 2 257 ? 82.100 -30.860 15.511 1.00 59.19 354 ILE D O 1
ATOM 5250 N N . TYR D 2 258 ? 83.675 -32.463 15.662 1.00 74.40 355 TYR D N 1
ATOM 5251 C CA . TYR D 2 258 ? 84.737 -31.479 15.726 1.00 66.96 355 TYR D CA 1
ATOM 5252 C C . TYR D 2 258 ? 84.794 -30.654 14.430 1.00 70.57 355 TYR D C 1
ATOM 5253 O O . TYR D 2 258 ? 85.090 -29.449 14.469 1.00 71.63 355 TYR D O 1
ATOM 5262 N N . GLU D 2 259 ? 84.438 -31.264 13.299 1.00 63.33 356 GLU D N 1
ATOM 5263 C CA . GLU D 2 259 ? 84.369 -30.503 12.036 1.00 75.93 356 GLU D CA 1
ATOM 5264 C C . GLU D 2 259 ? 83.262 -29.452 12.100 1.00 78.81 356 GLU D C 1
ATOM 5265 O O . GLU D 2 259 ? 83.498 -28.271 11.853 1.00 77.59 356 GLU D O 1
ATOM 5271 N N . ALA D 2 260 ? 82.060 -29.881 12.467 1.00 76.40 357 ALA D N 1
ATOM 5272 C CA . ALA D 2 260 ? 80.940 -28.970 12.532 1.00 71.68 357 ALA D CA 1
ATOM 5273 C C . ALA D 2 260 ? 81.248 -27.790 13.458 1.00 71.54 357 ALA D C 1
ATOM 5274 O O . ALA D 2 260 ? 80.835 -26.659 13.194 1.00 71.57 357 ALA D O 1
ATOM 5276 N N . ILE D 2 261 ? 82.040 -28.039 14.495 1.00 65.48 358 ILE D N 1
ATOM 5277 C CA . ILE D 2 261 ? 82.360 -27.000 15.463 1.00 69.74 358 ILE D CA 1
ATOM 5278 C C . ILE D 2 261 ? 83.209 -25.932 14.829 1.00 79.16 358 ILE D C 1
ATOM 5279 O O . ILE D 2 261 ? 82.940 -24.740 14.996 1.00 73.96 358 ILE D O 1
ATOM 5284 N N . SER D 2 262 ? 84.250 -26.356 14.116 1.00 94.18 359 SER D N 1
ATOM 5285 C CA . SER D 2 262 ? 85.179 -25.400 13.528 1.00 94.98 359 SER D CA 1
ATOM 5286 C C . SER D 2 262 ? 84.546 -24.650 12.362 1.00 85.80 359 SER D C 1
ATOM 5287 O O . SER D 2 262 ? 84.771 -23.446 12.223 1.00 85.91 359 SER D O 1
ATOM 5290 N N . LYS D 2 263 ? 83.701 -25.321 11.576 1.00 79.02 360 LYS D N 1
ATOM 5291 C CA . LYS D 2 263 ? 82.986 -24.646 10.487 1.00 85.72 360 LYS D CA 1
ATOM 5292 C C . LYS D 2 263 ? 81.962 -23.649 11.005 1.00 87.69 360 LYS D C 1
ATOM 5293 O O . LYS D 2 263 ? 81.122 -23.179 10.245 1.00 106.31 360 LYS D O 1
ATOM 5299 N N . CYS D 2 264 ? 82.038 -23.315 12.289 1.00 85.47 361 CYS D N 1
ATOM 5300 C CA . CYS D 2 264 ? 80.972 -22.579 12.935 1.00 74.46 361 CYS D CA 1
ATOM 5301 C C . CYS D 2 264 ? 81.460 -21.679 14.079 1.00 86.48 361 CYS D C 1
ATOM 5302 O O . CYS D 2 264 ? 80.712 -20.829 14.556 1.00 103.55 361 CYS D O 1
ATOM 5305 N N . PHE D 2 265 ? 82.717 -21.852 14.494 1.00 79.37 362 PHE D N 1
ATOM 5306 C CA . PHE D 2 265 ? 83.344 -21.052 15.571 1.00 80.77 362 PHE D CA 1
ATOM 5307 C C . PHE D 2 265 ? 84.705 -20.588 15.125 1.00 87.55 362 PHE D C 1
ATOM 5308 O O . PHE D 2 265 ? 85.186 -19.530 15.537 1.00 99.89 362 PHE D O 1
ATOM 5316 N N . GLY D 2 266 ? 85.361 -21.437 14.338 1.00 68.98 363 GLY D N 1
ATOM 5317 C CA . GLY D 2 266 ? 86.668 -21.110 13.837 1.00 72.73 363 GLY D CA 1
ATOM 5318 C C . GLY D 2 266 ? 87.687 -22.054 14.411 1.00 88.63 363 GLY D C 1
ATOM 5319 O O . GLY D 2 266 ? 87.375 -23.213 14.708 1.00 109.73 363 GLY D O 1
ATOM 5320 N N . GLU D 2 267 ? 88.907 -21.562 14.584 1.00 78.12 364 GLU D N 1
ATOM 5321 C CA . GLU D 2 267 ? 89.949 -22.366 15.184 1.00 87.64 364 GLU D CA 1
ATOM 5322 C C . GLU D 2 267 ? 90.353 -21.800 16.558 1.00 94.09 364 GLU D C 1
ATOM 5323 O O . GLU D 2 267 ? 89.900 -20.723 16.930 1.00 98.40 364 GLU D O 1
ATOM 5329 N N . ASN D 2 268 ? 91.163 -22.535 17.323 1.00 91.76 365 ASN D N 1
ATOM 5330 C CA . ASN D 2 268 ? 91.966 -21.924 18.389 1.00 107.77 365 ASN D CA 1
ATOM 5331 C C . ASN D 2 268 ? 93.016 -20.959 17.819 1.00 133.57 365 ASN D C 1
ATOM 5332 O O . ASN D 2 268 ? 92.872 -20.474 16.700 1.00 141.41 365 ASN D O 1
ATOM 5337 N N . ASP D 2 269 ? 94.045 -20.654 18.603 1.00 144.49 366 ASP D N 1
ATOM 5338 C CA . ASP D 2 269 ? 94.933 -19.501 18.362 1.00 152.79 366 ASP D CA 1
ATOM 5339 C C . ASP D 2 269 ? 94.197 -18.198 18.637 1.00 128.26 366 ASP D C 1
ATOM 5340 O O . ASP D 2 269 ? 93.042 -18.032 18.227 1.00 102.04 366 ASP D O 1
ATOM 5345 N N . PRO D 2 270 ? 94.869 -17.276 19.355 1.00 126.95 367 PRO D N 1
ATOM 5346 C CA . PRO D 2 270 ? 94.297 -16.050 19.927 1.00 124.10 367 PRO D CA 1
ATOM 5347 C C . PRO D 2 270 ? 93.855 -15.089 18.834 1.00 123.97 367 PRO D C 1
ATOM 5348 O O . PRO D 2 270 ? 93.404 -13.974 19.115 1.00 119.14 367 PRO D O 1
ATOM 5352 N N . SER D 2 271 ? 94.001 -15.532 17.588 1.00 127.63 368 SER D N 1
ATOM 5353 C CA . SER D 2 271 ? 93.422 -14.861 16.441 1.00 123.95 368 SER D CA 1
ATOM 5354 C C . SER D 2 271 ? 91.902 -14.985 16.603 1.00 149.52 368 SER D C 1
ATOM 5355 O O . SER D 2 271 ? 91.381 -14.777 17.703 1.00 160.38 368 SER D O 1
ATOM 5358 N N . ASN D 2 272 ? 91.177 -15.339 15.544 1.00 148.08 369 ASN D N 1
ATOM 5359 C CA . ASN D 2 272 ? 89.724 -15.446 15.683 1.00 132.35 369 ASN D CA 1
ATOM 5360 C C . ASN D 2 272 ? 89.076 -14.229 16.289 1.00 147.38 369 ASN D C 1
ATOM 5361 O O . ASN D 2 272 ? 89.403 -13.093 15.946 1.00 179.76 369 ASN D O 1
ATOM 5366 N N . GLU D 2 273 ? 88.171 -14.501 17.220 1.00 120.16 370 GLU D N 1
ATOM 5367 C CA . GLU D 2 273 ? 87.388 -13.479 17.888 1.00 113.81 370 GLU D CA 1
ATOM 5368 C C . GLU D 2 273 ? 86.459 -14.268 18.750 1.00 118.43 370 GLU D C 1
ATOM 5369 O O . GLU D 2 273 ? 86.170 -13.915 19.886 1.00 127.23 370 GLU D O 1
ATOM 5375 N N . LEU D 2 274 ? 86.017 -15.376 18.177 1.00 116.75 371 LEU D N 1
ATOM 5376 C CA . LEU D 2 274 ? 85.176 -16.343 18.858 1.00 107.86 371 LEU D CA 1
ATOM 5377 C C . LEU D 2 274 ? 85.933 -17.365 19.696 1.00 105.79 371 LEU D C 1
ATOM 5378 O O . LEU D 2 274 ? 85.334 -18.326 20.162 1.00 113.44 371 LEU D O 1
ATOM 5383 N N . GLN D 2 275 ? 87.218 -17.149 19.941 1.00 103.09 372 GLN D N 1
ATOM 5384 C CA . GLN D 2 275 ? 88.002 -18.173 20.610 1.00 84.19 372 GLN D CA 1
ATOM 5385 C C . GLN D 2 275 ? 87.435 -18.345 22.001 1.00 88.18 372 GLN D C 1
ATOM 5386 O O . GLN D 2 275 ? 87.351 -19.455 22.516 1.00 91.96 372 GLN D O 1
ATOM 5392 N N . GLY D 2 276 ? 86.974 -17.250 22.582 1.00 95.86 373 GLY D N 1
ATOM 5393 C CA . GLY D 2 276 ? 86.353 -17.310 23.890 1.00 105.52 373 GLY D CA 1
ATOM 5394 C C . GLY D 2 276 ? 85.120 -18.199 23.934 1.00 98.54 373 GLY D C 1
ATOM 5395 O O . GLY D 2 276 ? 84.965 -19.010 24.844 1.00 105.57 373 GLY D O 1
ATOM 5396 N N . GLU D 2 277 ? 84.224 -18.005 22.970 1.00 86.02 374 GLU D N 1
ATOM 5397 C CA . GLU D 2 277 ? 83.002 -18.797 22.836 1.00 81.68 374 GLU D CA 1
ATOM 5398 C C . GLU D 2 277 ? 83.236 -20.242 22.352 1.00 91.98 374 GLU D C 1
ATOM 5399 O O . GLU D 2 277 ? 82.522 -21.180 22.735 1.00 95.99 374 GLU D O 1
ATOM 5405 N N . LEU D 2 278 ? 84.270 -20.415 21.542 1.00 80.87 375 LEU D N 1
ATOM 5406 C CA . LEU D 2 278 ? 84.680 -21.722 21.050 1.00 75.78 375 LEU D CA 1
ATOM 5407 C C . LEU D 2 278 ? 85.048 -22.639 22.225 1.00 79.93 375 LEU D C 1
ATOM 5408 O O . LEU D 2 278 ? 84.840 -23.851 22.193 1.00 70.10 375 LEU D O 1
ATOM 5413 N N . GLN D 2 279 ? 85.605 -22.045 23.267 1.00 74.41 376 GLN D N 1
ATOM 5414 C CA . GLN D 2 279 ? 86.112 -22.825 24.359 1.00 72.51 376 GLN D CA 1
ATOM 5415 C C . GLN D 2 279 ? 84.979 -23.566 25.081 1.00 69.51 376 GLN D C 1
ATOM 5416 O O . GLN D 2 279 ? 85.158 -24.712 25.495 1.00 80.24 376 GLN D O 1
ATOM 5422 N N . TYR D 2 280 ? 83.796 -22.962 25.174 1.00 72.47 377 TYR D N 1
ATOM 5423 C CA . TYR D 2 280 ? 82.688 -23.627 25.890 1.00 74.02 377 TYR D CA 1
ATOM 5424 C C . TYR D 2 280 ? 82.323 -24.932 25.232 1.00 73.85 377 TYR D C 1
ATOM 5425 O O . TYR D 2 280 ? 82.328 -25.979 25.873 1.00 83.12 377 TYR D O 1
ATOM 5434 N N . ILE D 2 281 ? 82.042 -24.856 23.939 1.00 69.38 378 ILE D N 1
ATOM 5435 C CA . ILE D 2 281 ? 81.591 -26.006 23.179 1.00 68.08 378 ILE D CA 1
ATOM 5436 C C . ILE D 2 281 ? 82.684 -27.073 23.075 1.00 67.74 378 ILE D C 1
ATOM 5437 O O . ILE D 2 281 ? 82.379 -28.263 23.056 1.00 64.63 378 ILE D O 1
ATOM 5442 N N . LEU D 2 282 ? 83.952 -26.666 23.090 1.00 72.72 379 LEU D N 1
ATOM 5443 C CA . LEU D 2 282 ? 85.025 -27.651 23.035 1.00 70.49 379 LEU D CA 1
ATOM 5444 C C . LEU D 2 282 ? 85.036 -28.491 24.311 1.00 72.82 379 LEU D C 1
ATOM 5445 O O . LEU D 2 282 ? 85.205 -29.716 24.239 1.00 83.99 379 LEU D O 1
ATOM 5450 N N . LYS D 2 283 ? 84.861 -27.839 25.459 1.00 54.33 380 LYS D N 1
ATOM 5451 C CA . LYS D 2 283 ? 84.819 -28.527 26.743 1.00 73.17 380 LYS D CA 1
ATOM 5452 C C . LYS D 2 283 ? 83.580 -29.408 26.916 1.00 78.81 380 LYS D C 1
ATOM 5453 O O . LYS D 2 283 ? 83.634 -30.410 27.623 1.00 93.61 380 LYS D O 1
ATOM 5459 N N . ALA D 2 284 ? 82.462 -29.013 26.320 1.00 63.17 381 ALA D N 1
ATOM 5460 C CA . ALA D 2 284 ? 81.216 -29.776 26.443 1.00 64.78 381 ALA D CA 1
ATOM 5461 C C . ALA D 2 284 ? 81.356 -31.150 25.840 1.00 72.97 381 ALA D C 1
ATOM 5462 O O . ALA D 2 284 ? 80.806 -32.156 26.322 1.00 77.09 381 ALA D O 1
ATOM 5464 N N . VAL D 2 285 ? 82.131 -31.183 24.776 1.00 69.34 382 VAL D N 1
ATOM 5465 C CA . VAL D 2 285 ? 82.162 -32.342 23.929 1.00 78.53 382 VAL D CA 1
ATOM 5466 C C . VAL D 2 285 ? 83.492 -33.087 24.117 1.00 83.73 382 VAL D C 1
ATOM 5467 O O . VAL D 2 285 ? 83.800 -34.079 23.437 1.00 79.30 382 VAL D O 1
ATOM 5471 N N . SER D 2 286 ? 84.228 -32.649 25.134 1.00 80.21 383 SER D N 1
ATOM 5472 C CA . SER D 2 286 ? 85.636 -32.976 25.257 1.00 72.19 383 SER D CA 1
ATOM 5473 C C . SER D 2 286 ? 85.904 -34.390 25.743 1.00 80.91 383 SER D C 1
ATOM 5474 O O . SER D 2 286 ? 87.057 -34.832 25.791 1.00 60.63 383 SER D O 1
ATOM 5477 N N . ILE D 2 287 ? 84.848 -35.134 26.038 1.00 87.37 384 ILE D N 1
ATOM 5478 C CA . ILE D 2 287 ? 85.064 -36.516 26.447 1.00 86.63 384 ILE D CA 1
ATOM 5479 C C . ILE D 2 287 ? 85.420 -37.386 25.237 1.00 72.07 384 ILE D C 1
ATOM 5480 O O . ILE D 2 287 ? 85.883 -38.503 25.390 1.00 72.31 384 ILE D O 1
ATOM 5485 N N . LEU D 2 288 ? 85.218 -36.849 24.040 1.00 66.41 385 LEU D N 1
ATOM 5486 C CA . LEU D 2 288 ? 85.514 -37.562 22.816 1.00 68.60 385 LEU D CA 1
ATOM 5487 C C . LEU D 2 288 ? 87.007 -37.704 22.545 1.00 80.08 385 LEU D C 1
ATOM 5488 O O . LEU D 2 288 ? 87.450 -38.689 21.948 1.00 73.86 385 LEU D O 1
ATOM 5493 N N . ASP D 2 289 ? 87.770 -36.716 23.015 1.00 90.22 386 ASP D N 1
ATOM 5494 C CA . ASP D 2 289 ? 89.177 -36.576 22.656 1.00 87.90 386 ASP D CA 1
ATOM 5495 C C . ASP D 2 289 ? 90.110 -37.232 23.675 1.00 87.37 386 ASP D C 1
ATOM 5496 O O . ASP D 2 289 ? 91.121 -36.652 24.080 1.00 98.57 386 ASP D O 1
ATOM 5501 N N . THR D 2 290 ? 89.784 -38.436 24.114 1.00 96.88 387 THR D N 1
ATOM 5502 C CA . THR D 2 290 ? 90.686 -39.100 25.054 1.00 103.18 387 THR D CA 1
ATOM 5503 C C . THR D 2 290 ? 91.535 -40.204 24.406 1.00 113.12 387 THR D C 1
ATOM 5504 O O . THR D 2 290 ? 91.303 -40.592 23.256 1.00 120.81 387 THR D O 1
#

Nearest PDB structures (foldseek):
  4u6u-assembly2_D  TM=9.324E-01  e=5.863E-32  Kluyveromyces lactis
  6fnb-assembly1_B  TM=3.157E-01  e=6.490E-01  Homo sapiens
  8qdv-assembly1_A  TM=3.461E-01  e=2.721E+00  Homo sapiens
  2wh0-assembly1_A  TM=2.259E-01  e=3.112E+00  Homo sapiens
  4u6u-assembly2_D  TM=1.004E+00  e=1.718E-35  Kluyveromyces lactis

Sequence (699 aa):
ANDPLLDMFFDDDFVPQAFVDILLSSFQTSQLEELKTNCSSLLSKMDYYSGHITKELESTIQVLQKPQDILEPFERALKLQTVSSKIHQTTTLLRSSLIYVHMISQLQMMPLETDSTDDAALACGLKIAALHSQLKINIAANPNLATLQLIKSCENNVVSPNRQELLRYLSTNLTRDCLNNLKMENNPKRIVTLIKALYTLSPVDLFDTIDKVLSSKIQTTAQVLSKTITSIRNFNLSLDDAMENRNSILTLQNLMAACAIEGNTNTLRNYLSQRKFSSLIDQFWSKVTNSFKRDFEMSYNRGGPVGKSLQSNSNLIYEAISKCFGENDPSNELQGELQYILKAVSILDANDPLLDMFFDDDFVPQAFVDILLSSFQTSQLEELKTNCSSLLSKMDYYSGHITKELESTIQVLQKPQDILEPFERALKLQTVSSKIHQTTTLLRSSLIYVHMISQLQMMPLETDSTDDAALACGLKIAALHSQLKINIAANPNLATLQLIKSCENNVVSPNRQELLRYLSTNLTRDCLNNLKMENNPKRIVTLIKALYTLSPVDLFDTIDKVLSSKIQTTAQVLSKTITSIRNFNLSLDDAMENRNSILTLQNLMAACAIEGNTNTLRNYLSQRKFSSLIDQFWSKVTNSFKRDFEMSYNRGGPVGKSLQSNSNLIYEAISKCFGENDPSNELQGELQYILKAVSILDT